Protein AF-A0A8G2EX68-F1 (afdb_monomer)

InterPro domains:
  IPR000209 Peptidase S8/S53 domain [PF00082] (4-216)
  IPR007280 Peptidase, C-terminal, archaeal/bacterial [PF04151] (433-506)
  IPR023828 Peptidase S8, subtilisin, Ser-active site [PS00138] (193-203)
  IPR036852 Peptidase S8/S53 domain superfamily [G3DSA:3.40.50.200] (2-260)
  IPR036852 Peptidase S8/S53 domain superfamily [SSF52743] (3-236)

Organism: NCBI:txid1123362

Radius of gyration: 27.46 Å; Cα contacts (8 Å, |Δi|>4): 1276; chains: 1; bounding box: 67×64×90 Å

Sequence (564 aa):
MGNWSVAIVDSGVTYETEAVYGYSIFDYDYYGGDSDTDGGRISSHGSRVAEAVEVTNGQLERLDLQISNNSGSVISSIAIRNALHDVNNLANEGWQIGSVNMSFGGYSSYWTSYFRSQISLLHDQGIYSVAASGNGGYRTYLEYPMYPARFANVLSVGSHDGHGNPSWFSQNYGGGVHILADGESFPNQGDFGTSFAAPQVAATVATMQALVQATTGNRLSFDEVVDALQQGGHGPRSAADPADHQTTYYLLDHAGSVTYTLAAHVDPNVSWLEYIASYSDLEAAFGRDIVAARDHFIHNGVWEGRIAEFDGLEYLASYADLRATMGTDRQAAASHYLDSGRSEGRNVTFDADEYLAANPDLAAVFDGDRDRATEHYITAGAAEGRPTSGQGLSHAGFAPEAEDGTELSRSTATHGHVGVGQSASASIGADGDRDWYATELTAGQTVVVQLRGASGEGGTLFDPDLFVYDADGHYMAYDFDGGAGRDAHLAFTAPVAGTYYLEVDGYLGHTGSYTLELTQATAASMDDLAAGVDLADRDPATFADVQVALLSDGPLSTDPFGLL

Solvent-accessible surface area (backbone atoms only — not comparable to full-atom values): 28950 Å² total; per-residue (Å²): 116,71,60,43,20,36,35,39,49,34,32,9,46,12,64,60,48,26,73,73,75,50,70,58,85,38,59,31,12,49,52,84,73,46,69,60,31,31,77,90,37,82,68,41,69,23,26,50,34,50,47,19,22,41,76,64,44,68,76,52,42,36,31,34,29,10,17,22,42,86,83,37,72,40,35,40,71,65,14,47,45,51,45,45,46,48,54,50,50,44,41,73,75,65,46,43,58,22,13,30,25,29,38,38,31,29,65,73,95,70,66,52,74,66,54,53,47,43,49,47,58,29,42,77,71,47,25,43,39,18,13,7,7,30,66,82,22,49,60,72,46,75,31,70,32,24,34,64,7,54,42,92,77,27,50,10,15,18,16,15,56,74,78,36,40,61,32,59,35,27,11,55,22,89,90,48,50,68,35,24,22,44,10,48,42,27,73,44,86,77,29,27,26,14,24,32,8,11,22,37,52,19,40,42,46,17,51,46,32,47,55,33,27,63,71,70,76,43,63,60,52,74,67,55,49,51,47,26,46,31,52,23,46,76,41,68,57,31,46,50,35,77,36,79,67,47,65,82,40,19,38,65,36,62,69,34,18,46,53,40,39,37,64,73,68,33,58,83,74,53,53,42,49,22,42,30,63,49,30,74,68,47,31,73,73,43,58,84,42,41,66,60,42,48,55,41,34,76,78,42,30,56,65,71,52,55,60,66,73,42,57,26,49,36,41,25,57,47,32,72,73,46,28,75,73,53,53,78,43,38,62,59,36,22,49,43,36,70,75,44,33,59,84,73,67,66,71,71,77,48,46,39,66,39,26,31,71,46,32,60,74,53,29,73,74,45,73,74,40,44,64,64,45,34,49,42,33,56,76,44,31,65,83,74,64,58,57,58,42,72,91,70,79,82,82,82,90,77,79,82,78,84,73,73,97,75,78,43,42,79,45,92,84,31,85,35,68,44,47,79,73,34,68,45,72,56,60,36,84,42,67,85,42,35,39,21,26,42,29,77,46,46,55,70,43,48,31,32,39,37,36,19,7,42,58,54,72,35,38,57,13,68,36,26,32,36,38,32,23,41,75,90,64,50,80,76,51,69,29,46,46,59,36,44,78,34,6,10,39,34,79,47,64,33,85,52,63,46,49,30,32,40,38,42,38,29,60,94,42,39,43,32,28,30,26,41,34,32,33,72,58,42,78,64,59,54,47,51,56,55,60,63,49,66,75,79,76,63,54,94,78,74,75,66,82,44,85,30,41,53,47,55,74,48,77,84,79,80,78,97,68,93,78,134

Structure (mmCIF, N/CA/C/O backbone):
data_AF-A0A8G2EX68-F1
#
_entry.id   AF-A0A8G2EX68-F1
#
loop_
_atom_site.group_PDB
_atom_site.id
_atom_site.type_symbol
_atom_site.label_atom_id
_atom_site.label_alt_id
_atom_site.label_comp_id
_atom_site.label_asym_id
_atom_site.label_entity_id
_atom_site.label_seq_id
_atom_site.pdbx_PDB_ins_code
_atom_site.Cartn_x
_atom_site.Cartn_y
_atom_site.Cartn_z
_atom_site.occupancy
_atom_site.B_iso_or_equiv
_atom_site.auth_seq_id
_atom_site.auth_comp_id
_atom_site.auth_asym_id
_atom_site.auth_atom_id
_atom_site.pdbx_PDB_model_num
ATOM 1 N N . MET A 1 1 ? 2.639 6.781 14.811 1.00 46.47 1 MET A N 1
ATOM 2 C CA . MET A 1 1 ? 2.763 5.900 13.634 1.00 46.47 1 MET A CA 1
ATOM 3 C C . MET A 1 1 ? 3.757 6.571 12.703 1.00 46.47 1 MET A C 1
ATOM 5 O O . MET A 1 1 ? 3.716 7.794 12.636 1.00 46.47 1 MET A O 1
ATOM 9 N N . GLY A 1 2 ? 4.722 5.830 12.147 1.00 55.88 2 GLY A N 1
ATOM 10 C CA . GLY A 1 2 ? 5.693 6.393 11.195 1.00 55.88 2 GLY A CA 1
ATOM 11 C C . GLY A 1 2 ? 4.997 6.874 9.922 1.00 55.88 2 GLY A C 1
ATOM 12 O O . GLY A 1 2 ? 3.829 6.572 9.727 1.00 55.88 2 GLY A O 1
ATOM 13 N N . ASN A 1 3 ? 5.680 7.631 9.072 1.00 81.25 3 ASN A N 1
ATOM 14 C CA . ASN A 1 3 ? 5.109 8.038 7.792 1.00 81.25 3 ASN A CA 1
ATOM 15 C C . ASN A 1 3 ? 5.053 6.831 6.832 1.00 81.25 3 ASN A C 1
ATOM 17 O O . ASN A 1 3 ? 5.914 5.949 6.868 1.00 81.25 3 ASN A O 1
ATOM 21 N N . TRP A 1 4 ? 4.026 6.785 5.984 1.00 93.44 4 TRP A N 1
ATOM 22 C CA . TRP A 1 4 ? 3.844 5.737 4.978 1.00 93.44 4 TRP A CA 1
ATOM 23 C C . TRP A 1 4 ? 4.887 5.827 3.872 1.00 93.44 4 TRP A C 1
ATOM 25 O O . TRP A 1 4 ? 5.268 6.923 3.469 1.00 93.44 4 TRP A O 1
ATOM 35 N N . SER A 1 5 ? 5.308 4.677 3.348 1.00 96.38 5 SER A N 1
ATOM 36 C CA . SER A 1 5 ? 6.474 4.608 2.473 1.00 96.38 5 SER A CA 1
ATOM 37 C C . SER A 1 5 ? 6.317 3.713 1.245 1.00 96.38 5 SER A C 1
ATOM 39 O O . SER A 1 5 ? 5.502 2.783 1.216 1.00 96.38 5 SER A O 1
ATOM 41 N N . VAL A 1 6 ? 7.138 3.998 0.233 1.00 98.31 6 VAL A N 1
ATOM 42 C CA . VAL A 1 6 ? 7.389 3.129 -0.924 1.00 98.31 6 VAL A CA 1
ATOM 43 C C . VAL A 1 6 ? 8.808 2.583 -0.820 1.00 98.31 6 VAL A C 1
ATOM 45 O O . VAL A 1 6 ? 9.766 3.350 -0.716 1.00 98.31 6 VAL A O 1
ATOM 48 N N . ALA A 1 7 ? 8.954 1.262 -0.893 1.00 98.38 7 ALA A N 1
ATOM 49 C CA . ALA A 1 7 ? 10.267 0.644 -1.028 1.00 98.38 7 ALA A CA 1
ATOM 50 C C . ALA A 1 7 ? 10.712 0.668 -2.493 1.00 98.38 7 ALA A C 1
ATOM 52 O O . ALA A 1 7 ? 10.024 0.135 -3.364 1.00 98.38 7 ALA A O 1
ATOM 53 N N . ILE A 1 8 ? 11.853 1.289 -2.775 1.00 97.94 8 ILE A N 1
ATOM 54 C CA . ILE A 1 8 ? 12.426 1.430 -4.112 1.00 97.94 8 ILE A CA 1
ATOM 55 C C . ILE A 1 8 ? 13.585 0.452 -4.229 1.00 97.94 8 ILE A C 1
ATOM 57 O O . ILE A 1 8 ? 14.668 0.680 -3.701 1.00 97.94 8 ILE A O 1
ATOM 61 N N . VAL A 1 9 ? 13.353 -0.646 -4.943 1.00 95.50 9 VAL A N 1
ATOM 62 C CA . VAL A 1 9 ? 14.386 -1.642 -5.220 1.00 95.50 9 VAL A CA 1
ATOM 63 C C . VAL A 1 9 ? 14.957 -1.338 -6.604 1.00 95.50 9 VAL A C 1
ATOM 65 O O . VAL A 1 9 ? 14.337 -1.655 -7.619 1.00 95.50 9 VAL A O 1
ATOM 68 N N . ASP A 1 10 ? 16.102 -0.659 -6.662 1.00 93.62 10 ASP A N 1
ATOM 69 C CA . ASP A 1 10 ? 16.663 -0.161 -7.925 1.00 93.62 10 ASP A CA 1
ATOM 70 C C . ASP A 1 10 ? 18.188 0.063 -7.831 1.00 93.62 10 ASP A C 1
ATOM 72 O O . ASP A 1 10 ? 18.907 -0.674 -7.161 1.00 93.62 10 ASP A O 1
ATOM 76 N N . SER A 1 11 ? 18.732 1.045 -8.542 1.00 90.50 11 SER A N 1
ATOM 77 C CA . SER A 1 11 ? 20.164 1.295 -8.639 1.00 90.50 11 SER A CA 1
ATOM 78 C C . SER A 1 11 ? 20.729 2.209 -7.554 1.00 90.50 11 SER A C 1
ATOM 80 O O . SER A 1 11 ? 21.824 2.739 -7.762 1.00 90.50 11 SER A O 1
ATOM 82 N N . GLY A 1 12 ? 19.979 2.440 -6.475 1.00 90.94 12 GLY A N 1
ATOM 83 C CA . GLY A 1 12 ? 20.260 3.442 -5.445 1.00 90.94 12 GLY A CA 1
ATOM 84 C C . GLY A 1 12 ? 19.801 4.846 -5.831 1.00 90.94 12 GLY A C 1
ATOM 85 O O . GLY A 1 12 ? 19.718 5.160 -7.024 1.00 90.94 12 GLY A O 1
ATOM 86 N N . VAL A 1 13 ? 19.509 5.686 -4.845 1.00 91.31 13 VAL A N 1
ATOM 87 C CA . VAL A 1 13 ? 19.119 7.094 -4.960 1.00 91.31 13 VAL A CA 1
ATOM 88 C C . VAL A 1 13 ? 20.295 7.965 -4.542 1.00 91.31 13 VAL A C 1
ATOM 90 O O . VAL A 1 13 ? 20.939 7.739 -3.528 1.00 91.31 13 VAL A O 1
ATOM 93 N N . THR A 1 14 ? 20.604 8.980 -5.345 1.00 90.81 14 THR A N 1
ATOM 94 C CA . THR A 1 14 ? 21.761 9.833 -5.062 1.00 90.81 14 THR A CA 1
ATOM 95 C C . THR A 1 14 ? 21.489 10.908 -4.020 1.00 90.81 14 THR A C 1
ATOM 97 O O . THR A 1 14 ? 20.384 11.458 -3.973 1.00 90.81 14 THR A O 1
ATOM 100 N N . TYR A 1 15 ? 22.533 11.324 -3.296 1.00 89.31 15 TYR A N 1
ATOM 101 C CA . TYR A 1 15 ? 22.472 12.445 -2.356 1.00 89.31 15 TYR A CA 1
ATOM 102 C C . TYR A 1 15 ? 21.889 13.725 -2.973 1.00 89.31 15 TYR A C 1
ATOM 104 O O . TYR A 1 15 ? 21.137 14.451 -2.329 1.00 89.31 15 TYR A O 1
ATOM 112 N N . GLU A 1 16 ? 22.191 14.032 -4.239 1.00 89.69 16 GLU A N 1
ATOM 113 C CA . GLU A 1 16 ? 21.619 15.190 -4.937 1.00 89.69 16 GLU A CA 1
ATOM 114 C C . GLU A 1 16 ? 20.101 15.094 -5.075 1.00 89.69 16 GLU A C 1
ATOM 116 O O . GLU A 1 16 ? 19.417 16.114 -5.008 1.00 89.69 16 GLU A O 1
ATOM 121 N N . THR A 1 17 ? 19.578 13.885 -5.274 1.00 91.19 17 THR A N 1
ATOM 122 C CA . THR A 1 17 ? 18.136 13.642 -5.371 1.00 91.19 17 THR A CA 1
ATOM 123 C C . THR A 1 17 ? 17.501 13.810 -3.997 1.00 91.19 17 THR A C 1
ATOM 125 O O . THR A 1 17 ? 16.511 14.527 -3.853 1.00 91.19 17 THR A O 1
ATOM 128 N N . GLU A 1 18 ? 18.123 13.247 -2.965 1.00 90.88 18 GLU A N 1
ATOM 129 C CA . GLU A 1 18 ? 17.663 13.389 -1.584 1.00 90.88 18 GLU A CA 1
ATOM 130 C C . GLU A 1 18 ? 17.718 14.837 -1.082 1.00 90.88 18 GLU A C 1
ATOM 132 O O . GLU A 1 18 ? 16.825 15.313 -0.382 1.00 90.88 18 GLU A O 1
ATOM 137 N N . ALA A 1 19 ? 18.721 15.604 -1.504 1.00 90.56 19 ALA A N 1
ATOM 138 C CA . ALA A 1 19 ? 18.823 17.021 -1.180 1.00 90.56 19 ALA A CA 1
ATOM 139 C C . ALA A 1 19 ? 17.665 17.853 -1.767 1.00 90.56 19 ALA A C 1
ATOM 141 O O . ALA A 1 19 ? 17.363 18.928 -1.242 1.00 90.56 19 ALA A O 1
ATOM 142 N N . VAL A 1 20 ? 17.032 17.382 -2.847 1.00 93.19 20 VAL A N 1
ATOM 143 C CA . VAL A 1 20 ? 15.873 18.033 -3.474 1.00 93.19 20 VAL A CA 1
ATOM 144 C C . VAL A 1 20 ? 14.560 17.541 -2.865 1.00 93.19 20 VAL A C 1
ATOM 146 O O . VAL A 1 20 ? 13.691 18.366 -2.583 1.00 93.19 20 VAL A O 1
ATOM 149 N N . TYR A 1 21 ? 14.427 16.231 -2.650 1.00 91.00 21 TYR A N 1
ATOM 150 C CA . TYR A 1 21 ? 13.156 15.577 -2.315 1.00 91.00 21 TYR A CA 1
ATOM 151 C C . TYR A 1 21 ? 13.093 14.979 -0.897 1.00 91.00 21 TYR A C 1
ATOM 153 O O . TYR A 1 21 ? 12.185 14.214 -0.588 1.00 91.00 21 TYR A O 1
ATOM 161 N N . GLY A 1 22 ? 14.050 15.298 -0.027 1.00 90.69 22 GLY A N 1
ATOM 162 C CA . GLY A 1 22 ? 14.166 14.715 1.315 1.00 90.69 22 GLY A CA 1
ATOM 163 C C . GLY A 1 22 ? 14.975 13.417 1.325 1.00 90.69 22 GLY A C 1
ATOM 164 O O . GLY A 1 22 ? 15.147 12.788 0.288 1.00 90.69 22 GLY A O 1
ATOM 165 N N . TYR A 1 23 ? 15.492 13.029 2.489 1.00 90.00 23 TYR A N 1
ATOM 166 C CA . TYR A 1 23 ? 16.263 11.791 2.644 1.00 90.00 23 TYR A CA 1
ATOM 167 C C . TYR A 1 23 ? 15.352 10.574 2.708 1.00 90.00 23 TYR A C 1
ATOM 169 O O . TYR A 1 23 ? 14.241 10.661 3.230 1.00 90.00 23 TYR A O 1
ATOM 177 N N . SER A 1 24 ? 15.847 9.443 2.216 1.00 91.56 24 SER A N 1
ATOM 178 C CA . SER A 1 24 ? 15.206 8.151 2.431 1.00 91.56 24 SER A CA 1
ATOM 179 C C . SER A 1 24 ? 15.228 7.816 3.926 1.00 91.56 24 SER A C 1
ATOM 181 O O . SER A 1 24 ? 16.197 8.099 4.631 1.00 91.56 24 SER A O 1
ATOM 183 N N . ILE A 1 25 ? 14.146 7.231 4.439 1.00 92.44 25 ILE A N 1
ATOM 184 C CA . ILE A 1 25 ? 14.061 6.835 5.857 1.00 92.44 25 ILE A CA 1
ATOM 185 C C . ILE A 1 25 ? 14.838 5.545 6.147 1.00 92.44 25 ILE A C 1
ATOM 187 O O . ILE A 1 25 ? 15.068 5.206 7.307 1.00 92.44 25 ILE A O 1
ATOM 191 N N . PHE A 1 26 ? 15.234 4.843 5.088 1.00 92.81 26 PHE A N 1
ATOM 192 C CA . PHE A 1 26 ? 16.119 3.690 5.095 1.00 92.81 26 PHE A CA 1
ATOM 193 C C . PHE A 1 26 ? 16.880 3.654 3.769 1.00 92.81 26 PHE A C 1
ATOM 195 O O . PHE A 1 26 ? 16.264 3.829 2.717 1.00 92.81 26 PHE A O 1
ATOM 202 N N . ASP A 1 27 ? 18.180 3.403 3.823 1.00 92.56 27 ASP A N 1
ATOM 203 C CA . ASP A 1 27 ? 19.088 3.329 2.685 1.00 92.56 27 ASP A CA 1
ATOM 204 C C . ASP A 1 27 ? 20.085 2.173 2.865 1.00 92.56 27 ASP A C 1
ATOM 206 O O . ASP A 1 27 ? 20.740 2.038 3.903 1.00 92.56 27 ASP A O 1
ATOM 210 N N . TYR A 1 28 ? 20.198 1.298 1.862 1.00 90.38 28 TYR A N 1
ATOM 211 C CA . TYR A 1 28 ? 21.204 0.234 1.883 1.00 90.38 28 TYR A CA 1
ATOM 212 C C . TYR A 1 28 ? 21.608 -0.247 0.484 1.00 90.38 28 TYR A C 1
ATOM 214 O O . TYR A 1 28 ? 20.761 -0.556 -0.361 1.00 90.38 28 TYR A O 1
ATOM 222 N N . ASP A 1 29 ? 22.918 -0.372 0.254 1.00 88.62 29 ASP A N 1
ATOM 223 C CA . ASP A 1 29 ? 23.502 -0.993 -0.932 1.00 88.62 29 ASP A CA 1
ATOM 224 C C . ASP A 1 29 ? 23.745 -2.486 -0.705 1.00 88.62 29 ASP A C 1
ATOM 226 O O . ASP A 1 29 ? 24.777 -2.929 -0.198 1.00 88.62 29 ASP A O 1
ATOM 230 N N . TYR A 1 30 ? 22.793 -3.298 -1.162 1.00 85.69 30 TYR A N 1
ATOM 231 C CA . TYR A 1 30 ? 22.869 -4.757 -1.120 1.00 85.69 30 TYR A CA 1
ATOM 232 C C . TYR A 1 30 ? 23.821 -5.345 -2.165 1.00 85.69 30 TYR A C 1
ATOM 234 O O . TYR A 1 30 ? 24.137 -6.538 -2.103 1.00 85.69 30 TYR A O 1
ATOM 242 N N . TYR A 1 31 ? 24.258 -4.553 -3.147 1.00 81.00 31 TYR A N 1
ATOM 243 C CA . TYR A 1 31 ? 25.262 -4.967 -4.119 1.00 81.00 31 TYR A CA 1
ATOM 244 C C . TYR A 1 31 ? 26.680 -4.774 -3.563 1.00 81.00 31 TYR A C 1
ATOM 246 O O . TYR A 1 31 ? 27.505 -5.686 -3.665 1.00 81.00 31 TYR A O 1
ATOM 254 N N . GLY A 1 32 ? 26.961 -3.599 -2.994 1.00 75.56 32 GLY A N 1
ATOM 255 C CA . GLY A 1 32 ? 28.247 -3.232 -2.389 1.00 75.56 32 GLY A CA 1
ATOM 256 C C . GLY A 1 32 ? 28.450 -3.759 -0.965 1.00 75.56 32 GLY A C 1
ATOM 257 O O . GLY A 1 32 ? 29.584 -4.061 -0.581 1.00 75.56 32 GLY A O 1
ATOM 258 N N . GLY A 1 33 ? 27.360 -3.957 -0.218 1.00 80.88 33 GLY A N 1
ATOM 259 C CA . GLY A 1 33 ? 27.362 -4.384 1.183 1.00 80.88 33 GLY A CA 1
ATOM 260 C C . GLY A 1 33 ? 27.622 -3.243 2.169 1.00 80.88 33 GLY A C 1
ATOM 261 O O . GLY A 1 33 ? 28.298 -3.456 3.179 1.00 80.88 33 GLY A O 1
ATOM 262 N N . ASP A 1 34 ? 27.134 -2.040 1.872 1.00 80.06 34 ASP A N 1
ATOM 263 C CA . ASP A 1 34 ? 27.288 -0.853 2.714 1.00 80.06 34 ASP A CA 1
ATOM 264 C C . ASP A 1 34 ? 26.019 0.021 2.709 1.00 80.06 34 ASP A C 1
ATOM 266 O O . ASP A 1 34 ? 25.007 -0.339 2.116 1.00 80.06 34 ASP A O 1
ATOM 270 N N . SER A 1 35 ? 26.033 1.118 3.467 1.00 80.38 35 SER A N 1
ATOM 271 C CA . SER A 1 35 ? 24.891 2.031 3.602 1.00 80.38 35 SER A CA 1
ATOM 272 C C . SER A 1 35 ? 24.961 3.223 2.640 1.00 80.38 35 SER A C 1
ATOM 274 O O . SER A 1 35 ? 24.316 4.227 2.898 1.00 80.38 35 SER A O 1
ATOM 276 N N . ASP A 1 36 ? 25.820 3.192 1.617 1.00 78.19 36 ASP A N 1
ATOM 277 C CA . ASP A 1 36 ? 25.949 4.272 0.636 1.00 78.19 36 ASP A CA 1
ATOM 278 C C . ASP A 1 36 ? 25.330 3.833 -0.693 1.00 78.19 36 ASP A C 1
ATOM 280 O O . ASP A 1 36 ? 25.928 3.098 -1.478 1.00 78.19 36 ASP A O 1
ATOM 284 N N . THR A 1 37 ? 24.121 4.317 -0.964 1.00 79.62 37 THR A N 1
ATOM 285 C CA . THR A 1 37 ? 23.383 4.008 -2.192 1.00 79.62 37 THR A CA 1
ATOM 286 C C . THR A 1 37 ? 23.692 4.965 -3.351 1.00 79.62 37 THR A C 1
ATOM 288 O O . THR A 1 37 ? 23.232 4.780 -4.486 1.00 79.62 37 THR A O 1
ATOM 291 N N . ASP A 1 38 ? 24.511 5.999 -3.139 1.00 76.50 38 ASP A N 1
ATOM 292 C CA . ASP A 1 38 ? 24.878 6.930 -4.202 1.00 76.50 38 ASP A CA 1
ATOM 293 C C . ASP A 1 38 ? 26.188 6.532 -4.883 1.00 76.50 38 ASP A C 1
ATOM 295 O O . ASP A 1 38 ? 26.343 6.747 -6.092 1.00 76.50 38 ASP A O 1
ATOM 299 N N . GLY A 1 39 ? 27.112 5.892 -4.161 1.00 72.50 39 GLY A N 1
ATOM 300 C CA . GLY A 1 39 ? 28.395 5.438 -4.690 1.00 72.50 39 GLY A CA 1
ATOM 301 C C . GLY A 1 39 ? 29.210 6.548 -5.377 1.00 72.50 39 GLY A C 1
ATOM 302 O O . GLY A 1 39 ? 29.937 6.275 -6.344 1.00 72.50 39 GLY A O 1
ATOM 303 N N . GLY A 1 40 ? 29.046 7.798 -4.931 1.00 76.00 40 GLY A N 1
ATOM 304 C CA . GLY A 1 40 ? 29.634 9.034 -5.450 1.00 76.00 40 GLY A CA 1
ATOM 305 C C . GLY A 1 40 ? 28.989 9.596 -6.724 1.00 76.00 40 GLY A C 1
ATOM 306 O O . GLY A 1 40 ? 29.632 10.378 -7.437 1.00 76.00 40 GLY A O 1
ATOM 307 N N . ARG A 1 41 ? 27.772 9.164 -7.077 1.00 82.06 41 ARG A N 1
ATOM 308 C CA . ARG A 1 41 ? 27.069 9.570 -8.308 1.00 82.06 41 ARG A CA 1
ATOM 309 C C . ARG A 1 41 ? 26.180 10.776 -8.065 1.00 82.06 41 ARG A C 1
ATOM 311 O O . ARG A 1 41 ? 25.531 10.864 -7.042 1.00 82.06 41 ARG A O 1
ATOM 318 N N . ILE A 1 42 ? 26.060 11.620 -9.091 1.00 81.31 42 ILE A N 1
ATOM 319 C CA . ILE A 1 42 ? 25.143 12.773 -9.075 1.00 81.31 42 ILE A CA 1
ATOM 320 C C . ILE A 1 42 ? 23.752 12.473 -9.654 1.00 81.31 42 ILE A C 1
ATOM 322 O O . ILE A 1 42 ? 22.867 13.321 -9.631 1.00 81.31 42 ILE A O 1
ATOM 326 N N . SER A 1 43 ? 23.593 11.297 -10.267 1.00 83.44 43 SER A N 1
ATOM 327 C CA . SER A 1 43 ? 22.338 10.775 -10.806 1.00 83.44 43 SER A CA 1
ATOM 328 C C . SER A 1 43 ? 22.468 9.267 -11.003 1.00 83.44 43 SER A C 1
ATOM 330 O O . SER A 1 43 ? 23.533 8.772 -11.384 1.00 83.44 43 SER A O 1
ATOM 332 N N . SER A 1 44 ? 21.364 8.556 -10.826 1.00 89.25 44 SER A N 1
ATOM 333 C CA . SER A 1 44 ? 21.209 7.133 -11.130 1.00 89.25 44 SER A CA 1
ATOM 334 C C . SER A 1 44 ? 19.827 6.888 -11.763 1.00 89.25 44 SER A C 1
ATOM 336 O O . SER A 1 44 ? 19.022 7.815 -11.874 1.00 89.25 44 SER A O 1
ATOM 338 N N . HIS A 1 45 ? 19.539 5.657 -12.188 1.00 89.94 45 HIS A N 1
ATOM 339 C CA . HIS A 1 45 ? 18.181 5.285 -12.604 1.00 89.94 45 HIS A CA 1
ATOM 340 C C . HIS A 1 45 ? 17.230 5.297 -11.395 1.00 89.94 45 HIS A C 1
ATOM 342 O O . HIS A 1 45 ? 16.159 5.893 -11.462 1.00 89.94 45 HIS A O 1
ATOM 348 N N . GLY A 1 46 ? 17.678 4.760 -10.256 1.00 92.00 46 GLY A N 1
ATOM 349 C CA . GLY A 1 46 ? 16.969 4.808 -8.977 1.00 92.00 46 GLY A CA 1
ATOM 350 C C . GLY A 1 46 ? 16.590 6.227 -8.545 1.00 92.00 46 GLY A C 1
ATOM 351 O O . GLY A 1 46 ? 15.465 6.440 -8.109 1.00 92.00 46 GLY A O 1
ATOM 352 N N . SER A 1 47 ? 17.443 7.229 -8.784 1.00 93.12 47 SER A N 1
ATOM 353 C CA . SER A 1 47 ? 17.107 8.645 -8.571 1.00 93.12 47 SER A CA 1
ATOM 354 C C . SER A 1 47 ? 15.901 9.104 -9.389 1.00 93.12 47 SER A C 1
ATOM 356 O O . SER A 1 47 ? 15.041 9.807 -8.870 1.00 93.12 47 SER A O 1
ATOM 358 N N . ARG A 1 48 ? 15.814 8.707 -10.665 1.00 93.94 48 ARG A N 1
ATOM 359 C CA . ARG A 1 48 ? 14.677 9.047 -11.537 1.00 93.94 48 ARG A CA 1
ATOM 360 C C . ARG A 1 48 ? 13.415 8.287 -11.145 1.00 93.94 48 ARG A C 1
ATOM 362 O O . ARG A 1 48 ? 12.320 8.834 -11.203 1.00 93.94 48 ARG A O 1
ATOM 369 N N . VAL A 1 49 ? 13.564 7.044 -10.699 1.00 95.94 49 VAL A N 1
ATOM 370 C CA . VAL A 1 49 ? 12.466 6.247 -10.142 1.00 95.94 49 VAL A CA 1
ATOM 371 C C . VAL A 1 49 ? 11.932 6.877 -8.850 1.00 95.94 49 VAL A C 1
ATOM 373 O O . VAL A 1 49 ? 10.719 6.995 -8.692 1.00 95.94 49 VAL A O 1
ATOM 376 N N . ALA A 1 50 ? 12.810 7.343 -7.960 1.00 96.62 50 ALA A N 1
ATOM 377 C CA . ALA A 1 50 ? 12.425 8.076 -6.757 1.00 96.62 50 ALA A CA 1
ATOM 378 C C . ALA A 1 50 ? 11.731 9.396 -7.104 1.00 96.62 50 ALA A C 1
ATOM 380 O O . ALA A 1 50 ? 10.658 9.674 -6.585 1.00 96.62 50 ALA A O 1
ATOM 381 N N . GLU A 1 51 ? 12.267 10.163 -8.052 1.00 97.06 51 GLU A N 1
ATOM 382 C CA . GLU A 1 51 ? 11.626 11.385 -8.543 1.00 97.06 51 GLU A CA 1
ATOM 383 C C . GLU A 1 51 ? 10.219 11.117 -9.113 1.00 97.06 51 GLU A C 1
ATOM 385 O O . GLU A 1 51 ? 9.297 11.895 -8.883 1.00 97.06 51 GLU A O 1
ATOM 390 N N . ALA A 1 52 ? 10.007 9.992 -9.799 1.00 97.75 52 ALA A N 1
ATOM 391 C CA . ALA A 1 52 ? 8.683 9.584 -10.266 1.00 97.75 52 ALA A CA 1
ATOM 392 C C . ALA A 1 52 ? 7.696 9.293 -9.117 1.00 97.75 52 ALA A C 1
ATOM 394 O O . ALA A 1 52 ? 6.516 9.643 -9.229 1.00 97.75 52 ALA A O 1
ATOM 395 N N . VAL A 1 53 ? 8.160 8.696 -8.011 1.00 98.06 53 VAL A N 1
ATOM 396 C CA . VAL A 1 53 ? 7.361 8.546 -6.779 1.00 98.06 53 VAL A CA 1
ATOM 397 C C . VAL A 1 53 ? 6.992 9.925 -6.225 1.00 98.06 53 VAL A C 1
ATOM 399 O O . VAL A 1 53 ? 5.815 10.180 -5.980 1.00 98.06 53 VAL A O 1
ATOM 402 N N . GLU A 1 54 ? 7.955 10.843 -6.142 1.00 96.56 54 GLU A N 1
ATOM 403 C CA . GLU A 1 54 ? 7.770 12.201 -5.607 1.00 96.56 54 GLU A CA 1
ATOM 404 C C . GLU A 1 54 ? 6.801 13.060 -6.413 1.00 96.56 54 GLU A C 1
ATOM 406 O O . GLU A 1 54 ? 5.929 13.733 -5.860 1.00 96.56 54 GLU A O 1
ATOM 411 N N . VAL A 1 55 ? 6.921 13.027 -7.741 1.00 96.38 55 VAL A N 1
ATOM 412 C CA . VAL A 1 55 ? 6.011 13.747 -8.639 1.00 96.38 55 VAL A CA 1
ATOM 413 C C . VAL A 1 55 ? 4.587 13.197 -8.527 1.00 96.38 55 VAL A C 1
ATOM 415 O O . VAL A 1 55 ? 3.628 13.949 -8.702 1.00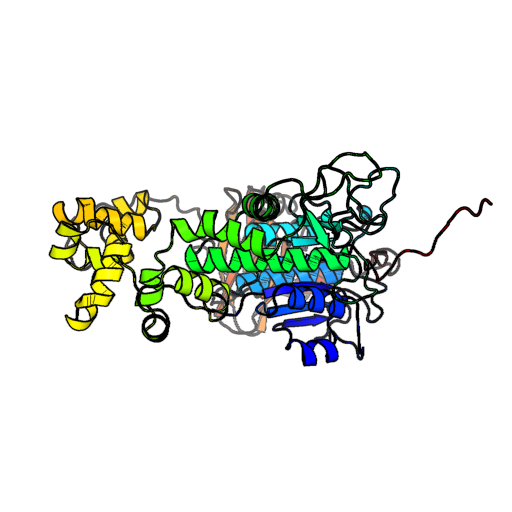 96.38 55 VAL A O 1
ATOM 418 N N . THR A 1 56 ? 4.436 11.907 -8.211 1.00 96.75 56 THR A N 1
ATOM 419 C CA . THR A 1 56 ? 3.122 11.281 -8.024 1.00 96.75 56 THR A CA 1
ATOM 420 C C . THR A 1 56 ? 2.526 11.615 -6.661 1.00 96.75 56 THR A C 1
ATOM 422 O O . THR A 1 56 ? 1.375 12.044 -6.590 1.00 96.75 56 THR A O 1
ATOM 425 N N . ASN A 1 57 ? 3.293 11.417 -5.586 1.00 95.31 57 ASN A N 1
ATOM 426 C CA . ASN A 1 57 ? 2.908 11.765 -4.225 1.00 95.31 57 ASN A CA 1
ATOM 427 C C . ASN A 1 57 ? 4.142 11.954 -3.319 1.00 95.31 57 ASN A C 1
ATOM 429 O O . ASN A 1 57 ? 4.573 11.023 -2.641 1.00 95.31 57 ASN A O 1
ATOM 433 N N . GLY A 1 58 ? 4.645 13.188 -3.238 1.00 93.94 58 GLY A N 1
ATOM 434 C CA . GLY A 1 58 ? 5.750 13.579 -2.350 1.00 93.94 58 GLY A CA 1
ATOM 435 C C . GLY A 1 58 ? 5.381 13.745 -0.868 1.00 93.94 58 GLY A C 1
ATOM 436 O O . GLY A 1 58 ? 6.006 14.531 -0.162 1.00 93.94 58 GLY A O 1
ATOM 437 N N . GLN A 1 59 ? 4.301 13.113 -0.393 1.00 92.94 59 GLN A N 1
ATOM 438 C CA . GLN A 1 59 ? 4.054 12.910 1.045 1.00 92.94 59 GLN A CA 1
ATOM 439 C C . GLN A 1 59 ? 4.519 11.529 1.525 1.00 92.94 59 GLN A C 1
ATOM 441 O O . GLN A 1 59 ? 4.558 11.287 2.730 1.00 92.94 59 GLN A O 1
ATOM 446 N N . LEU A 1 60 ? 4.831 10.620 0.596 1.00 94.56 60 LEU A N 1
ATOM 447 C CA . LEU A 1 60 ? 5.349 9.296 0.914 1.00 94.56 60 LEU A CA 1
ATOM 448 C C . LEU A 1 60 ? 6.829 9.386 1.269 1.00 94.56 60 LEU A C 1
ATOM 450 O O . LEU A 1 60 ? 7.609 10.031 0.576 1.00 94.56 60 LEU A O 1
ATOM 454 N N . GLU A 1 61 ? 7.223 8.665 2.309 1.00 94.94 61 GLU A N 1
ATOM 455 C CA . GLU A 1 61 ? 8.634 8.395 2.554 1.00 94.94 61 GLU A CA 1
ATOM 456 C C . GLU A 1 61 ? 9.151 7.324 1.591 1.00 94.94 61 GLU A C 1
ATOM 458 O O . GLU A 1 61 ? 8.394 6.583 0.950 1.00 94.94 61 GLU A O 1
ATOM 463 N N . ARG A 1 62 ? 10.473 7.194 1.517 1.00 95.19 62 ARG A N 1
ATOM 464 C CA . ARG A 1 62 ? 11.132 6.244 0.619 1.00 95.19 62 ARG A CA 1
ATOM 465 C C . ARG A 1 62 ? 12.103 5.367 1.392 1.00 95.19 62 ARG A C 1
ATOM 467 O O . ARG A 1 62 ? 12.827 5.858 2.257 1.00 95.19 62 ARG A O 1
ATOM 474 N N . LEU A 1 63 ? 12.110 4.078 1.067 1.00 96.62 63 LEU A N 1
ATOM 475 C CA . LEU A 1 63 ? 13.198 3.168 1.418 1.00 96.62 63 LEU A CA 1
ATOM 476 C C . LEU A 1 63 ? 14.001 2.965 0.136 1.00 96.62 63 LEU A C 1
ATOM 478 O O . LEU A 1 63 ? 13.424 2.582 -0.881 1.00 96.62 63 LEU A O 1
ATOM 482 N N . ASP A 1 64 ? 15.297 3.228 0.171 1.00 95.19 64 ASP A N 1
ATOM 483 C CA . ASP A 1 64 ? 16.193 3.082 -0.967 1.00 95.19 64 ASP A CA 1
ATOM 484 C C . ASP A 1 64 ? 17.022 1.803 -0.832 1.00 95.19 64 ASP A C 1
ATOM 486 O O . ASP A 1 64 ? 17.878 1.675 0.042 1.00 95.19 64 ASP A O 1
ATOM 490 N N . LEU A 1 65 ? 16.739 0.825 -1.690 1.00 94.81 65 LEU A N 1
ATOM 491 C CA . LEU A 1 65 ? 17.383 -0.481 -1.667 1.00 94.81 65 LEU A CA 1
ATOM 492 C C . LEU A 1 65 ? 18.151 -0.675 -2.973 1.00 94.81 65 LEU A C 1
ATOM 494 O O . LEU A 1 65 ? 17.597 -1.108 -3.992 1.00 94.81 65 LEU A O 1
ATOM 498 N N . GLN A 1 66 ? 19.448 -0.368 -2.950 1.00 91.81 66 GLN A N 1
ATOM 499 C CA . GLN A 1 66 ? 20.301 -0.545 -4.116 1.00 91.81 66 GLN A CA 1
ATOM 500 C C . GLN A 1 66 ? 20.629 -2.027 -4.324 1.00 91.81 66 GLN A C 1
ATOM 502 O O . GLN A 1 66 ? 21.162 -2.711 -3.454 1.00 91.81 66 GLN A O 1
ATOM 507 N N . ILE A 1 67 ? 20.338 -2.522 -5.526 1.00 89.62 67 ILE A N 1
ATOM 508 C CA . ILE A 1 67 ? 20.536 -3.925 -5.931 1.00 89.62 67 ILE A CA 1
ATOM 509 C C . ILE A 1 67 ? 21.509 -4.092 -7.101 1.00 89.62 67 ILE A C 1
ATOM 511 O O . ILE A 1 67 ? 21.781 -5.215 -7.546 1.00 89.62 67 ILE A O 1
ATOM 515 N N . SER A 1 68 ? 22.001 -2.981 -7.644 1.00 84.00 68 SER A N 1
ATOM 516 C CA . SER A 1 68 ? 22.882 -2.953 -8.805 1.00 84.00 68 SER A CA 1
ATOM 517 C C . SER A 1 68 ? 24.271 -2.447 -8.458 1.00 84.00 68 SER A C 1
ATOM 519 O O . SER A 1 68 ? 24.465 -1.748 -7.470 1.00 84.00 68 SER A O 1
ATOM 521 N N . ASN A 1 69 ? 25.226 -2.687 -9.354 1.00 79.31 69 ASN A N 1
ATOM 522 C CA . ASN A 1 69 ? 26.486 -1.954 -9.318 1.00 79.31 69 ASN A CA 1
ATOM 523 C C . ASN A 1 69 ? 26.260 -0.438 -9.501 1.00 79.31 69 ASN A C 1
ATOM 525 O O . ASN A 1 69 ? 25.223 -0.009 -10.012 1.00 79.31 69 ASN A O 1
ATOM 529 N N . ASN A 1 70 ? 27.271 0.379 -9.194 1.00 72.19 70 ASN A N 1
ATOM 530 C CA . ASN A 1 70 ? 27.154 1.843 -9.289 1.00 72.19 70 ASN A CA 1
ATOM 531 C C . ASN A 1 70 ? 26.871 2.321 -10.729 1.00 72.19 70 ASN A C 1
ATOM 533 O O . ASN A 1 70 ? 26.341 3.401 -10.948 1.00 72.19 70 ASN A O 1
ATOM 537 N N . SER A 1 71 ? 27.166 1.533 -11.764 1.00 66.06 71 SER A N 1
ATOM 538 C CA . SER A 1 71 ? 26.787 1.915 -13.135 1.00 66.06 71 SER A CA 1
ATOM 539 C C . SER A 1 71 ? 25.324 1.619 -13.491 1.00 66.06 71 SER A C 1
ATOM 541 O O . SER A 1 71 ? 24.899 1.975 -14.584 1.00 66.06 71 SER A O 1
ATOM 543 N N . GLY A 1 72 ? 24.582 0.911 -12.633 1.00 67.62 72 GLY A N 1
ATOM 544 C CA . GLY A 1 72 ? 23.244 0.396 -12.929 1.00 67.62 72 GLY A CA 1
ATOM 545 C C . GLY A 1 72 ? 23.207 -0.708 -13.997 1.00 67.62 72 GLY A C 1
ATOM 546 O O . GLY A 1 72 ? 22.153 -1.227 -14.340 1.00 67.62 72 GLY A O 1
ATOM 547 N N . SER A 1 73 ? 24.357 -1.089 -14.556 1.00 66.81 73 SER A N 1
ATOM 548 C CA . SER A 1 73 ? 24.428 -1.987 -15.715 1.00 66.81 73 SER A CA 1
ATOM 549 C C . SER A 1 73 ? 24.275 -3.466 -15.366 1.00 66.81 73 SER A C 1
ATOM 551 O O . SER A 1 73 ? 24.016 -4.276 -16.256 1.00 66.81 73 SER A O 1
ATOM 553 N N . VAL A 1 74 ? 24.464 -3.819 -14.092 1.00 71.06 74 VAL A N 1
ATOM 554 C CA . VAL A 1 74 ? 24.367 -5.192 -13.590 1.00 71.06 74 VAL A CA 1
ATOM 555 C C . VAL A 1 74 ? 23.609 -5.176 -12.279 1.00 71.06 74 VAL A C 1
ATOM 557 O O . VAL A 1 74 ? 23.980 -4.447 -11.360 1.00 71.06 74 VAL A O 1
ATOM 560 N N . ILE A 1 75 ? 22.581 -6.011 -12.204 1.0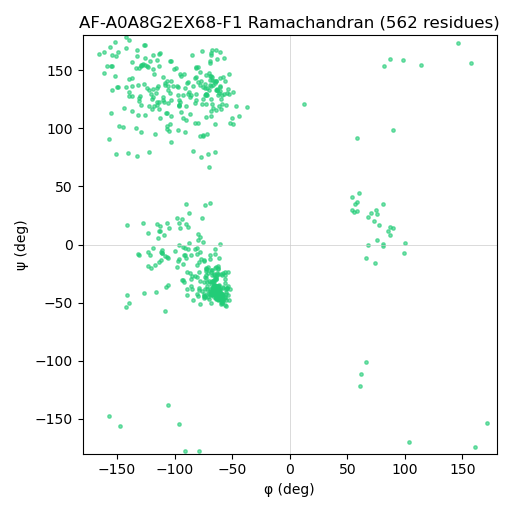0 75.81 75 ILE A N 1
ATOM 561 C CA . ILE A 1 75 ? 21.761 -6.220 -11.019 1.00 75.81 75 ILE A CA 1
ATOM 562 C C . ILE A 1 75 ? 22.079 -7.596 -10.426 1.00 75.81 75 ILE A C 1
ATOM 564 O O . ILE A 1 75 ? 22.211 -8.581 -11.155 1.00 75.81 75 ILE A O 1
ATOM 568 N N . SER A 1 76 ? 22.168 -7.672 -9.099 1.00 78.44 76 SER A N 1
ATOM 569 C CA . SER A 1 76 ? 22.423 -8.918 -8.376 1.00 78.44 76 SER A CA 1
ATOM 570 C C . SER A 1 76 ? 21.121 -9.550 -7.883 1.00 78.44 76 SER A C 1
ATOM 572 O O . SER A 1 76 ? 20.363 -8.953 -7.122 1.00 78.44 76 SER A O 1
ATOM 574 N N . SER A 1 77 ? 20.877 -10.806 -8.263 1.00 73.38 77 SER A N 1
ATOM 575 C CA . SER A 1 77 ? 19.724 -11.578 -7.774 1.00 73.38 77 SER A CA 1
ATOM 576 C C . SER A 1 77 ? 19.798 -11.877 -6.271 1.00 73.38 77 SER A C 1
ATOM 578 O O . SER A 1 77 ? 18.765 -12.063 -5.628 1.00 73.38 77 SER A O 1
ATOM 580 N N . ILE A 1 78 ? 21.005 -11.906 -5.696 1.00 73.31 78 ILE A N 1
ATOM 581 C CA . ILE A 1 78 ? 21.215 -12.022 -4.247 1.00 73.31 78 ILE A CA 1
ATOM 582 C C . ILE A 1 78 ? 20.882 -10.692 -3.570 1.00 73.31 78 ILE A C 1
ATOM 584 O O . ILE A 1 78 ? 20.182 -10.693 -2.563 1.00 73.31 78 ILE A O 1
ATOM 588 N N . ALA A 1 79 ? 21.310 -9.570 -4.153 1.00 82.06 79 ALA A N 1
ATOM 589 C CA . ALA A 1 79 ? 21.007 -8.249 -3.617 1.00 82.06 79 ALA A CA 1
ATOM 590 C C . ALA A 1 79 ? 19.495 -7.988 -3.597 1.00 82.06 79 ALA A C 1
ATOM 592 O O . ALA A 1 79 ? 18.958 -7.597 -2.570 1.00 82.06 79 ALA A O 1
ATOM 593 N N . ILE A 1 80 ? 18.792 -8.324 -4.687 1.00 81.19 80 ILE A N 1
ATOM 594 C CA . ILE A 1 80 ? 17.324 -8.250 -4.750 1.00 81.19 80 ILE A CA 1
ATOM 595 C C . ILE A 1 80 ? 16.667 -9.068 -3.636 1.00 81.19 80 ILE A C 1
ATOM 597 O O . ILE A 1 80 ? 15.734 -8.604 -2.988 1.00 81.19 80 ILE A O 1
ATOM 601 N N . ARG A 1 81 ? 17.130 -10.304 -3.426 1.00 79.44 81 ARG A N 1
ATOM 602 C CA . ARG A 1 81 ? 16.581 -11.185 -2.391 1.00 79.44 81 ARG A CA 1
ATOM 603 C C . ARG A 1 81 ? 16.713 -10.557 -1.007 1.00 79.44 81 ARG A C 1
ATOM 6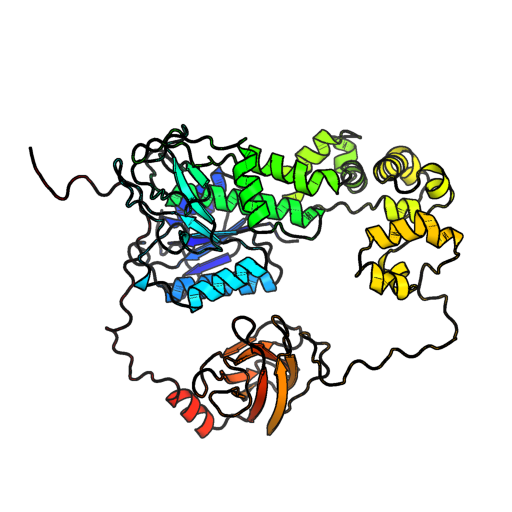05 O O . ARG A 1 81 ? 15.738 -10.550 -0.266 1.00 79.44 81 ARG A O 1
ATOM 612 N N . ASN A 1 82 ? 17.901 -10.058 -0.682 1.00 80.50 82 ASN A N 1
ATOM 613 C CA . ASN A 1 82 ? 18.187 -9.477 0.625 1.00 80.50 82 ASN A CA 1
ATOM 614 C C . ASN A 1 82 ? 17.412 -8.170 0.830 1.00 80.50 82 ASN A C 1
ATOM 616 O O . ASN A 1 82 ? 16.830 -7.983 1.889 1.00 80.50 82 ASN A O 1
ATOM 620 N N . ALA A 1 83 ? 17.304 -7.340 -0.211 1.00 88.88 83 ALA A N 1
ATOM 621 C CA . ALA A 1 83 ? 16.471 -6.145 -0.191 1.00 88.88 83 ALA A CA 1
ATOM 622 C C . ALA A 1 83 ? 15.007 -6.477 0.144 1.00 88.88 83 ALA A C 1
ATOM 624 O O . ALA A 1 83 ? 14.443 -5.918 1.076 1.00 88.88 83 ALA A O 1
ATOM 625 N N . LEU A 1 84 ? 14.388 -7.429 -0.567 1.00 87.31 84 LEU A N 1
ATOM 626 C CA . LEU A 1 84 ? 12.996 -7.813 -0.293 1.00 87.31 84 LEU A CA 1
ATOM 627 C C . LEU A 1 84 ? 12.813 -8.463 1.087 1.00 87.31 84 LEU A C 1
ATOM 629 O O . LEU A 1 84 ? 11.763 -8.295 1.704 1.00 87.31 84 LEU A O 1
ATOM 633 N N . HIS A 1 85 ? 13.818 -9.194 1.570 1.00 81.88 85 HIS A N 1
ATOM 634 C CA . HIS A 1 85 ? 13.810 -9.746 2.922 1.00 81.88 85 HIS A CA 1
ATOM 635 C C . HIS A 1 85 ? 13.805 -8.646 3.986 1.00 81.88 85 HIS A C 1
ATOM 637 O O . HIS A 1 85 ? 12.991 -8.695 4.904 1.00 81.88 85 HIS A O 1
ATOM 643 N N . ASP A 1 86 ? 14.634 -7.618 3.833 1.00 87.00 86 ASP A N 1
ATOM 644 C CA . ASP A 1 86 ? 14.667 -6.515 4.792 1.00 87.00 86 ASP A CA 1
ATOM 645 C C . ASP A 1 86 ? 13.391 -5.674 4.745 1.00 87.00 86 ASP A C 1
ATOM 647 O O . ASP A 1 86 ? 12.915 -5.249 5.792 1.00 87.00 86 ASP A O 1
ATOM 651 N N . VAL A 1 87 ? 12.750 -5.524 3.581 1.00 93.69 87 VAL A N 1
ATOM 652 C CA . VAL A 1 87 ? 11.405 -4.923 3.508 1.00 93.69 87 VAL A CA 1
ATOM 653 C C . VAL A 1 87 ? 10.399 -5.716 4.356 1.00 93.69 87 VAL A C 1
ATOM 655 O O . VAL A 1 87 ? 9.617 -5.108 5.084 1.00 93.69 87 VAL A O 1
ATOM 658 N N . ASN A 1 88 ? 10.428 -7.056 4.310 1.00 85.56 88 ASN A N 1
ATOM 659 C CA . ASN A 1 88 ? 9.587 -7.891 5.179 1.00 85.56 88 ASN A CA 1
ATOM 660 C C . ASN A 1 88 ? 9.916 -7.679 6.667 1.00 85.56 88 ASN A C 1
ATOM 662 O O . ASN A 1 88 ? 9.006 -7.567 7.484 1.00 85.56 88 ASN A O 1
ATOM 666 N N . ASN A 1 89 ? 11.198 -7.601 7.028 1.00 82.56 89 ASN A N 1
ATOM 667 C CA . ASN A 1 89 ? 11.612 -7.389 8.417 1.00 82.56 89 ASN A CA 1
ATOM 668 C C . ASN A 1 89 ? 11.155 -6.023 8.941 1.00 82.56 89 ASN A C 1
ATOM 670 O O . ASN A 1 89 ? 10.532 -5.953 9.997 1.00 82.56 89 ASN A O 1
ATOM 674 N N . LEU A 1 90 ? 11.369 -4.957 8.169 1.00 86.69 90 LEU A N 1
ATOM 675 C CA . LEU A 1 90 ? 10.916 -3.610 8.514 1.00 86.69 90 LEU A CA 1
ATOM 676 C C . LEU A 1 90 ? 9.389 -3.567 8.681 1.00 86.69 90 LEU A C 1
ATOM 678 O O . LEU A 1 90 ? 8.881 -2.987 9.640 1.00 86.69 90 LEU A O 1
ATOM 682 N N . ALA A 1 91 ? 8.636 -4.226 7.797 1.00 87.69 91 ALA A N 1
ATOM 683 C CA . ALA A 1 91 ? 7.187 -4.336 7.942 1.00 87.69 91 ALA A CA 1
ATOM 684 C C . ALA A 1 91 ? 6.777 -5.037 9.252 1.00 87.69 91 ALA A C 1
ATOM 686 O O . ALA A 1 91 ? 5.912 -4.530 9.970 1.00 87.69 91 ALA A O 1
ATOM 687 N N . ASN A 1 92 ? 7.442 -6.140 9.612 1.00 85.06 92 ASN A N 1
ATOM 688 C CA . ASN A 1 92 ? 7.218 -6.856 10.874 1.00 85.06 92 ASN A CA 1
ATOM 689 C C . ASN A 1 92 ? 7.594 -6.026 12.114 1.00 85.06 92 ASN A C 1
ATOM 691 O O . ASN A 1 92 ? 6.976 -6.169 13.167 1.00 85.06 92 ASN A O 1
ATOM 695 N N . GLU A 1 93 ? 8.558 -5.114 11.988 1.00 86.12 93 GLU A N 1
ATOM 696 C CA . GLU A 1 93 ? 8.913 -4.126 13.017 1.00 86.12 93 GLU A CA 1
ATOM 697 C C . GLU A 1 93 ? 7.899 -2.966 13.118 1.00 86.12 93 GLU A C 1
ATOM 699 O O . GLU A 1 93 ? 8.064 -2.045 13.921 1.00 86.12 93 GLU A O 1
ATOM 704 N N . GLY A 1 94 ? 6.829 -2.998 12.319 1.00 85.31 94 GLY A N 1
ATOM 705 C CA . GLY A 1 94 ? 5.749 -2.015 12.340 1.00 85.31 94 GLY A CA 1
ATOM 706 C C . GLY A 1 94 ? 5.967 -0.820 11.412 1.00 85.31 94 GLY A C 1
ATOM 707 O O . GLY A 1 94 ? 5.256 0.184 11.541 1.00 85.31 94 GLY A O 1
ATOM 708 N N . TRP A 1 95 ? 6.919 -0.894 10.476 1.00 92.19 95 TRP A N 1
ATOM 709 C CA . TRP A 1 95 ? 7.083 0.146 9.462 1.00 92.19 95 TRP A CA 1
ATOM 710 C C . TRP A 1 95 ? 5.897 0.151 8.498 1.00 92.19 95 TRP A C 1
ATOM 712 O O . TRP A 1 95 ? 5.440 -0.880 8.004 1.00 92.19 95 TRP A O 1
ATOM 722 N N . GLN A 1 96 ? 5.403 1.348 8.185 1.00 92.94 96 GLN A N 1
ATOM 723 C CA . GLN A 1 96 ? 4.266 1.527 7.288 1.00 92.94 96 GLN A CA 1
ATOM 724 C C . GLN A 1 96 ? 4.730 1.522 5.829 1.00 92.94 96 GLN A C 1
ATOM 726 O O . GLN A 1 96 ? 4.900 2.565 5.202 1.00 92.94 96 GLN A O 1
ATOM 731 N N . ILE A 1 97 ? 4.948 0.329 5.280 1.00 96.88 97 ILE A N 1
ATOM 732 C CA . ILE A 1 97 ? 5.335 0.139 3.877 1.00 96.88 97 ILE A CA 1
ATOM 733 C C . ILE A 1 97 ? 4.076 -0.153 3.066 1.00 96.88 97 ILE A C 1
ATOM 735 O O . ILE A 1 97 ? 3.341 -1.094 3.361 1.00 96.88 97 ILE A O 1
ATOM 739 N N . GLY A 1 98 ? 3.766 0.687 2.082 1.00 96.19 98 GLY A N 1
ATOM 740 C CA . GLY A 1 98 ? 2.542 0.573 1.287 1.00 96.19 98 GLY A CA 1
ATOM 741 C C . GLY A 1 98 ? 2.704 -0.265 0.019 1.00 96.19 98 GLY A C 1
ATOM 742 O O . GLY A 1 98 ? 1.767 -0.940 -0.404 1.00 96.19 98 GLY A O 1
ATOM 743 N N . SER A 1 99 ? 3.889 -0.238 -0.586 1.00 98.56 99 SER A N 1
ATOM 744 C CA . SER A 1 99 ? 4.202 -0.979 -1.808 1.00 98.56 99 SER A CA 1
ATOM 745 C C . SER A 1 99 ? 5.711 -1.127 -2.002 1.00 98.56 99 SER A C 1
ATOM 747 O O . SER A 1 99 ? 6.509 -0.424 -1.376 1.00 98.56 99 SER A O 1
ATOM 749 N N . VAL A 1 100 ? 6.093 -2.033 -2.904 1.00 98.69 100 VAL A N 1
ATOM 750 C CA . VAL A 1 100 ? 7.476 -2.184 -3.372 1.00 98.69 100 VAL A CA 1
ATOM 751 C C . VAL A 1 100 ? 7.530 -1.896 -4.865 1.00 98.69 100 VAL A C 1
ATOM 753 O O . VAL A 1 100 ? 6.900 -2.604 -5.648 1.00 98.69 100 VAL A O 1
ATOM 756 N N . ASN A 1 101 ? 8.288 -0.885 -5.275 1.00 98.69 101 ASN A N 1
ATOM 757 C CA . ASN A 1 101 ? 8.552 -0.594 -6.677 1.00 98.69 101 ASN A CA 1
ATOM 758 C C . ASN A 1 101 ? 9.772 -1.373 -7.190 1.00 98.69 101 ASN A C 1
ATOM 760 O O . ASN A 1 101 ? 10.851 -1.318 -6.600 1.00 98.69 101 ASN A O 1
ATOM 764 N N . MET A 1 102 ? 9.611 -2.022 -8.343 1.00 96.00 102 MET A N 1
ATOM 765 C CA . MET A 1 102 ? 10.670 -2.710 -9.080 1.00 96.00 102 MET A CA 1
ATOM 766 C C . MET A 1 102 ? 10.677 -2.258 -10.546 1.00 96.00 102 MET A C 1
ATOM 768 O O . MET A 1 102 ? 9.952 -2.786 -11.394 1.00 96.00 102 MET A O 1
ATOM 772 N N . SER A 1 103 ? 11.537 -1.295 -10.868 1.00 95.62 103 SER A N 1
ATOM 773 C CA . SER A 1 103 ? 11.666 -0.717 -12.215 1.00 95.62 103 SER A CA 1
ATOM 774 C C . SER A 1 103 ? 12.695 -1.451 -13.093 1.00 95.62 103 SER A C 1
ATOM 776 O O . SER A 1 103 ? 13.365 -0.865 -13.943 1.00 95.62 103 SER A O 1
ATOM 778 N N . PHE A 1 104 ? 12.798 -2.769 -12.919 1.00 89.19 104 PHE A N 1
ATOM 779 C CA . PHE A 1 104 ? 13.720 -3.653 -13.632 1.00 89.19 104 PHE A CA 1
ATOM 780 C C . PHE A 1 104 ? 13.004 -4.905 -14.150 1.00 89.19 104 PHE A C 1
ATOM 782 O O . PHE A 1 104 ? 11.927 -5.270 -13.678 1.00 89.19 104 PHE A O 1
ATOM 789 N N . GLY A 1 105 ? 13.620 -5.606 -15.106 1.00 84.38 105 GLY A N 1
ATOM 790 C CA . GLY A 1 105 ? 13.041 -6.829 -15.656 1.00 84.38 105 GLY A CA 1
ATOM 791 C C . GLY A 1 105 ? 14.047 -7.755 -16.335 1.00 84.38 105 GLY A C 1
ATOM 792 O O . GLY A 1 105 ? 15.096 -7.337 -16.824 1.00 84.38 105 GLY A O 1
ATOM 793 N N . GLY A 1 106 ? 13.732 -9.050 -16.360 1.00 76.38 106 GLY A N 1
ATOM 794 C CA . GLY A 1 106 ? 14.596 -10.096 -16.907 1.00 76.38 106 GLY A CA 1
ATOM 795 C C . GLY A 1 106 ? 13.839 -11.352 -17.349 1.00 76.38 106 GLY A C 1
ATOM 796 O O . GLY A 1 106 ? 12.649 -11.532 -17.078 1.00 76.38 106 GLY A O 1
ATOM 797 N N . TYR A 1 107 ? 14.541 -12.254 -18.037 1.00 67.12 107 TYR A N 1
ATOM 798 C CA . TYR A 1 107 ? 13.989 -13.544 -18.472 1.00 67.12 107 TYR A CA 1
ATOM 799 C C . TYR A 1 107 ? 13.735 -14.506 -17.298 1.00 67.12 107 TYR A C 1
ATOM 801 O O . TYR A 1 107 ? 14.366 -14.421 -16.249 1.00 67.12 107 TYR A O 1
ATOM 809 N N . SER A 1 108 ? 12.823 -15.466 -17.490 1.00 57.03 108 SER A N 1
ATOM 810 C CA . SER A 1 108 ? 12.340 -16.384 -16.442 1.00 57.03 108 SER A CA 1
ATOM 811 C C . SER A 1 108 ? 13.417 -17.247 -15.783 1.00 57.03 108 SER A C 1
ATOM 813 O O . SER A 1 108 ? 13.230 -17.680 -14.652 1.00 57.03 108 SER A O 1
ATOM 815 N N . SER A 1 109 ? 14.526 -17.516 -16.479 1.00 50.72 109 SER A N 1
ATOM 816 C CA . SER A 1 109 ? 15.629 -18.369 -16.011 1.00 50.72 109 SER A CA 1
ATOM 817 C C . SER A 1 109 ? 16.376 -17.817 -14.797 1.00 50.72 109 SER A C 1
ATOM 819 O O . SER A 1 109 ? 17.218 -18.514 -14.244 1.00 50.72 109 SER A O 1
ATOM 821 N N . TYR A 1 110 ? 16.085 -16.581 -14.398 1.00 54.62 110 TYR A N 1
ATOM 822 C CA . TYR A 1 110 ? 16.837 -15.858 -13.381 1.00 54.62 110 TYR A CA 1
ATOM 823 C C . TYR A 1 110 ? 16.084 -15.631 -12.067 1.00 54.62 110 TYR A C 1
ATOM 825 O O . TYR A 1 110 ? 16.673 -15.178 -11.090 1.00 54.62 110 TYR A O 1
ATOM 833 N N . TRP A 1 111 ? 14.793 -15.962 -12.030 1.00 61.75 111 TRP A N 1
ATOM 834 C CA . TRP A 1 111 ? 13.925 -15.696 -10.886 1.00 61.75 111 TRP A CA 1
ATOM 835 C C . TRP A 1 111 ? 13.662 -16.994 -10.129 1.00 61.75 111 TRP A C 1
ATOM 837 O O . TRP A 1 111 ? 12.824 -17.808 -10.530 1.00 61.75 111 TRP A O 1
ATOM 847 N N . THR A 1 112 ? 14.435 -17.196 -9.062 1.00 56.03 112 THR A N 1
ATOM 848 C CA . THR A 1 112 ? 14.416 -18.403 -8.226 1.00 56.03 112 THR A CA 1
ATOM 849 C C . THR A 1 112 ? 13.107 -18.537 -7.439 1.00 56.03 112 THR A C 1
ATOM 851 O O . THR A 1 112 ? 12.323 -17.592 -7.332 1.00 56.03 112 THR A O 1
ATOM 854 N N . SER A 1 113 ? 12.866 -19.716 -6.858 1.00 54.84 113 SER A N 1
ATOM 855 C CA . SER A 1 113 ? 11.770 -19.940 -5.902 1.00 54.84 113 SER A CA 1
ATOM 856 C C . SER A 1 113 ? 11.813 -18.958 -4.723 1.00 54.84 113 SER A C 1
ATOM 858 O O . SER A 1 113 ? 10.766 -18.461 -4.330 1.00 54.84 113 SER A O 1
ATOM 860 N N . TYR A 1 114 ? 13.007 -18.606 -4.235 1.00 56.47 114 TYR A N 1
ATOM 861 C CA . TYR A 1 114 ? 13.200 -17.681 -3.108 1.00 56.47 114 TYR A CA 1
ATOM 862 C C . TYR A 1 114 ? 12.784 -16.238 -3.406 1.00 56.47 114 TYR A C 1
ATOM 864 O O . TYR A 1 114 ? 12.243 -15.557 -2.546 1.00 56.47 114 TYR A O 1
ATOM 872 N N . PHE A 1 115 ? 12.996 -15.743 -4.628 1.00 68.12 115 PHE A N 1
ATOM 873 C CA . PHE A 1 115 ? 12.483 -14.418 -4.989 1.00 68.12 115 PHE A CA 1
ATOM 874 C C . PHE A 1 115 ? 10.946 -14.392 -4.924 1.00 68.12 115 PHE A C 1
ATOM 876 O O . PHE A 1 115 ? 10.345 -13.440 -4.435 1.00 68.12 115 PHE A O 1
ATOM 883 N N . ARG A 1 116 ? 10.302 -15.477 -5.375 1.00 67.06 116 ARG A N 1
ATOM 884 C CA . ARG A 1 116 ? 8.841 -15.606 -5.322 1.00 67.06 116 ARG A CA 1
ATOM 885 C C . ARG A 1 116 ? 8.322 -15.726 -3.891 1.00 67.06 116 ARG A C 1
ATOM 887 O O . ARG A 1 116 ? 7.235 -15.219 -3.632 1.00 67.06 116 ARG A O 1
ATOM 894 N N . SER A 1 117 ? 9.064 -16.364 -2.982 1.00 67.25 117 SER A N 1
ATOM 895 C CA . SER A 1 117 ? 8.650 -16.453 -1.578 1.00 67.25 117 SER A CA 1
ATOM 896 C C . SER A 1 117 ? 8.679 -15.090 -0.897 1.00 67.25 117 SER A C 1
ATOM 898 O O . SER A 1 117 ? 7.693 -14.737 -0.267 1.00 67.25 117 SER A O 1
ATOM 900 N N . GLN A 1 118 ? 9.713 -14.269 -1.118 1.00 78.19 118 GLN A N 1
ATOM 901 C CA . GLN A 1 118 ? 9.752 -12.913 -0.551 1.00 78.19 118 GLN A CA 1
ATOM 902 C C . GLN A 1 118 ? 8.599 -12.032 -1.053 1.00 78.19 118 GLN A C 1
ATOM 904 O O . GLN A 1 118 ? 7.974 -11.342 -0.255 1.00 78.19 118 GLN A O 1
ATOM 909 N N . ILE A 1 119 ? 8.258 -12.105 -2.347 1.00 80.94 119 ILE A N 1
ATOM 910 C CA . ILE A 1 119 ? 7.069 -11.418 -2.882 1.00 80.94 119 ILE A CA 1
ATOM 911 C C . ILE A 1 119 ? 5.777 -11.954 -2.255 1.00 80.94 119 ILE A C 1
ATOM 913 O O . ILE A 1 119 ? 4.859 -11.178 -2.009 1.00 80.94 119 ILE A O 1
ATOM 917 N N . SER A 1 120 ? 5.690 -13.261 -2.001 1.00 78.75 120 SER A N 1
ATOM 918 C CA . SER A 1 120 ? 4.499 -13.863 -1.388 1.00 78.75 120 SER A CA 1
ATOM 919 C C . SER A 1 120 ? 4.337 -13.419 0.068 1.00 78.75 120 SER A C 1
ATOM 921 O O . SER A 1 120 ? 3.258 -12.980 0.437 1.00 78.75 120 SER A O 1
ATOM 923 N N . LEU A 1 121 ? 5.424 -13.384 0.845 1.00 81.50 121 LEU A N 1
ATOM 924 C CA . LEU A 1 121 ? 5.418 -12.867 2.219 1.00 81.50 121 LEU A CA 1
ATOM 925 C C . LEU A 1 121 ? 4.986 -11.395 2.290 1.00 81.50 121 LEU A C 1
ATOM 927 O O . LEU A 1 121 ? 4.201 -11.027 3.161 1.00 81.50 121 LEU A O 1
ATOM 931 N N . LEU A 1 122 ? 5.458 -10.559 1.358 1.00 86.88 122 LEU A N 1
ATOM 932 C CA . LEU A 1 122 ? 5.020 -9.163 1.255 1.00 86.88 122 LEU A CA 1
ATOM 933 C C . LEU A 1 122 ? 3.532 -9.076 0.891 1.00 86.88 122 LEU A C 1
ATOM 935 O O . LEU A 1 122 ? 2.781 -8.306 1.488 1.00 86.88 122 LEU A O 1
ATOM 939 N N . HIS A 1 123 ? 3.094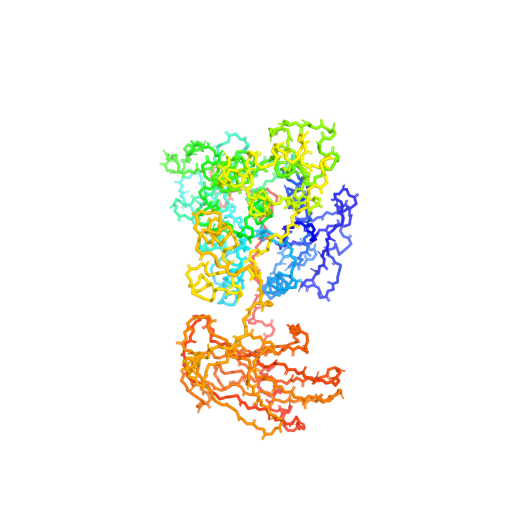 -9.896 -0.067 1.00 85.19 123 HIS A N 1
ATOM 940 C CA . HIS A 1 123 ? 1.701 -9.964 -0.492 1.00 85.19 123 HIS A CA 1
ATOM 941 C C . HIS A 1 123 ? 0.761 -10.337 0.665 1.00 85.19 123 HIS A C 1
ATOM 943 O O . HIS A 1 123 ? -0.281 -9.698 0.820 1.00 85.19 123 HIS A O 1
ATOM 949 N N . ASP A 1 124 ? 1.137 -11.308 1.499 1.00 83.56 124 ASP A N 1
ATOM 950 C CA . ASP A 1 124 ? 0.335 -11.772 2.640 1.00 83.56 124 ASP A CA 1
ATOM 951 C C . ASP A 1 124 ? 0.227 -10.716 3.753 1.00 83.56 124 ASP A C 1
ATOM 953 O O . ASP A 1 124 ? -0.741 -10.697 4.510 1.00 83.56 124 ASP A O 1
ATOM 957 N N . GLN A 1 125 ? 1.169 -9.771 3.795 1.00 85.25 125 GLN A N 1
ATOM 958 C CA . GLN A 1 125 ? 1.128 -8.587 4.659 1.00 85.25 125 GLN A CA 1
ATOM 959 C C . GLN A 1 125 ? 0.377 -7.396 4.030 1.00 85.25 125 GLN A C 1
ATOM 961 O O . GLN A 1 125 ? 0.304 -6.317 4.621 1.00 85.25 125 GLN A O 1
ATOM 966 N N . GLY A 1 126 ? -0.170 -7.542 2.817 1.00 91.38 126 GLY A N 1
ATOM 967 C CA . GLY A 1 126 ? -0.810 -6.442 2.088 1.00 91.38 126 GLY A CA 1
ATOM 968 C C . GLY A 1 126 ? 0.183 -5.386 1.582 1.00 91.38 126 GLY A C 1
ATOM 969 O O . GLY A 1 126 ? -0.172 -4.211 1.446 1.00 91.38 126 GLY A O 1
ATOM 970 N N . ILE A 1 127 ? 1.437 -5.780 1.338 1.00 96.94 127 ILE A N 1
ATOM 971 C CA . ILE A 1 127 ? 2.490 -4.950 0.742 1.00 96.94 127 ILE A CA 1
ATOM 972 C C . ILE A 1 127 ? 2.706 -5.431 -0.691 1.00 96.94 127 ILE A C 1
ATOM 974 O O . ILE A 1 127 ? 3.373 -6.432 -0.953 1.00 96.94 127 ILE A O 1
ATOM 978 N N . TYR A 1 128 ? 2.125 -4.722 -1.655 1.00 97.25 128 TYR A N 1
ATOM 979 C CA . TYR A 1 128 ? 2.124 -5.206 -3.031 1.00 97.25 128 TYR A CA 1
ATOM 980 C C . TYR A 1 128 ? 3.348 -4.761 -3.817 1.00 97.25 128 TYR A C 1
ATOM 982 O O . TYR A 1 128 ? 3.705 -3.583 -3.880 1.00 97.25 128 TYR A O 1
ATOM 990 N N . SER A 1 129 ? 3.970 -5.749 -4.452 1.00 97.50 129 SER A N 1
ATOM 991 C CA . SER A 1 129 ? 5.031 -5.559 -5.428 1.00 97.50 129 SER A CA 1
ATOM 992 C C . SER A 1 129 ? 4.461 -5.015 -6.737 1.00 97.50 129 SER A C 1
ATOM 994 O O . SER A 1 129 ? 3.536 -5.593 -7.310 1.00 97.50 129 SER A O 1
ATOM 996 N N . VAL A 1 130 ? 5.046 -3.930 -7.232 1.00 98.75 130 VAL A N 1
ATOM 997 C CA . VAL A 1 130 ? 4.691 -3.240 -8.474 1.00 98.75 130 VAL A CA 1
ATOM 998 C C . VAL A 1 130 ? 5.901 -3.258 -9.390 1.00 98.75 130 VAL A C 1
ATOM 1000 O O . VAL A 1 130 ? 6.983 -2.833 -8.989 1.00 98.75 130 VAL A O 1
ATOM 1003 N N . ALA A 1 131 ? 5.744 -3.766 -10.611 1.00 96.88 131 ALA A N 1
ATOM 1004 C CA . ALA A 1 131 ? 6.878 -3.960 -11.504 1.00 96.88 131 ALA A CA 1
ATOM 1005 C C . ALA A 1 131 ? 6.604 -3.532 -12.943 1.00 96.88 131 ALA A C 1
ATOM 1007 O O . ALA A 1 131 ? 5.528 -3.767 -13.501 1.00 96.88 131 ALA A O 1
ATOM 1008 N N . ALA A 1 132 ? 7.636 -2.964 -13.559 1.00 97.00 132 ALA A N 1
ATOM 1009 C CA . ALA A 1 132 ? 7.643 -2.569 -14.958 1.00 97.00 132 ALA A CA 1
ATOM 1010 C C . ALA A 1 132 ? 7.489 -3.784 -15.892 1.00 97.00 132 ALA A C 1
ATOM 1012 O O . ALA A 1 132 ? 8.169 -4.801 -15.737 1.00 97.00 132 ALA A O 1
ATOM 1013 N N . SER A 1 133 ? 6.605 -3.690 -16.888 1.00 93.50 133 SER A N 1
ATOM 1014 C CA . SER A 1 133 ? 6.302 -4.810 -17.785 1.00 93.50 133 SER A CA 1
ATOM 1015 C C . SER A 1 133 ? 7.433 -5.128 -18.769 1.00 93.50 133 SER A C 1
ATOM 1017 O O . SER A 1 133 ? 7.519 -6.262 -19.246 1.00 93.50 133 SER A O 1
ATOM 1019 N N . GLY A 1 134 ? 8.330 -4.178 -19.038 1.00 90.31 134 GLY A N 1
ATOM 1020 C CA . GLY A 1 134 ? 9.464 -4.341 -19.944 1.00 90.31 134 GLY A CA 1
ATOM 1021 C C . GLY A 1 134 ? 9.367 -3.469 -21.195 1.00 90.31 134 GLY A C 1
ATOM 1022 O O . GLY A 1 134 ? 8.283 -3.090 -21.638 1.00 90.31 134 GLY A O 1
ATOM 1023 N N . ASN A 1 135 ? 10.537 -3.168 -21.769 1.00 89.38 135 ASN A N 1
ATOM 1024 C CA . ASN A 1 135 ? 10.703 -2.236 -22.893 1.00 89.38 135 ASN A CA 1
ATOM 1025 C C . ASN A 1 135 ? 10.972 -2.943 -24.245 1.00 89.38 135 ASN A C 1
ATOM 1027 O O . ASN A 1 135 ? 11.443 -2.322 -25.198 1.00 89.38 135 ASN A O 1
ATOM 1031 N N . GLY A 1 136 ? 10.734 -4.256 -24.326 1.00 84.56 136 GLY A N 1
ATOM 1032 C CA . GLY A 1 136 ? 10.936 -5.075 -25.527 1.00 84.56 136 GLY A CA 1
ATOM 1033 C C . GLY A 1 136 ? 9.721 -5.180 -26.453 1.00 84.56 136 GLY A C 1
ATOM 1034 O O . GLY A 1 136 ? 9.660 -6.134 -27.228 1.00 84.56 136 GLY A O 1
ATOM 1035 N N . GLY A 1 137 ? 8.744 -4.280 -26.326 1.00 83.94 137 GLY A N 1
ATOM 1036 C CA . GLY A 1 137 ? 7.489 -4.302 -27.074 1.00 83.94 137 GLY A CA 1
ATOM 1037 C C . GLY A 1 137 ? 7.639 -3.997 -28.567 1.00 83.94 137 GLY A C 1
ATOM 1038 O O . GLY A 1 137 ? 8.613 -3.368 -28.997 1.00 83.94 137 GLY A O 1
ATOM 1039 N N . TYR A 1 138 ? 6.665 -4.442 -29.367 1.00 80.25 138 TYR A N 1
ATOM 1040 C CA . TYR A 1 138 ? 6.619 -4.185 -30.807 1.00 80.25 138 TYR A CA 1
ATOM 1041 C C . TYR A 1 138 ? 5.254 -3.658 -31.257 1.00 80.25 138 TYR A C 1
ATOM 1043 O O . TYR A 1 138 ? 4.200 -3.996 -30.741 1.00 80.25 138 TYR A O 1
ATOM 1051 N N . ARG A 1 139 ? 5.253 -2.865 -32.335 1.00 80.81 139 ARG A N 1
ATOM 1052 C CA . ARG A 1 139 ? 4.019 -2.290 -32.902 1.00 80.81 139 ARG A CA 1
ATOM 1053 C C . ARG A 1 139 ? 3.079 -3.303 -33.568 1.00 80.81 139 ARG A C 1
ATOM 1055 O O . ARG A 1 139 ? 1.994 -2.905 -33.972 1.00 80.81 139 ARG A O 1
ATOM 1062 N N . THR A 1 140 ? 3.514 -4.538 -33.817 1.00 81.38 140 THR A N 1
ATOM 1063 C CA . THR A 1 140 ? 2.813 -5.483 -34.712 1.00 81.38 140 THR A CA 1
ATOM 1064 C C . THR A 1 140 ? 2.426 -6.811 -34.064 1.00 81.38 140 THR A C 1
ATOM 1066 O O . THR A 1 140 ? 1.759 -7.614 -34.715 1.00 81.38 140 THR A O 1
ATOM 1069 N N . TYR A 1 141 ? 2.838 -7.074 -32.827 1.00 81.12 141 TYR A N 1
ATOM 1070 C CA . TYR A 1 141 ? 2.420 -8.232 -32.035 1.00 81.12 141 TYR A CA 1
ATOM 1071 C C . TYR A 1 141 ? 2.554 -7.900 -30.544 1.00 81.12 141 TYR A C 1
ATOM 1073 O O . TYR A 1 141 ? 3.176 -6.907 -30.201 1.00 81.12 141 TYR A O 1
ATOM 1081 N N . LEU A 1 142 ? 1.908 -8.690 -29.682 1.00 81.19 142 LEU A N 1
ATOM 1082 C CA . LEU A 1 142 ? 1.920 -8.477 -28.235 1.00 81.19 142 LEU A CA 1
ATOM 1083 C C . LEU A 1 142 ? 2.978 -9.348 -27.550 1.00 81.19 142 LEU A C 1
ATOM 1085 O O . LEU A 1 142 ? 3.047 -10.559 -27.786 1.00 81.19 142 LEU A O 1
ATOM 1089 N N . GLU A 1 143 ? 3.733 -8.756 -26.630 1.00 84.50 143 GLU A N 1
ATOM 1090 C CA . GLU A 1 143 ? 4.766 -9.420 -25.838 1.00 84.50 143 GLU A CA 1
ATOM 1091 C C . GLU A 1 143 ? 4.340 -9.587 -24.386 1.00 84.50 143 GLU A C 1
ATOM 1093 O O . GLU A 1 143 ? 3.810 -8.672 -23.756 1.00 84.50 143 GLU A O 1
ATOM 1098 N N . TYR A 1 144 ? 4.619 -10.763 -23.826 1.00 83.69 144 TYR A N 1
ATOM 1099 C CA . TYR A 1 144 ? 4.415 -10.998 -22.401 1.00 83.69 144 TYR A CA 1
ATOM 1100 C C . TYR A 1 144 ? 5.272 -10.050 -21.565 1.00 83.69 144 TYR A C 1
ATOM 1102 O O . TYR A 1 144 ? 6.431 -9.847 -21.932 1.00 83.69 144 TYR A O 1
ATOM 1110 N N . PRO A 1 145 ? 4.771 -9.567 -20.415 1.00 86.19 145 PRO A N 1
ATOM 1111 C CA . PRO A 1 145 ? 5.602 -8.874 -19.447 1.00 86.19 145 PRO A CA 1
ATOM 1112 C C . PRO A 1 145 ? 6.834 -9.696 -19.064 1.00 86.19 145 PRO A C 1
ATOM 1114 O O . PRO A 1 145 ? 6.796 -10.935 -19.009 1.00 86.19 145 PRO A O 1
ATOM 1117 N N . MET A 1 146 ? 7.930 -9.000 -18.788 1.00 83.44 146 MET A N 1
ATOM 1118 C CA . MET A 1 146 ? 9.117 -9.592 -18.189 1.00 83.44 146 MET A CA 1
ATOM 1119 C C . MET A 1 146 ? 8.832 -10.004 -16.743 1.00 83.44 146 MET A C 1
ATOM 1121 O O . MET A 1 146 ? 7.865 -9.574 -16.116 1.00 83.44 146 MET A O 1
ATOM 1125 N N . TYR A 1 147 ? 9.681 -10.861 -16.193 1.00 81.19 147 TYR A N 1
ATOM 1126 C CA . TYR A 1 147 ? 9.694 -11.069 -14.750 1.00 81.19 147 TYR A CA 1
ATOM 1127 C C . TYR A 1 147 ? 10.504 -9.936 -14.094 1.00 81.19 147 TYR A C 1
ATOM 1129 O O . TYR A 1 147 ? 11.483 -9.502 -14.703 1.00 81.19 147 TYR A O 1
ATOM 1137 N N . PRO A 1 148 ? 10.115 -9.453 -12.900 1.00 86.94 148 PRO A N 1
ATOM 1138 C CA . PRO A 1 148 ? 9.120 -10.047 -12.006 1.00 86.94 148 PRO A CA 1
ATOM 1139 C C . PRO A 1 148 ? 7.662 -9.661 -12.297 1.00 86.94 148 PRO A C 1
ATOM 1141 O O . PRO A 1 148 ? 6.767 -10.299 -11.754 1.00 86.94 148 PRO A O 1
ATOM 1144 N N . ALA A 1 149 ? 7.401 -8.706 -13.193 1.00 87.69 149 ALA A N 1
ATOM 1145 C CA . ALA A 1 149 ? 6.049 -8.226 -13.503 1.00 87.69 149 ALA A CA 1
ATOM 1146 C C . ALA A 1 149 ? 5.066 -9.319 -13.953 1.00 87.69 149 ALA A C 1
ATOM 1148 O O . ALA A 1 149 ? 3.865 -9.174 -13.793 1.00 87.69 149 ALA A O 1
ATOM 1149 N N . ARG A 1 150 ? 5.559 -10.437 -14.489 1.00 82.56 150 ARG A N 1
ATOM 1150 C CA . ARG A 1 150 ? 4.733 -11.585 -14.885 1.00 82.56 150 ARG A CA 1
ATOM 1151 C C . ARG A 1 150 ? 4.277 -12.487 -13.724 1.00 82.56 150 ARG A C 1
ATOM 1153 O O . ARG A 1 150 ? 3.540 -13.446 -13.963 1.00 82.56 150 ARG A O 1
ATOM 1160 N N . PHE A 1 151 ? 4.737 -12.273 -12.493 1.00 81.88 151 PHE A N 1
ATOM 1161 C CA . PHE A 1 151 ? 4.232 -13.041 -11.351 1.00 81.88 151 PHE A CA 1
ATOM 1162 C C . PHE A 1 151 ? 2.775 -12.693 -11.043 1.00 81.88 151 PHE A C 1
ATOM 1164 O O . PHE A 1 151 ? 2.354 -11.557 -11.209 1.00 81.88 151 PHE A O 1
ATOM 1171 N N . ALA A 1 152 ? 2.003 -13.695 -10.611 1.00 78.75 152 ALA A N 1
ATOM 1172 C CA . ALA A 1 152 ? 0.564 -13.546 -10.391 1.00 78.75 152 ALA A CA 1
ATOM 1173 C C . ALA A 1 152 ? 0.234 -12.571 -9.248 1.00 78.75 152 ALA A C 1
ATOM 1175 O O . ALA A 1 152 ? -0.785 -11.901 -9.301 1.00 78.75 152 ALA A O 1
ATOM 1176 N N . ASN A 1 153 ? 1.114 -12.476 -8.251 1.00 81.31 153 ASN A N 1
ATOM 1177 C CA . ASN A 1 153 ? 1.017 -11.577 -7.102 1.00 81.31 153 ASN A CA 1
ATOM 1178 C C . ASN A 1 153 ? 1.846 -10.289 -7.275 1.00 81.31 153 ASN A C 1
ATOM 1180 O O . ASN A 1 153 ? 2.230 -9.657 -6.292 1.00 81.31 153 ASN A O 1
ATOM 1184 N N . VAL A 1 154 ? 2.154 -9.907 -8.519 1.00 91.75 154 VAL A N 1
ATOM 1185 C CA . VAL A 1 154 ? 2.855 -8.658 -8.843 1.00 91.75 154 VAL A CA 1
ATOM 1186 C C . VAL A 1 154 ? 1.982 -7.806 -9.750 1.00 91.75 154 VAL A C 1
ATOM 1188 O O . VAL A 1 154 ? 1.509 -8.252 -10.796 1.00 91.75 154 VAL A O 1
ATOM 1191 N N . LEU A 1 155 ? 1.814 -6.538 -9.383 1.00 96.31 155 LEU A N 1
ATOM 1192 C CA . LEU A 1 155 ? 1.145 -5.548 -10.215 1.00 96.31 155 LEU A CA 1
ATOM 1193 C C . LEU A 1 155 ? 2.048 -5.186 -11.400 1.00 96.31 155 LEU A C 1
ATOM 1195 O O . LEU A 1 155 ? 2.944 -4.352 -11.296 1.00 96.31 155 LEU A O 1
ATOM 1199 N N . SER A 1 156 ? 1.824 -5.850 -12.533 1.00 96.06 156 SER A N 1
ATOM 1200 C CA . SER A 1 156 ? 2.456 -5.514 -13.814 1.00 96.06 156 SER A CA 1
ATOM 1201 C C . SER A 1 156 ? 1.979 -4.174 -14.380 1.00 96.06 156 SER A C 1
ATOM 1203 O O . SER A 1 156 ? 0.776 -3.992 -14.608 1.00 96.06 156 SER A O 1
ATOM 1205 N N . VAL A 1 157 ? 2.933 -3.286 -14.671 1.00 97.75 157 VAL A N 1
ATOM 1206 C CA . VAL A 1 157 ? 2.693 -1.928 -15.171 1.00 97.75 157 VAL A CA 1
ATOM 1207 C C . VAL A 1 157 ? 3.337 -1.726 -16.538 1.00 97.75 157 VAL A C 1
ATOM 1209 O O . VAL A 1 157 ? 4.560 -1.777 -16.673 1.00 97.75 157 VAL A O 1
ATOM 1212 N N . GLY A 1 158 ? 2.512 -1.475 -17.552 1.00 95.75 158 GLY A N 1
ATOM 1213 C CA . GLY A 1 158 ? 2.974 -1.027 -18.865 1.00 95.75 158 GLY A CA 1
ATOM 1214 C C . GLY A 1 158 ? 3.033 0.499 -18.969 1.00 95.75 158 GLY A C 1
ATOM 1215 O O . GLY A 1 158 ? 2.743 1.221 -18.017 1.00 95.75 158 GLY A O 1
ATOM 1216 N N . SER A 1 159 ? 3.401 1.001 -20.145 1.00 95.69 159 SER A N 1
ATOM 1217 C CA . SER A 1 159 ? 3.587 2.431 -20.400 1.00 95.69 159 SER A CA 1
ATOM 1218 C C . SER A 1 159 ? 2.622 2.970 -21.459 1.00 95.69 159 SER A C 1
ATOM 1220 O O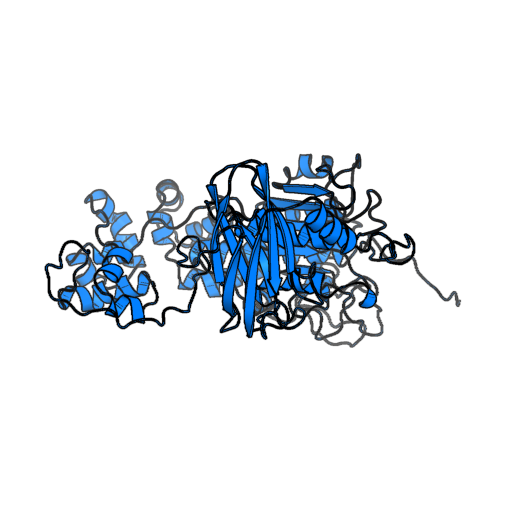 . SER A 1 159 ? 2.280 2.275 -22.422 1.00 95.69 159 SER A O 1
ATOM 1222 N N . HIS A 1 160 ? 2.214 4.228 -21.285 1.00 94.56 160 HIS A N 1
ATOM 1223 C CA . HIS A 1 160 ? 1.596 5.068 -22.308 1.00 94.56 160 HIS A CA 1
ATOM 1224 C C . HIS A 1 160 ? 2.334 6.412 -22.463 1.00 94.56 160 HIS A C 1
ATOM 1226 O O . HIS A 1 160 ? 3.187 6.758 -21.649 1.00 94.56 160 HIS A O 1
ATOM 1232 N N . ASP A 1 161 ? 1.957 7.184 -23.484 1.00 92.56 161 ASP A N 1
ATOM 1233 C CA . ASP A 1 161 ? 2.599 8.437 -23.925 1.00 92.56 161 ASP A CA 1
ATOM 1234 C C . ASP A 1 161 ? 2.099 9.728 -23.233 1.00 92.56 161 ASP A C 1
ATOM 1236 O O . ASP A 1 161 ? 2.026 10.787 -23.859 1.00 92.56 161 ASP A O 1
ATOM 1240 N N . GLY A 1 162 ? 1.604 9.643 -21.996 1.00 89.38 162 GLY A N 1
ATOM 1241 C CA . GLY A 1 162 ? 0.864 10.741 -21.345 1.00 89.38 162 GLY A CA 1
ATOM 1242 C C . GLY A 1 162 ? -0.504 11.109 -21.961 1.00 89.38 162 GLY A C 1
ATOM 1243 O O . GLY A 1 162 ? -1.298 11.823 -21.345 1.00 89.38 162 GLY A O 1
ATOM 1244 N N . HIS A 1 163 ? -0.844 10.602 -23.151 1.00 90.06 163 HIS A N 1
ATOM 1245 C CA . HIS A 1 163 ? -2.111 10.862 -23.849 1.00 90.06 163 HIS A CA 1
ATOM 1246 C C . HIS A 1 163 ? -2.997 9.619 -23.987 1.00 90.06 163 HIS A C 1
ATOM 1248 O O . HIS A 1 163 ? -4.061 9.674 -24.611 1.00 90.06 163 HIS A O 1
ATOM 1254 N N . GLY A 1 164 ? -2.582 8.515 -23.367 1.00 89.88 164 GLY A N 1
ATOM 1255 C CA . GLY A 1 164 ? -3.323 7.264 -23.331 1.00 89.88 164 GLY A CA 1
ATOM 1256 C C . GLY A 1 164 ? -3.100 6.360 -24.535 1.00 89.88 164 GLY A C 1
ATOM 1257 O O . GLY A 1 164 ? -3.826 5.376 -24.682 1.00 89.88 164 GLY A O 1
ATOM 1258 N N . ASN A 1 165 ? -2.112 6.648 -25.385 1.00 92.19 165 ASN A N 1
ATOM 1259 C CA . ASN A 1 165 ? -1.679 5.694 -26.398 1.00 92.19 165 ASN A CA 1
ATOM 1260 C C . ASN A 1 165 ? -0.628 4.767 -25.781 1.00 92.19 165 ASN A C 1
ATOM 1262 O O . ASN A 1 165 ? 0.352 5.275 -25.234 1.00 92.19 165 ASN A O 1
ATOM 1266 N N . PRO A 1 166 ? -0.796 3.433 -25.861 1.00 93.38 166 PRO A N 1
ATOM 1267 C CA . PRO A 1 166 ? 0.228 2.512 -25.389 1.00 93.38 166 PRO A CA 1
ATOM 1268 C C . PRO A 1 166 ? 1.583 2.800 -26.048 1.00 93.38 166 PRO A C 1
ATOM 1270 O O . PRO A 1 166 ? 1.673 2.938 -27.274 1.00 93.38 166 PRO A O 1
ATOM 1273 N N . SER A 1 167 ? 2.630 2.896 -25.231 1.00 92.69 167 SER A N 1
ATOM 1274 C CA . SER A 1 167 ? 3.982 3.195 -25.696 1.00 92.69 167 SER A CA 1
ATOM 1275 C C . SER A 1 167 ? 4.494 2.040 -26.542 1.00 92.69 167 SER A C 1
ATOM 1277 O O . SER A 1 167 ? 4.342 0.871 -26.192 1.00 92.69 167 SER A O 1
ATOM 1279 N N . TRP A 1 168 ? 5.142 2.352 -27.661 1.00 88.25 168 TRP A N 1
ATOM 1280 C CA . TRP A 1 168 ? 5.529 1.345 -28.656 1.00 88.25 168 TRP A CA 1
ATOM 1281 C C . TRP A 1 168 ? 6.556 0.320 -28.150 1.00 88.25 168 TRP A C 1
ATOM 1283 O O . TRP A 1 168 ? 6.698 -0.735 -28.762 1.00 88.25 168 TRP A O 1
ATOM 1293 N N . PHE A 1 169 ? 7.287 0.652 -27.083 1.00 88.25 169 PHE A N 1
ATOM 1294 C CA . PHE A 1 169 ? 8.251 -0.225 -26.419 1.00 88.25 169 PHE A CA 1
ATOM 1295 C C . PHE A 1 169 ? 7.619 -1.052 -25.290 1.00 88.25 169 PHE A C 1
ATOM 1297 O O . PHE A 1 169 ? 8.264 -1.962 -24.781 1.00 88.25 169 PHE A O 1
ATOM 1304 N N . SER A 1 170 ? 6.392 -0.748 -24.863 1.00 92.19 170 SER A N 1
ATOM 1305 C CA . SER A 1 170 ? 5.767 -1.400 -23.711 1.00 92.19 170 SER A CA 1
ATOM 1306 C C . SER A 1 170 ? 5.357 -2.834 -24.042 1.00 92.19 170 SER A C 1
ATOM 1308 O O . SER A 1 170 ? 4.670 -3.081 -25.031 1.00 92.19 170 SER A O 1
ATOM 1310 N N . GLN A 1 171 ? 5.750 -3.791 -23.202 1.00 88.50 171 GLN A N 1
ATOM 1311 C CA . GLN A 1 171 ? 5.322 -5.185 -23.336 1.00 88.50 171 GLN A CA 1
ATOM 1312 C C . GLN A 1 171 ? 3.915 -5.351 -22.756 1.00 88.50 171 GLN A C 1
ATOM 1314 O O . GLN A 1 171 ? 3.738 -5.357 -21.537 1.00 88.50 171 GLN A O 1
ATOM 1319 N N . ASN A 1 172 ? 2.919 -5.461 -23.638 1.00 85.81 172 ASN A N 1
ATOM 1320 C CA . ASN A 1 172 ? 1.511 -5.260 -23.289 1.00 85.81 172 ASN A CA 1
ATOM 1321 C C . ASN A 1 172 ? 0.623 -6.509 -23.366 1.00 85.81 172 ASN A C 1
ATOM 1323 O O . ASN A 1 172 ? -0.584 -6.362 -23.382 1.00 85.81 172 ASN A O 1
ATOM 1327 N N . TYR A 1 173 ? 1.126 -7.746 -23.416 1.00 81.00 173 TYR A N 1
ATOM 1328 C CA . TYR A 1 173 ? 0.246 -8.914 -23.613 1.00 81.00 173 TYR A CA 1
ATOM 1329 C C . TYR A 1 173 ? -1.009 -8.928 -22.715 1.00 81.00 173 TYR A C 1
ATOM 1331 O O . TYR A 1 173 ? -0.923 -8.986 -21.482 1.00 81.00 173 TYR A O 1
ATOM 1339 N N . GLY A 1 174 ? -2.180 -8.911 -23.365 1.00 66.94 174 GLY A N 1
ATOM 1340 C CA . GLY A 1 174 ? -3.487 -8.903 -22.717 1.00 66.94 174 GLY A CA 1
ATOM 1341 C C . GLY A 1 174 ? -3.672 -10.121 -21.811 1.00 66.94 174 GLY A C 1
ATOM 1342 O O . GLY A 1 174 ? -3.583 -11.263 -22.260 1.00 66.94 174 GLY A O 1
ATOM 1343 N N . GLY A 1 175 ? -3.906 -9.872 -20.521 1.00 68.50 175 GLY A N 1
ATOM 1344 C CA . GLY A 1 175 ? -3.974 -10.897 -19.472 1.00 68.50 175 GLY A CA 1
ATOM 1345 C C . GLY A 1 175 ? -2.706 -11.035 -18.621 1.00 68.50 175 GLY A C 1
ATOM 1346 O O . GLY A 1 175 ? -2.676 -11.893 -17.745 1.00 68.50 175 GLY A O 1
ATOM 1347 N N . GLY A 1 176 ? -1.670 -10.223 -18.871 1.00 76.94 176 GLY A N 1
ATOM 1348 C CA . GLY A 1 176 ? -0.483 -10.119 -18.011 1.00 76.94 176 GLY A CA 1
ATOM 1349 C C . GLY A 1 176 ? -0.182 -8.710 -17.484 1.00 76.94 176 GLY A C 1
ATOM 1350 O O . GLY A 1 176 ? 0.551 -8.602 -16.511 1.00 76.94 176 GLY A O 1
ATOM 1351 N N . VAL A 1 177 ? -0.727 -7.655 -18.104 1.00 90.19 177 VAL A N 1
ATOM 1352 C CA . VAL A 1 177 ? -0.585 -6.253 -17.664 1.00 90.19 177 VAL A CA 1
ATOM 1353 C C . VAL A 1 177 ? -1.870 -5.785 -16.992 1.00 90.19 177 VAL A C 1
ATOM 1355 O O . VAL A 1 177 ? -2.948 -5.946 -17.565 1.00 90.19 177 VAL A O 1
ATOM 1358 N N . HIS A 1 178 ? -1.757 -5.188 -15.803 1.00 92.06 178 HIS A N 1
ATOM 1359 C CA . HIS A 1 178 ? -2.916 -4.721 -15.035 1.00 92.06 178 HIS A CA 1
ATOM 1360 C C . HIS A 1 178 ? -3.307 -3.285 -15.390 1.00 92.06 178 HIS A C 1
ATOM 1362 O O . HIS A 1 178 ? -4.496 -2.966 -15.443 1.00 92.06 178 HIS A O 1
ATOM 1368 N N . ILE A 1 179 ? -2.311 -2.425 -15.628 1.00 94.75 179 ILE A N 1
ATOM 1369 C CA . ILE A 1 179 ? -2.498 -0.990 -15.854 1.00 94.75 179 ILE A CA 1
ATOM 1370 C C . ILE A 1 179 ? -1.339 -0.400 -16.667 1.00 94.75 179 ILE A C 1
ATOM 1372 O O . ILE A 1 179 ? -0.222 -0.919 -16.633 1.00 94.75 179 ILE A O 1
ATOM 1376 N N . LEU A 1 180 ? -1.600 0.688 -17.392 1.00 95.50 180 LEU A N 1
ATOM 1377 C CA . LEU A 1 180 ? -0.574 1.533 -17.999 1.00 95.50 180 LEU A CA 1
ATOM 1378 C C . LEU A 1 180 ? -0.457 2.843 -17.221 1.00 95.50 180 LEU A C 1
ATOM 1380 O O . LEU A 1 180 ? -1.475 3.433 -16.868 1.00 95.50 180 LEU A O 1
ATOM 1384 N N . ALA A 1 181 ? 0.761 3.333 -17.030 1.00 96.44 181 ALA A N 1
ATOM 1385 C CA . ALA A 1 181 ? 1.023 4.686 -16.537 1.00 96.44 181 ALA A CA 1
ATOM 1386 C C . ALA A 1 181 ? 1.952 5.441 -17.500 1.00 96.44 181 ALA A C 1
ATOM 1388 O O . ALA A 1 181 ? 2.450 4.859 -18.471 1.00 96.44 181 ALA A O 1
ATOM 1389 N N . ASP A 1 182 ? 2.150 6.739 -17.276 1.00 96.00 182 ASP A N 1
ATOM 1390 C CA . ASP A 1 182 ? 2.937 7.558 -18.193 1.00 96.00 182 ASP A CA 1
ATOM 1391 C C . ASP A 1 182 ? 4.403 7.121 -18.155 1.00 96.00 182 ASP A C 1
ATOM 1393 O O . ASP A 1 182 ? 5.026 7.114 -17.104 1.00 96.00 182 ASP A O 1
ATOM 1397 N N . GLY A 1 183 ? 4.968 6.705 -19.279 1.00 95.88 183 GLY A N 1
ATOM 1398 C CA . GLY A 1 183 ? 6.388 6.350 -19.329 1.00 95.88 183 GLY A CA 1
ATOM 1399 C C . GLY A 1 183 ? 7.123 7.064 -20.442 1.00 95.88 183 GLY A C 1
ATOM 1400 O O . GLY A 1 183 ? 8.182 6.587 -20.841 1.00 95.88 183 GLY A O 1
ATOM 1401 N N . GLU A 1 184 ? 6.568 8.155 -20.978 1.00 94.62 184 GLU A N 1
ATOM 1402 C CA . GLU A 1 184 ? 7.231 8.978 -21.983 1.00 94.62 184 GLU A CA 1
ATOM 1403 C C . GLU A 1 184 ? 7.363 10.425 -21.501 1.00 94.62 184 GLU A C 1
ATOM 1405 O O . GLU A 1 184 ? 6.383 11.131 -21.308 1.00 94.62 184 GLU A O 1
ATOM 1410 N N . SER A 1 185 ? 8.600 10.907 -21.383 1.00 94.38 185 SER A N 1
ATOM 1411 C CA . SER A 1 185 ? 8.920 12.213 -20.794 1.00 94.38 185 SER A CA 1
ATOM 1412 C C . SER A 1 185 ? 8.440 12.382 -19.345 1.00 94.38 185 SER A C 1
ATOM 1414 O O . SER A 1 185 ? 8.057 13.485 -18.947 1.00 94.38 185 SER A O 1
ATOM 1416 N N . PHE A 1 186 ? 8.508 11.299 -18.567 1.00 94.25 186 PHE A N 1
ATOM 1417 C CA . PHE A 1 186 ? 8.203 11.265 -17.140 1.00 94.25 186 PHE A CA 1
ATOM 1418 C C . PHE A 1 186 ? 9.329 10.538 -16.376 1.00 94.25 186 PHE A C 1
ATOM 1420 O O . PHE A 1 186 ? 9.765 9.492 -16.854 1.00 94.25 186 PHE A O 1
ATOM 1427 N N . PRO A 1 187 ? 9.784 11.036 -15.207 1.00 93.94 187 PRO A N 1
ATOM 1428 C CA . PRO A 1 187 ? 9.346 12.274 -14.552 1.00 93.94 187 PRO A CA 1
ATOM 1429 C C . PRO A 1 187 ? 9.851 13.545 -15.250 1.00 93.94 187 PRO A C 1
ATOM 1431 O O . PRO A 1 187 ? 9.240 14.602 -15.092 1.00 93.94 187 PRO A O 1
ATOM 1434 N N . ASN A 1 188 ? 10.908 13.454 -16.067 1.00 92.31 188 ASN A N 1
ATOM 1435 C CA . ASN A 1 188 ? 11.422 14.586 -16.833 1.00 92.31 188 ASN A CA 1
ATOM 1436 C C . ASN A 1 188 ? 11.284 14.403 -18.337 1.00 92.31 188 ASN A C 1
ATOM 1438 O O . ASN A 1 188 ? 11.243 13.302 -18.884 1.00 92.31 188 ASN A O 1
ATOM 1442 N N . GLN A 1 189 ? 11.323 15.535 -19.040 1.00 91.81 189 GLN A N 1
ATOM 1443 C CA . GLN A 1 189 ? 11.425 15.544 -20.489 1.00 91.81 189 GLN A CA 1
ATOM 1444 C C . GLN A 1 189 ? 12.642 14.737 -20.958 1.00 91.81 189 GLN A C 1
ATOM 1446 O O . GLN A 1 189 ? 13.781 15.108 -20.680 1.00 91.81 189 GLN A O 1
ATOM 1451 N N . GLY A 1 190 ? 12.391 13.703 -21.761 1.00 87.12 190 GLY A N 1
ATOM 1452 C CA . GLY A 1 190 ? 13.439 12.837 -22.299 1.00 87.12 190 GLY A CA 1
ATOM 1453 C C . GLY A 1 190 ? 13.635 11.515 -21.554 1.00 87.12 190 GLY A C 1
ATOM 1454 O O . GLY A 1 190 ? 14.361 10.672 -22.077 1.00 87.12 190 GLY A O 1
ATOM 1455 N N . ASP A 1 191 ? 12.972 11.312 -20.416 1.00 89.81 191 ASP A N 1
ATOM 1456 C CA . ASP A 1 191 ? 12.953 10.032 -19.705 1.00 89.81 191 ASP A CA 1
ATOM 1457 C C . ASP A 1 191 ? 11.919 9.105 -20.365 1.00 89.81 191 ASP A C 1
ATOM 1459 O O . ASP A 1 191 ? 10.788 9.514 -20.623 1.00 89.81 191 ASP A O 1
ATOM 1463 N N . PHE A 1 192 ? 12.294 7.867 -20.702 1.00 91.06 192 PHE A N 1
ATOM 1464 C CA . PHE A 1 192 ? 11.390 6.915 -21.358 1.00 91.06 192 PHE A CA 1
ATOM 1465 C C . PHE A 1 192 ? 11.562 5.507 -20.803 1.00 91.06 192 PHE A C 1
ATOM 1467 O O . PHE A 1 192 ? 12.679 4.990 -20.789 1.00 91.06 192 PHE A O 1
ATOM 1474 N N . GLY A 1 193 ? 10.454 4.856 -20.455 1.00 93.50 193 GLY A N 1
ATOM 1475 C CA . GLY A 1 193 ? 10.451 3.456 -20.051 1.00 93.50 193 GLY A CA 1
ATOM 1476 C C . GLY A 1 193 ? 9.251 3.062 -19.198 1.00 93.50 193 GLY A C 1
ATOM 1477 O O . GLY A 1 193 ? 8.653 3.871 -18.492 1.00 93.50 193 GLY A O 1
ATOM 1478 N N . THR A 1 194 ? 8.930 1.766 -19.205 1.00 96.38 194 THR A N 1
ATOM 1479 C CA . THR A 1 194 ? 8.002 1.177 -18.219 1.00 96.38 194 THR A CA 1
ATOM 1480 C C . THR A 1 194 ? 8.541 1.287 -16.785 1.00 96.38 194 THR A C 1
ATOM 1482 O O . THR A 1 194 ? 7.760 1.293 -15.836 1.00 96.38 194 THR A O 1
ATOM 1485 N N . SER A 1 195 ? 9.856 1.471 -16.630 1.00 95.25 195 SER A N 1
ATOM 1486 C CA . SER A 1 195 ? 10.555 1.839 -15.392 1.00 95.25 195 SER A CA 1
ATOM 1487 C C . SER A 1 195 ? 10.093 3.154 -14.767 1.00 95.25 195 SER A C 1
ATOM 1489 O O . SER A 1 195 ? 10.223 3.303 -13.555 1.00 95.25 195 SER A O 1
ATOM 1491 N N . PHE A 1 196 ? 9.528 4.074 -15.554 1.00 96.50 196 PHE A N 1
ATOM 1492 C CA . PHE A 1 196 ? 8.963 5.336 -15.062 1.00 96.50 196 PHE A CA 1
ATOM 1493 C C . PHE A 1 196 ? 7.449 5.294 -14.881 1.00 96.50 196 PHE A C 1
ATOM 1495 O O . PHE A 1 196 ? 6.900 6.064 -14.095 1.00 96.50 196 PHE A O 1
ATOM 1502 N N . ALA A 1 197 ? 6.785 4.339 -15.531 1.00 98.00 197 ALA A N 1
ATOM 1503 C CA . ALA A 1 197 ? 5.372 4.055 -15.326 1.00 98.00 197 ALA A CA 1
ATOM 1504 C C . ALA A 1 197 ? 5.125 3.324 -13.986 1.00 98.00 197 ALA A C 1
ATOM 1506 O O . ALA A 1 197 ? 4.248 3.711 -13.213 1.00 98.00 197 ALA A O 1
ATOM 1507 N N . ALA A 1 198 ? 5.921 2.292 -13.679 1.00 98.69 198 ALA A N 1
ATOM 1508 C CA . ALA A 1 198 ? 5.811 1.500 -12.447 1.00 98.69 198 ALA A CA 1
ATOM 1509 C C . ALA A 1 198 ? 5.806 2.320 -11.132 1.00 98.69 198 ALA A C 1
ATOM 1511 O O . ALA A 1 198 ? 4.890 2.111 -10.329 1.00 98.69 198 ALA A O 1
ATOM 1512 N N . PRO A 1 199 ? 6.721 3.288 -10.904 1.00 98.75 199 PRO A N 1
ATOM 1513 C CA . PRO A 1 199 ? 6.775 4.037 -9.645 1.00 98.75 199 PRO A CA 1
ATOM 1514 C C . PRO A 1 199 ? 5.536 4.896 -9.379 1.00 98.75 199 PRO A C 1
ATOM 1516 O O . PRO A 1 199 ? 5.150 5.056 -8.222 1.00 98.75 199 PRO A O 1
ATOM 1519 N N . GLN A 1 200 ? 4.850 5.382 -10.418 1.00 98.38 200 GLN A N 1
ATOM 1520 C CA . GLN A 1 200 ? 3.590 6.116 -10.241 1.00 98.38 200 GLN A CA 1
ATOM 1521 C C . GLN A 1 200 ? 2.487 5.209 -9.685 1.00 98.38 200 GLN A C 1
ATOM 1523 O O . GLN A 1 200 ? 1.708 5.592 -8.806 1.00 98.38 200 GLN A O 1
ATOM 1528 N N . VAL A 1 201 ? 2.424 3.970 -10.178 1.00 98.69 201 VAL A N 1
ATOM 1529 C CA . VAL A 1 201 ? 1.478 2.974 -9.670 1.00 98.69 201 VAL A CA 1
ATOM 1530 C C . VAL A 1 201 ? 1.860 2.581 -8.245 1.00 98.69 201 VAL A C 1
ATOM 1532 O O . VAL A 1 201 ? 0.986 2.555 -7.386 1.00 98.69 201 VAL A O 1
ATOM 1535 N N . ALA A 1 202 ? 3.147 2.362 -7.956 1.00 98.81 202 ALA A N 1
ATOM 1536 C CA . ALA A 1 202 ? 3.621 2.042 -6.608 1.00 98.81 202 ALA A CA 1
ATOM 1537 C C . ALA A 1 202 ? 3.250 3.125 -5.583 1.00 98.81 202 ALA A C 1
ATOM 1539 O O . ALA A 1 202 ? 2.689 2.803 -4.531 1.00 98.81 202 ALA A O 1
ATOM 1540 N N . ALA A 1 203 ? 3.468 4.400 -5.915 1.00 98.62 203 ALA A N 1
ATOM 1541 C CA . ALA A 1 203 ? 3.072 5.531 -5.077 1.00 98.62 203 ALA A CA 1
ATOM 1542 C C . ALA A 1 203 ? 1.550 5.588 -4.861 1.00 98.62 203 ALA A C 1
ATOM 1544 O O . ALA A 1 203 ? 1.065 5.808 -3.748 1.00 98.62 203 ALA A O 1
ATOM 1545 N N . THR A 1 204 ? 0.771 5.323 -5.912 1.00 98.44 204 THR A N 1
ATOM 1546 C CA . THR A 1 204 ? -0.696 5.273 -5.821 1.00 98.44 204 THR A CA 1
ATOM 1547 C C . THR A 1 204 ? -1.165 4.132 -4.916 1.00 98.44 204 THR A C 1
ATOM 1549 O O . THR A 1 204 ? -2.003 4.357 -4.048 1.00 98.44 204 THR A O 1
ATOM 1552 N N . VAL A 1 205 ? -0.587 2.933 -5.045 1.00 98.62 205 VAL A N 1
ATOM 1553 C CA . VAL A 1 205 ? -0.888 1.777 -4.180 1.00 98.62 205 VAL A CA 1
ATOM 1554 C C . VAL A 1 205 ? -0.575 2.081 -2.721 1.00 98.62 205 VAL A C 1
ATOM 1556 O O . VAL A 1 205 ? -1.430 1.859 -1.865 1.00 98.62 205 VAL A O 1
ATOM 1559 N N . ALA A 1 206 ? 0.597 2.651 -2.437 1.00 98.25 206 ALA A N 1
ATOM 1560 C CA . ALA A 1 206 ? 0.964 3.014 -1.073 1.00 98.25 206 ALA A CA 1
ATOM 1561 C C . ALA A 1 206 ? 0.000 4.049 -0.475 1.00 98.25 206 ALA A C 1
ATOM 1563 O O . ALA A 1 206 ? -0.398 3.925 0.679 1.00 98.25 206 ALA A O 1
ATOM 1564 N N . THR A 1 207 ? -0.452 5.012 -1.282 1.00 97.31 207 THR A N 1
ATOM 1565 C CA . THR A 1 207 ? -1.451 6.010 -0.873 1.00 97.31 207 THR A CA 1
ATOM 1566 C C . THR A 1 207 ? -2.802 5.375 -0.538 1.00 97.31 207 THR A C 1
ATOM 1568 O O . THR A 1 207 ? -3.406 5.704 0.480 1.00 97.31 207 THR A O 1
ATOM 1571 N N . MET A 1 208 ? -3.280 4.446 -1.369 1.00 97.25 208 MET A N 1
ATOM 1572 C CA . MET A 1 208 ? -4.542 3.740 -1.127 1.00 97.25 208 MET A CA 1
ATOM 1573 C C . MET A 1 208 ? -4.471 2.889 0.147 1.00 97.25 208 MET A C 1
ATOM 1575 O O . MET A 1 208 ? -5.373 2.976 0.979 1.00 97.25 208 MET A O 1
ATOM 1579 N N . GLN A 1 209 ? -3.382 2.133 0.336 1.00 97.00 209 GLN A N 1
ATOM 1580 C CA . GLN A 1 209 ? -3.173 1.348 1.556 1.00 97.00 209 GLN A CA 1
ATOM 1581 C C . GLN A 1 209 ? -3.110 2.238 2.800 1.00 97.00 209 GLN A C 1
ATOM 1583 O O . GLN A 1 209 ? -3.719 1.900 3.814 1.00 97.00 209 GLN A O 1
ATOM 1588 N N . ALA A 1 210 ? -2.458 3.402 2.702 1.00 94.94 210 ALA A N 1
ATOM 1589 C CA . ALA A 1 210 ? -2.372 4.358 3.797 1.00 94.94 210 ALA A CA 1
ATOM 1590 C C . ALA A 1 210 ? -3.741 4.826 4.281 1.00 94.94 210 ALA A C 1
ATOM 1592 O O . ALA A 1 210 ? -4.052 4.758 5.471 1.00 94.94 210 ALA A O 1
ATOM 1593 N N . LEU A 1 211 ? -4.581 5.260 3.343 1.00 92.69 211 LEU A N 1
ATOM 1594 C CA . LEU A 1 211 ? -5.906 5.792 3.644 1.00 92.69 211 LEU A CA 1
ATOM 1595 C C . LEU A 1 211 ? -6.834 4.726 4.232 1.00 92.69 211 LEU A C 1
ATOM 1597 O O . LEU A 1 211 ? -7.571 5.009 5.177 1.00 92.69 211 LEU A O 1
ATOM 1601 N N . VAL A 1 212 ? -6.795 3.505 3.695 1.00 93.94 212 VAL A N 1
ATOM 1602 C CA . VAL A 1 212 ? -7.671 2.415 4.145 1.00 93.94 212 VAL A CA 1
ATOM 1603 C C . VAL A 1 212 ? -7.215 1.861 5.492 1.00 93.94 212 VAL A C 1
ATOM 1605 O O . VAL A 1 212 ? -8.043 1.718 6.392 1.00 93.94 212 VAL A O 1
ATOM 1608 N N . GLN A 1 213 ? -5.915 1.637 5.695 1.00 91.31 213 GLN A N 1
ATOM 1609 C CA . GLN A 1 213 ? -5.422 1.111 6.969 1.00 91.31 213 GLN A CA 1
ATOM 1610 C C . GLN A 1 213 ? -5.549 2.129 8.103 1.00 91.31 213 GLN A C 1
ATOM 1612 O O . GLN A 1 213 ? -5.938 1.750 9.205 1.00 91.31 213 GLN A O 1
ATOM 1617 N N . ALA A 1 214 ? -5.303 3.418 7.850 1.00 86.88 214 ALA A N 1
ATOM 1618 C CA . ALA A 1 214 ? -5.460 4.451 8.875 1.00 86.88 214 ALA A CA 1
ATOM 1619 C C . ALA A 1 214 ? -6.913 4.623 9.358 1.00 86.88 214 ALA A C 1
ATOM 1621 O O . ALA A 1 214 ? -7.134 5.183 10.429 1.00 86.88 214 ALA A O 1
ATOM 1622 N N . THR A 1 215 ? -7.897 4.167 8.578 1.00 83.44 215 THR A N 1
ATOM 1623 C CA . THR A 1 215 ? -9.324 4.350 8.882 1.00 83.44 215 THR A CA 1
ATOM 1624 C C . THR A 1 215 ? -10.021 3.072 9.321 1.00 83.44 215 THR A C 1
ATOM 1626 O O . THR A 1 215 ? -10.874 3.122 10.198 1.00 83.44 215 THR A O 1
ATOM 1629 N N . THR A 1 216 ? -9.654 1.930 8.743 1.00 83.31 216 THR A N 1
ATOM 1630 C CA . THR A 1 216 ? -10.317 0.642 8.998 1.00 83.31 216 THR A CA 1
ATOM 1631 C C . THR A 1 216 ? -9.467 -0.326 9.817 1.00 83.31 216 THR A C 1
ATOM 1633 O O . THR A 1 216 ? -9.944 -1.393 10.189 1.00 83.31 216 THR A O 1
ATOM 1636 N N . GLY A 1 217 ? -8.186 -0.012 10.038 1.00 85.75 217 GLY A N 1
ATOM 1637 C CA . GLY A 1 217 ? -7.196 -0.939 10.594 1.00 85.75 217 GLY A CA 1
ATOM 1638 C C . GLY A 1 217 ? -6.731 -2.025 9.613 1.00 85.75 217 GLY A C 1
ATOM 1639 O O . GLY A 1 217 ? -5.675 -2.620 9.824 1.00 85.75 217 GLY A O 1
ATOM 1640 N N . ASN A 1 218 ? -7.459 -2.239 8.514 1.00 86.88 218 ASN A N 1
ATOM 1641 C CA . ASN A 1 218 ? -7.195 -3.273 7.519 1.00 86.88 218 ASN A CA 1
ATOM 1642 C C . ASN A 1 218 ? -6.554 -2.700 6.253 1.00 86.88 218 ASN A C 1
ATOM 1644 O O . ASN A 1 218 ? -6.687 -1.520 5.937 1.00 86.88 218 ASN A O 1
ATOM 1648 N N . ARG A 1 219 ? -5.877 -3.560 5.496 1.00 93.31 219 ARG A N 1
ATOM 1649 C CA . ARG A 1 219 ? -5.340 -3.242 4.169 1.00 93.31 219 ARG A CA 1
ATOM 1650 C C . ARG A 1 219 ? -6.268 -3.759 3.079 1.00 93.31 219 ARG A C 1
ATOM 1652 O O . ARG A 1 219 ? -6.958 -4.755 3.280 1.00 93.31 219 ARG A O 1
ATOM 1659 N N . LEU A 1 220 ? -6.256 -3.094 1.926 1.00 95.19 220 LEU A N 1
ATOM 1660 C CA . LEU A 1 220 ? -6.924 -3.599 0.727 1.00 95.19 220 LEU A CA 1
ATOM 1661 C C . LEU A 1 220 ? -6.265 -4.902 0.287 1.00 95.19 220 LEU A C 1
ATOM 1663 O O . LEU A 1 220 ? -5.035 -4.996 0.307 1.00 95.19 220 LEU A O 1
ATOM 1667 N N . SER A 1 221 ? -7.075 -5.857 -0.165 1.00 95.62 221 SER A N 1
ATOM 1668 C CA . SER A 1 221 ? -6.603 -7.046 -0.871 1.00 95.62 221 SER A CA 1
ATOM 1669 C C . SER A 1 221 ? -6.032 -6.695 -2.252 1.00 95.62 221 SER A C 1
ATOM 1671 O O . SER A 1 221 ? -6.268 -5.612 -2.794 1.00 95.62 221 SER A O 1
ATOM 1673 N N . PHE A 1 222 ? -5.296 -7.629 -2.862 1.00 92.38 222 PHE A N 1
ATOM 1674 C CA . PHE A 1 222 ? -4.676 -7.419 -4.172 1.00 92.38 222 PHE A CA 1
ATOM 1675 C C . PHE A 1 222 ? -5.723 -7.110 -5.247 1.00 92.38 222 PHE A C 1
ATOM 1677 O O . PHE A 1 222 ? -5.557 -6.172 -6.024 1.00 92.38 222 PHE A O 1
ATOM 1684 N N . ASP A 1 223 ? -6.833 -7.850 -5.245 1.00 92.38 223 ASP A N 1
ATOM 1685 C CA . ASP A 1 223 ? -7.926 -7.659 -6.199 1.00 92.38 223 ASP A CA 1
ATOM 1686 C C . ASP A 1 223 ? -8.639 -6.316 -5.996 1.00 92.38 223 ASP A C 1
ATOM 1688 O O . ASP A 1 223 ? -8.993 -5.664 -6.976 1.00 92.38 223 ASP A O 1
ATOM 1692 N N . GLU A 1 224 ? -8.808 -5.859 -4.751 1.00 96.06 224 GLU A N 1
ATOM 1693 C CA . GLU A 1 224 ? -9.370 -4.530 -4.466 1.00 96.06 224 GLU A CA 1
ATOM 1694 C C . GLU A 1 224 ? -8.431 -3.409 -4.917 1.00 96.06 224 GLU A C 1
ATOM 1696 O O . GLU A 1 224 ? -8.889 -2.407 -5.462 1.00 96.06 224 GLU A O 1
ATOM 1701 N N . VAL A 1 225 ? -7.114 -3.583 -4.761 1.00 97.44 225 VAL A N 1
ATOM 1702 C CA . VAL A 1 225 ? -6.125 -2.643 -5.305 1.00 97.44 225 VAL A CA 1
ATOM 1703 C C . VAL A 1 225 ? -6.197 -2.601 -6.831 1.00 97.44 225 VAL A C 1
ATOM 1705 O O . VAL A 1 225 ? -6.213 -1.513 -7.409 1.00 97.44 225 VAL A O 1
ATOM 1708 N N . VAL A 1 226 ? -6.270 -3.757 -7.496 1.00 94.31 226 VAL A N 1
ATOM 1709 C CA . VAL A 1 226 ? -6.434 -3.822 -8.956 1.00 94.31 226 VAL A CA 1
ATOM 1710 C C . VAL A 1 226 ? -7.737 -3.145 -9.383 1.00 94.31 226 VAL A C 1
ATOM 1712 O O . VAL A 1 226 ? -7.710 -2.322 -10.298 1.00 94.31 226 VAL A O 1
ATOM 1715 N N . ASP A 1 227 ? -8.858 -3.433 -8.718 1.00 94.12 227 ASP A N 1
ATOM 1716 C CA . ASP A 1 227 ? -10.146 -2.804 -9.020 1.00 94.12 227 ASP A CA 1
ATOM 1717 C C . ASP A 1 227 ? -10.073 -1.286 -8.838 1.00 94.12 227 ASP A C 1
ATOM 1719 O O . ASP A 1 227 ? -10.440 -0.548 -9.748 1.00 94.12 227 ASP A O 1
ATOM 1723 N N . ALA A 1 228 ? -9.504 -0.793 -7.737 1.00 95.50 228 ALA A N 1
ATOM 1724 C CA . ALA A 1 228 ? -9.379 0.639 -7.492 1.00 95.50 228 ALA A CA 1
ATOM 1725 C C . ALA A 1 228 ? -8.540 1.359 -8.558 1.00 95.50 228 ALA A C 1
ATOM 1727 O O . ALA A 1 228 ? -8.939 2.422 -9.045 1.00 95.50 228 ALA A O 1
ATOM 1728 N N . LEU A 1 229 ? -7.420 0.761 -8.975 1.00 95.50 229 LEU A N 1
ATOM 1729 C CA . LEU A 1 229 ? -6.576 1.284 -10.053 1.00 95.50 229 LEU A CA 1
ATOM 1730 C C . LEU A 1 229 ? -7.317 1.321 -11.400 1.00 95.50 229 LEU A C 1
ATOM 1732 O O . LEU A 1 229 ? -7.168 2.263 -12.179 1.00 95.50 229 LEU A O 1
ATOM 1736 N N . GLN A 1 230 ? -8.126 0.301 -11.692 1.00 92.31 230 GLN A N 1
ATOM 1737 C CA . GLN A 1 230 ? -8.835 0.170 -12.965 1.00 92.31 230 GLN A CA 1
ATOM 1738 C C . GLN A 1 230 ? -10.114 1.023 -13.026 1.00 92.31 230 GLN A C 1
ATOM 1740 O O . GLN A 1 230 ? -10.396 1.678 -14.036 1.00 92.31 230 GLN A O 1
ATOM 1745 N N . GLN A 1 231 ? -10.892 1.050 -11.946 1.00 89.44 231 GLN A N 1
ATOM 1746 C CA . GLN A 1 231 ? -12.159 1.776 -11.851 1.00 89.44 231 GLN A CA 1
ATOM 1747 C C . GLN A 1 231 ? -11.972 3.254 -11.538 1.00 89.44 231 GLN A C 1
ATOM 1749 O O . GLN A 1 231 ? -12.793 4.062 -11.979 1.00 89.44 231 GLN A O 1
ATOM 1754 N N . GLY A 1 232 ? -10.874 3.630 -10.872 1.00 84.56 232 GLY A N 1
ATOM 1755 C CA . GLY A 1 232 ? -10.487 5.027 -10.673 1.00 84.56 232 GLY A CA 1
ATOM 1756 C C . GLY A 1 232 ? -10.419 5.824 -11.980 1.00 84.56 232 GLY A C 1
ATOM 1757 O O . GLY A 1 232 ? -10.604 7.038 -11.979 1.00 84.56 232 GLY A O 1
ATOM 1758 N N . GLY A 1 233 ? -10.232 5.133 -13.113 1.00 66.00 233 GLY A N 1
ATOM 1759 C CA . GLY A 1 233 ? -10.281 5.694 -14.461 1.00 66.00 233 GLY A CA 1
ATOM 1760 C C . GLY A 1 233 ? -11.615 5.564 -15.224 1.00 66.00 233 GLY A C 1
ATOM 1761 O O . GLY A 1 233 ? -11.701 6.027 -16.358 1.00 66.00 233 GLY A O 1
ATOM 1762 N N . HIS A 1 234 ? -12.664 4.963 -14.660 1.00 69.06 234 HIS A N 1
ATOM 1763 C CA . HIS A 1 234 ? -13.935 4.678 -15.350 1.00 69.06 234 HIS A CA 1
ATOM 1764 C C . HIS A 1 234 ? -13.819 3.749 -16.585 1.00 69.06 234 HIS A C 1
ATOM 1766 O O . HIS A 1 234 ? -14.465 3.983 -17.611 1.00 69.06 234 HIS A O 1
ATOM 1772 N N . GLY A 1 235 ? -13.048 2.659 -16.479 1.00 68.06 235 GLY A N 1
ATOM 1773 C CA . GLY A 1 235 ? -12.962 1.597 -17.494 1.00 68.06 235 GLY A CA 1
ATOM 1774 C C . GLY A 1 235 ? -11.689 1.640 -18.353 1.00 68.06 235 GLY A C 1
ATOM 1775 O O . GLY A 1 235 ? -10.762 2.388 -18.043 1.00 68.06 235 GLY A O 1
ATOM 1776 N N . PRO A 1 236 ? -11.614 0.840 -19.438 1.00 76.25 236 PRO A N 1
ATOM 1777 C CA . PRO A 1 236 ? -10.489 0.895 -20.364 1.00 76.25 236 PRO A CA 1
ATOM 1778 C C . PRO A 1 236 ? -10.377 2.291 -20.984 1.00 76.25 236 PRO A C 1
ATOM 1780 O O . PRO A 1 236 ? -11.279 2.746 -21.691 1.00 76.25 236 PRO A O 1
ATOM 1783 N N . ARG A 1 237 ? -9.270 2.980 -20.702 1.00 80.31 237 ARG A N 1
ATOM 1784 C CA . ARG A 1 237 ? -9.005 4.351 -21.169 1.00 80.31 237 ARG A CA 1
ATOM 1785 C C . ARG A 1 237 ? -7.952 4.403 -22.269 1.00 80.31 237 ARG A C 1
ATOM 1787 O O . ARG A 1 237 ? -7.763 5.465 -22.860 1.00 80.31 237 ARG A O 1
ATOM 1794 N N . SER A 1 238 ? -7.248 3.301 -22.527 1.00 84.25 238 SER A N 1
ATOM 1795 C CA . SER A 1 238 ? -6.201 3.301 -23.539 1.00 84.25 238 SER A CA 1
ATOM 1796 C C . SER A 1 238 ? -6.793 3.414 -24.945 1.00 84.25 238 SER A C 1
ATOM 1798 O O . SER A 1 238 ? -7.861 2.871 -25.256 1.00 84.25 238 SER A O 1
ATOM 1800 N N . ALA A 1 239 ? -6.057 4.058 -25.846 1.00 88.81 239 ALA A N 1
ATOM 1801 C CA . ALA A 1 239 ? -6.248 3.819 -27.266 1.00 88.81 239 ALA A CA 1
ATOM 1802 C C . ALA A 1 239 ? -6.046 2.324 -27.573 1.00 88.81 239 ALA A C 1
ATOM 1804 O O . ALA A 1 239 ? -5.454 1.577 -26.784 1.00 88.81 239 ALA A O 1
ATOM 1805 N N . ALA A 1 240 ? -6.564 1.886 -28.719 1.00 88.19 240 ALA A N 1
ATOM 1806 C CA . ALA A 1 240 ? -6.345 0.526 -29.181 1.00 88.19 240 ALA A CA 1
ATOM 1807 C C . ALA A 1 240 ? -4.845 0.269 -29.378 1.00 88.19 240 ALA A C 1
ATOM 1809 O O . ALA A 1 240 ? -4.159 1.107 -29.974 1.00 88.19 240 ALA A O 1
ATOM 1810 N N . ASP A 1 241 ? -4.350 -0.878 -28.912 1.00 86.75 241 ASP A N 1
ATOM 1811 C CA . ASP A 1 241 ? -2.946 -1.224 -29.115 1.00 86.75 241 ASP A CA 1
ATOM 1812 C C . ASP A 1 241 ? -2.666 -1.366 -30.625 1.00 86.75 241 ASP A C 1
ATOM 1814 O O . ASP A 1 241 ? -3.448 -1.999 -31.347 1.00 86.75 241 ASP A O 1
ATOM 1818 N N . PRO A 1 242 ? -1.587 -0.766 -31.161 1.00 84.06 242 PRO A N 1
ATOM 1819 C CA . PRO A 1 242 ? -1.234 -0.920 -32.568 1.00 84.06 242 PRO A CA 1
ATOM 1820 C C . PRO A 1 242 ? -1.060 -2.379 -33.018 1.00 84.06 242 PRO A C 1
ATOM 1822 O O . PRO A 1 242 ? -1.256 -2.651 -34.204 1.00 84.06 242 PRO A O 1
ATOM 1825 N N . ALA A 1 243 ? -0.713 -3.290 -32.104 1.00 83.94 243 ALA A N 1
ATOM 1826 C CA . ALA A 1 243 ? -0.442 -4.689 -32.403 1.00 83.94 243 ALA A CA 1
ATOM 1827 C C . ALA A 1 243 ? -1.704 -5.531 -32.645 1.00 83.94 243 ALA A C 1
ATOM 1829 O O . ALA A 1 243 ? -1.708 -6.385 -33.534 1.00 83.94 243 ALA A O 1
ATOM 1830 N N . ASP A 1 244 ? -2.766 -5.318 -31.864 1.00 86.25 244 ASP A N 1
ATOM 1831 C CA . ASP A 1 244 ? -3.982 -6.146 -31.902 1.00 86.25 244 ASP A CA 1
ATOM 1832 C C . ASP A 1 244 ? -5.266 -5.364 -32.232 1.00 86.25 244 ASP A C 1
ATOM 1834 O O . ASP A 1 244 ? -6.311 -5.963 -32.512 1.00 86.25 244 ASP A O 1
ATOM 1838 N N . HIS A 1 245 ? -5.176 -4.033 -32.258 1.00 86.12 245 HIS A N 1
ATOM 1839 C CA . HIS A 1 245 ? -6.273 -3.100 -32.481 1.00 86.12 245 HIS A CA 1
ATOM 1840 C C . HIS A 1 245 ? -7.425 -3.227 -31.473 1.00 86.12 245 HIS A C 1
ATOM 1842 O O . HIS A 1 245 ? -8.570 -2.906 -31.808 1.00 86.12 245 HIS A O 1
ATOM 1848 N N . GLN A 1 246 ? -7.142 -3.662 -30.244 1.00 85.75 246 GLN A N 1
ATOM 1849 C CA . GLN A 1 246 ? -8.113 -3.742 -29.157 1.00 85.75 246 GLN A CA 1
ATOM 1850 C C . GLN A 1 246 ? -7.821 -2.708 -28.068 1.00 85.75 246 GLN A C 1
ATOM 1852 O O . GLN A 1 246 ? -6.673 -2.413 -27.745 1.00 85.75 246 GLN A O 1
ATOM 1857 N N . THR A 1 247 ? -8.886 -2.167 -27.477 1.00 82.50 247 THR A N 1
ATOM 1858 C CA . THR A 1 247 ? -8.802 -1.388 -26.238 1.00 82.50 247 THR A CA 1
ATOM 1859 C C . THR A 1 247 ? -8.967 -2.346 -25.066 1.00 82.50 247 THR A C 1
ATOM 1861 O O . THR A 1 247 ? -10.066 -2.846 -24.824 1.00 82.50 247 THR A O 1
ATOM 1864 N N . THR A 1 248 ? -7.874 -2.622 -24.364 1.00 84.19 248 THR A N 1
ATOM 1865 C CA . THR A 1 248 ? -7.822 -3.655 -23.316 1.00 84.19 248 THR A CA 1
ATOM 1866 C C . THR A 1 248 ? -7.175 -3.184 -22.020 1.00 84.19 248 THR A C 1
ATOM 1868 O O . THR A 1 248 ? -7.265 -3.909 -21.032 1.00 84.19 248 THR A O 1
ATOM 1871 N N . TYR A 1 249 ? -6.579 -1.985 -21.985 1.00 87.50 249 TYR A N 1
ATOM 1872 C CA . TYR A 1 249 ? -5.850 -1.503 -20.812 1.00 87.50 249 TYR A CA 1
ATOM 1873 C C . TYR A 1 249 ? -6.509 -0.308 -20.131 1.00 87.50 249 TYR A C 1
ATOM 1875 O O . TYR A 1 249 ? -7.197 0.527 -20.732 1.00 87.50 249 TYR A O 1
ATOM 1883 N N . TYR A 1 250 ? -6.222 -0.220 -18.841 1.00 91.44 250 TYR A N 1
ATOM 1884 C CA . TYR A 1 250 ? -6.582 0.880 -17.966 1.00 91.44 250 TYR A CA 1
ATOM 1885 C C . TYR A 1 250 ? -5.410 1.855 -17.896 1.00 91.44 250 TYR A C 1
ATOM 1887 O O . TYR A 1 250 ? -4.256 1.439 -17.993 1.00 91.44 250 TYR A O 1
ATOM 1895 N N . LEU A 1 251 ? -5.705 3.146 -17.768 1.00 93.25 251 LEU A N 1
ATOM 1896 C CA . LEU A 1 251 ? -4.683 4.175 -17.588 1.00 93.25 251 LEU A CA 1
ATOM 1897 C C . LEU A 1 251 ? -4.703 4.637 -16.137 1.00 93.25 251 LEU A C 1
ATOM 1899 O O . LEU A 1 251 ? -5.789 4.874 -15.599 1.00 93.25 251 LEU A O 1
ATOM 1903 N N . LEU A 1 252 ? -3.523 4.798 -15.548 1.00 94.69 252 LEU A N 1
ATOM 1904 C CA . LEU A 1 252 ? -3.368 5.328 -14.206 1.00 94.69 252 LEU A CA 1
ATOM 1905 C C . LEU A 1 252 ? -3.924 6.749 -14.124 1.00 94.69 252 LEU A C 1
ATOM 1907 O O . LEU A 1 252 ? -3.593 7.633 -14.911 1.00 94.69 252 LEU A O 1
ATOM 1911 N N . ASP A 1 253 ? -4.746 6.953 -13.105 1.00 94.12 253 ASP A N 1
ATOM 1912 C CA . ASP A 1 253 ? -5.187 8.253 -12.633 1.00 94.12 253 ASP A CA 1
ATOM 1913 C C . ASP A 1 253 ? -5.042 8.238 -11.118 1.00 94.12 253 ASP A C 1
ATOM 1915 O O . ASP A 1 253 ? -5.850 7.613 -10.427 1.00 94.12 253 ASP A O 1
ATOM 1919 N N . HIS A 1 254 ? -3.969 8.845 -10.608 1.00 94.50 254 HIS A N 1
ATOM 1920 C CA . HIS A 1 254 ? -3.659 8.816 -9.180 1.00 94.50 254 HIS A CA 1
ATOM 1921 C C . HIS A 1 254 ? -4.840 9.343 -8.351 1.00 94.50 254 HIS A C 1
ATOM 1923 O O . HIS A 1 254 ? -5.364 8.644 -7.483 1.00 94.50 254 HIS A O 1
ATOM 1929 N N . ALA A 1 255 ? -5.330 10.542 -8.683 1.00 93.25 255 ALA A N 1
ATOM 1930 C CA . ALA A 1 255 ? -6.441 11.171 -7.977 1.00 93.25 255 ALA A CA 1
ATOM 1931 C C . ALA A 1 255 ? -7.753 10.389 -8.150 1.00 93.25 255 ALA A C 1
ATOM 1933 O O . ALA A 1 255 ? -8.518 10.253 -7.191 1.00 93.25 255 ALA A O 1
ATOM 1934 N N . GLY A 1 256 ? -8.009 9.851 -9.346 1.00 93.69 256 GLY A N 1
ATOM 1935 C CA . GLY A 1 256 ? -9.170 9.002 -9.615 1.00 93.69 256 GLY A CA 1
ATOM 1936 C C . GLY A 1 256 ? -9.169 7.715 -8.785 1.00 93.69 256 GLY A C 1
ATOM 1937 O O . GLY A 1 256 ? -10.173 7.394 -8.149 1.00 93.69 256 GLY A O 1
ATOM 1938 N N . SER A 1 257 ? -8.029 7.023 -8.718 1.00 95.75 257 SER A N 1
ATOM 1939 C CA . SER A 1 257 ? -7.857 5.774 -7.955 1.00 95.75 257 SER A CA 1
ATOM 1940 C C . SER A 1 257 ? -8.001 6.010 -6.451 1.00 95.75 257 SER A C 1
ATOM 1942 O O . SER A 1 257 ? -8.714 5.274 -5.768 1.00 95.75 257 SER A O 1
ATOM 1944 N N . VAL A 1 258 ? -7.409 7.094 -5.937 1.00 94.56 258 VAL A N 1
ATOM 1945 C CA . VAL A 1 258 ? -7.569 7.516 -4.536 1.00 94.56 258 VAL A CA 1
ATOM 1946 C C . VAL A 1 258 ? -9.028 7.870 -4.234 1.00 94.56 258 VAL A C 1
ATOM 1948 O O . VAL A 1 258 ? -9.587 7.402 -3.244 1.00 94.56 258 VAL A O 1
ATOM 1951 N N . THR A 1 259 ? -9.687 8.638 -5.106 1.00 92.44 259 THR A N 1
ATOM 1952 C CA . THR A 1 259 ? -11.097 9.026 -4.923 1.00 92.44 259 THR A CA 1
ATOM 1953 C C . THR A 1 259 ? -12.024 7.814 -4.910 1.00 92.44 259 THR A C 1
ATOM 1955 O O . THR A 1 259 ? -12.909 7.739 -4.056 1.00 92.44 259 THR A O 1
ATOM 1958 N N . TYR A 1 260 ? -11.816 6.868 -5.830 1.00 94.06 260 TYR A N 1
ATOM 1959 C CA . TYR A 1 260 ? -12.577 5.623 -5.882 1.00 94.06 260 TYR A CA 1
ATOM 1960 C C . TYR A 1 260 ? -12.369 4.792 -4.614 1.00 94.06 260 TYR A C 1
ATOM 1962 O O . TYR A 1 260 ? -13.345 4.382 -3.989 1.00 94.06 260 TYR A O 1
ATOM 1970 N N . THR A 1 261 ? -11.112 4.629 -4.187 1.00 95.00 261 THR A N 1
ATOM 1971 C CA . THR A 1 261 ? -10.756 3.898 -2.963 1.00 95.00 261 THR A CA 1
ATOM 1972 C C . THR A 1 261 ? -11.482 4.451 -1.747 1.00 95.00 261 THR A C 1
ATOM 1974 O O . THR A 1 261 ? -12.086 3.703 -0.983 1.00 95.00 261 THR A O 1
ATOM 1977 N N . LEU A 1 262 ? -11.471 5.774 -1.584 1.00 91.56 262 LEU A N 1
ATOM 1978 C CA . LEU A 1 262 ? -12.143 6.423 -0.467 1.00 91.56 262 LEU A CA 1
ATOM 1979 C C . LEU A 1 262 ? -13.649 6.169 -0.495 1.00 91.56 262 LEU A C 1
ATOM 1981 O O . LEU A 1 262 ? -14.213 5.771 0.517 1.00 91.56 262 LEU A O 1
ATOM 1985 N N . ALA A 1 263 ? -14.287 6.346 -1.653 1.00 91.62 263 ALA A N 1
ATOM 1986 C CA . ALA A 1 263 ? -15.726 6.150 -1.790 1.00 91.62 263 ALA A CA 1
ATOM 1987 C C . ALA A 1 263 ? -16.156 4.698 -1.517 1.00 91.62 263 ALA A C 1
ATOM 1989 O O . ALA A 1 263 ? -17.236 4.474 -0.970 1.00 91.62 263 ALA A O 1
ATOM 1990 N N . ALA A 1 264 ? -15.329 3.725 -1.905 1.00 92.31 264 ALA A N 1
ATOM 1991 C CA . ALA A 1 264 ? -15.635 2.305 -1.775 1.00 92.31 264 ALA A CA 1
ATOM 1992 C C . ALA A 1 264 ? -15.290 1.730 -0.391 1.00 92.31 264 ALA A C 1
ATOM 1994 O O . ALA A 1 264 ? -16.054 0.916 0.126 1.00 92.31 264 ALA A O 1
ATOM 1995 N N . HIS A 1 265 ? -14.178 2.158 0.217 1.00 91.38 265 HIS A N 1
ATOM 1996 C CA . HIS A 1 265 ? -13.600 1.479 1.385 1.00 91.38 265 HIS A CA 1
ATOM 1997 C C . HIS A 1 265 ? -13.482 2.353 2.641 1.00 91.38 265 HIS A C 1
ATOM 1999 O O . HIS A 1 265 ? -13.414 1.812 3.743 1.00 91.38 265 HIS A O 1
ATOM 2005 N N . VAL A 1 266 ? -13.496 3.686 2.512 1.00 89.31 266 VAL A N 1
ATOM 2006 C CA . VAL A 1 266 ? -13.295 4.607 3.648 1.00 89.31 266 VAL A CA 1
ATOM 2007 C C . VAL A 1 266 ? -14.583 5.326 4.039 1.00 89.31 266 VAL A C 1
ATOM 2009 O O . VAL A 1 266 ? -15.042 5.201 5.169 1.00 89.31 266 VAL A O 1
ATOM 2012 N N . ASP A 1 267 ? -15.204 6.043 3.102 1.00 88.00 267 ASP A N 1
ATOM 2013 C CA . ASP A 1 267 ? -16.407 6.854 3.327 1.00 88.00 267 ASP A CA 1
ATOM 2014 C C . ASP A 1 267 ? -17.577 6.076 3.971 1.00 88.00 267 ASP A C 1
ATOM 2016 O O . ASP A 1 267 ? -18.274 6.660 4.802 1.00 88.00 267 ASP A O 1
ATOM 2020 N N . PRO A 1 268 ? -17.816 4.781 3.665 1.00 86.25 268 PRO A N 1
ATOM 2021 C CA . PRO A 1 268 ? -18.864 4.007 4.336 1.00 86.25 268 PRO A CA 1
ATOM 2022 C C . PRO A 1 268 ? -18.596 3.721 5.821 1.00 86.25 268 PRO A C 1
ATOM 2024 O O . PRO A 1 268 ? -19.540 3.444 6.558 1.00 86.25 268 PRO A O 1
ATOM 2027 N N . ASN A 1 269 ? -17.332 3.773 6.247 1.00 77.56 269 ASN A N 1
ATOM 2028 C CA . ASN A 1 269 ? -16.874 3.321 7.563 1.00 77.56 269 ASN A CA 1
ATOM 2029 C C . ASN A 1 269 ? -16.418 4.474 8.472 1.00 77.56 269 ASN A C 1
ATOM 2031 O O . ASN A 1 269 ? -16.100 4.246 9.633 1.00 77.56 269 ASN A O 1
ATOM 2035 N N . VAL A 1 270 ? -16.385 5.712 7.967 1.00 81.31 270 VAL A N 1
ATOM 2036 C CA . VAL A 1 270 ? -15.839 6.870 8.686 1.00 81.31 270 VAL A CA 1
ATOM 2037 C C . VAL A 1 270 ? -16.877 7.974 8.828 1.00 81.31 270 VAL A C 1
ATOM 2039 O O . VAL A 1 270 ? -17.502 8.410 7.862 1.00 81.31 270 VAL A O 1
ATOM 2042 N N . SER A 1 271 ? -16.996 8.518 10.038 1.00 88.31 271 SER A N 1
ATOM 2043 C CA . SER A 1 271 ? -17.652 9.804 10.253 1.00 88.31 271 SER A CA 1
ATOM 2044 C C . SER A 1 271 ? -16.620 10.928 10.211 1.00 88.31 271 SER A C 1
ATOM 2046 O O . SER A 1 271 ? -15.852 11.149 11.146 1.00 88.31 271 SER A O 1
ATOM 2048 N N . TRP A 1 272 ? -16.647 11.736 9.155 1.00 91.19 272 TRP A N 1
ATOM 2049 C CA . TRP A 1 272 ? -15.785 12.922 9.063 1.00 91.19 272 TRP A CA 1
ATOM 2050 C C . TRP A 1 272 ? -16.068 13.963 10.163 1.00 91.19 272 TRP A C 1
ATOM 2052 O O . TRP A 1 272 ? -15.213 14.795 10.466 1.00 91.19 272 TRP A O 1
ATOM 2062 N N . LEU A 1 273 ? -17.241 13.905 10.810 1.00 93.69 273 LEU A N 1
ATOM 2063 C CA . LEU A 1 273 ? -17.513 14.694 12.013 1.00 93.69 273 LEU A CA 1
ATOM 2064 C C . LEU A 1 273 ? -16.806 14.146 13.254 1.00 93.69 273 LEU A C 1
ATOM 2066 O O . LEU A 1 273 ? -16.438 14.945 14.107 1.00 93.69 273 LEU A O 1
ATOM 2070 N N . GLU A 1 274 ? -16.602 12.833 13.373 1.00 92.81 274 GLU A N 1
ATOM 2071 C CA . GLU A 1 274 ? -15.786 12.249 14.450 1.00 92.81 274 GLU A CA 1
ATOM 2072 C C . GLU A 1 274 ? -14.321 12.662 14.290 1.00 92.81 274 GLU A C 1
ATOM 2074 O O . GLU A 1 274 ? -13.673 13.072 15.255 1.00 92.81 274 GLU A O 1
ATOM 2079 N N . TYR A 1 275 ? -13.832 12.695 13.047 1.00 93.31 275 TYR A N 1
ATOM 2080 C CA . TYR A 1 275 ? -12.512 13.237 12.740 1.00 93.31 275 TYR A CA 1
ATOM 2081 C C . TYR A 1 275 ? -12.381 14.713 13.161 1.00 93.31 275 TYR A C 1
ATOM 2083 O O . TYR A 1 275 ? -11.442 15.072 13.867 1.00 93.31 275 TYR A O 1
ATOM 2091 N N . ILE A 1 276 ? -13.363 15.565 12.843 1.00 95.31 276 ILE A N 1
ATOM 2092 C CA . ILE A 1 276 ? -13.402 16.949 13.353 1.00 95.31 276 ILE A CA 1
ATOM 2093 C C . ILE A 1 276 ? -13.477 16.981 14.890 1.00 95.31 276 ILE A C 1
ATOM 2095 O O . ILE A 1 276 ? -12.776 17.759 15.535 1.00 95.31 276 ILE A O 1
ATOM 2099 N N . ALA A 1 277 ? -14.326 16.150 15.496 1.00 93.69 277 ALA A N 1
ATOM 2100 C CA . ALA A 1 277 ? -14.531 16.093 16.943 1.00 93.69 277 ALA A CA 1
ATOM 2101 C C . ALA A 1 277 ? -13.274 15.692 17.723 1.00 93.69 277 ALA A C 1
ATOM 2103 O O . ALA A 1 277 ? -13.140 16.080 18.889 1.00 93.69 277 ALA A O 1
ATOM 2104 N N . SER A 1 278 ? -12.363 14.975 17.071 1.00 92.44 278 SER A N 1
ATOM 2105 C CA . SER A 1 278 ? -11.077 14.547 17.621 1.00 92.44 278 SER A CA 1
ATOM 2106 C C . SER A 1 278 ? -10.074 15.702 17.728 1.00 92.44 278 SER A C 1
ATOM 2108 O O . SER A 1 278 ? -9.230 15.711 18.618 1.00 92.44 278 SER A O 1
ATOM 2110 N N . TYR A 1 279 ? -10.189 16.724 16.873 1.00 93.06 279 TYR A N 1
ATOM 2111 C CA . TYR A 1 279 ? -9.131 17.713 16.674 1.00 93.06 279 TYR A CA 1
ATOM 2112 C C . TYR A 1 279 ? -9.650 19.157 16.717 1.00 93.06 279 TYR A C 1
ATOM 2114 O O . TYR A 1 279 ? -10.351 19.635 15.825 1.00 93.06 279 TYR A O 1
ATOM 2122 N N . SER A 1 280 ? -9.271 19.896 17.766 1.00 92.25 280 SER A N 1
ATOM 2123 C CA . SER A 1 280 ? -9.750 21.274 17.981 1.00 92.25 280 SER A CA 1
ATOM 2124 C C . SER A 1 280 ? -9.317 22.275 16.899 1.00 92.25 280 SER A C 1
ATOM 2126 O O . SER A 1 280 ? -10.021 23.252 16.649 1.00 92.25 280 SER A O 1
ATOM 2128 N N . ASP A 1 281 ? -8.178 22.038 16.246 1.00 96.19 281 ASP A N 1
ATOM 2129 C CA . ASP A 1 281 ? -7.705 22.821 15.103 1.00 96.19 281 ASP A CA 1
ATOM 2130 C C . ASP A 1 281 ? -8.576 22.585 13.863 1.00 96.19 281 ASP A C 1
ATOM 2132 O O . ASP A 1 281 ? -8.926 23.550 13.183 1.00 96.19 281 ASP A O 1
ATOM 2136 N N . LEU A 1 282 ? -9.004 21.342 13.616 1.00 96.19 282 LEU A N 1
ATOM 2137 C CA . LEU A 1 282 ? -9.914 21.020 12.513 1.00 96.19 282 LEU A CA 1
ATOM 2138 C C . LEU A 1 282 ? -11.306 21.604 12.751 1.00 96.19 282 LEU A C 1
ATOM 2140 O O . LEU A 1 282 ? -11.896 22.172 11.834 1.00 96.19 282 LEU A O 1
ATOM 2144 N N . GLU A 1 283 ? -11.815 21.550 13.984 1.00 94.94 283 GLU A N 1
ATOM 2145 C CA . GLU A 1 283 ? -13.067 22.228 14.335 1.00 94.94 283 GLU A CA 1
ATOM 2146 C C . GLU A 1 283 ? -12.974 23.741 14.092 1.00 94.94 283 GLU A C 1
ATOM 2148 O O . GLU A 1 283 ? -13.889 24.337 13.519 1.00 94.94 283 GLU A O 1
ATOM 2153 N N . ALA A 1 284 ? -11.866 24.372 14.490 1.00 96.25 284 ALA A N 1
ATOM 2154 C CA . ALA A 1 284 ? -11.661 25.800 14.277 1.00 96.25 284 ALA A CA 1
ATOM 2155 C C . ALA A 1 284 ? -11.537 26.166 12.786 1.00 96.25 284 ALA A C 1
ATOM 2157 O O . ALA A 1 284 ? -11.999 27.236 12.384 1.00 96.25 284 ALA A O 1
ATOM 2158 N N . ALA A 1 285 ? -10.920 25.300 11.979 1.00 97.50 285 ALA A N 1
ATOM 2159 C CA . ALA A 1 285 ? -10.695 25.530 10.555 1.00 97.50 285 ALA A CA 1
ATOM 2160 C C . ALA A 1 285 ? -11.937 25.249 9.696 1.00 97.50 285 ALA A C 1
ATOM 2162 O O . ALA A 1 285 ? -12.257 26.033 8.802 1.00 97.50 285 ALA A O 1
ATOM 2163 N N . PHE A 1 286 ? -12.636 24.144 9.962 1.00 97.12 286 PHE A N 1
ATOM 2164 C CA . PHE A 1 286 ? -13.675 23.600 9.079 1.00 97.12 286 PHE A CA 1
ATOM 2165 C C . PHE A 1 286 ? -15.081 23.665 9.678 1.00 97.12 286 PHE A C 1
ATOM 2167 O O . PHE A 1 286 ? -16.075 23.517 8.966 1.00 97.12 286 PHE A O 1
ATOM 2174 N N . GLY A 1 287 ? -15.217 23.902 10.983 1.00 95.00 287 GLY A N 1
ATOM 2175 C CA . GLY A 1 287 ? -16.514 23.867 11.646 1.00 95.00 287 GLY A CA 1
ATOM 2176 C C . GLY A 1 287 ? -17.136 22.477 11.547 1.00 95.00 287 GLY A C 1
ATOM 2177 O O . GLY A 1 287 ? -16.669 21.556 12.197 1.00 95.00 287 GLY A O 1
ATOM 2178 N N . ARG A 1 288 ? -18.230 22.335 10.789 1.00 93.56 288 ARG A N 1
ATOM 2179 C CA . ARG A 1 288 ? -18.923 21.051 10.530 1.00 93.56 288 ARG A CA 1
ATOM 2180 C C . ARG A 1 288 ? -18.841 20.659 9.043 1.00 93.56 288 ARG A C 1
ATOM 2182 O O . ARG A 1 288 ? -19.649 19.867 8.562 1.00 93.56 288 ARG A O 1
ATOM 2189 N N . ASP A 1 289 ? -17.912 21.255 8.295 1.00 95.88 289 ASP A N 1
ATOM 2190 C CA . ASP A 1 289 ? -17.699 20.944 6.884 1.00 95.88 289 ASP A CA 1
ATOM 2191 C C . ASP A 1 289 ? -16.977 19.597 6.735 1.00 95.88 289 ASP A C 1
ATOM 2193 O O . ASP A 1 289 ? -15.750 19.501 6.783 1.00 95.88 289 ASP A O 1
ATOM 2197 N N . ILE A 1 290 ? -17.772 18.539 6.571 1.00 92.44 290 ILE A N 1
ATOM 2198 C CA . ILE A 1 290 ? -17.270 17.173 6.402 1.00 92.44 290 ILE A CA 1
ATOM 2199 C C . ILE A 1 290 ? -16.485 16.976 5.105 1.00 92.44 290 ILE A C 1
ATOM 2201 O O . ILE A 1 290 ? -15.631 16.097 5.052 1.00 92.44 290 ILE A O 1
ATOM 2205 N N . VAL A 1 291 ? -16.751 17.780 4.069 1.00 93.38 291 VAL A N 1
ATOM 2206 C CA . VAL A 1 291 ? -16.029 17.679 2.796 1.00 93.38 291 VAL A CA 1
ATOM 2207 C C . VAL A 1 291 ? -14.624 18.236 2.984 1.00 93.38 291 VAL A C 1
ATOM 2209 O O . VAL A 1 291 ? -13.659 17.568 2.633 1.00 93.38 291 VAL A O 1
ATOM 2212 N N . ALA A 1 292 ? -14.498 19.392 3.643 1.00 95.50 292 ALA A N 1
ATOM 2213 C CA . ALA A 1 292 ? -13.196 19.957 3.987 1.00 95.50 292 ALA A CA 1
ATOM 2214 C C . ALA A 1 292 ? -12.386 19.040 4.922 1.00 95.50 292 ALA A C 1
ATOM 2216 O O . ALA A 1 292 ? -11.177 18.900 4.750 1.00 95.50 292 ALA A O 1
ATOM 2217 N N . ALA A 1 293 ? -13.041 18.380 5.882 1.00 93.94 293 ALA A N 1
ATOM 2218 C CA . ALA A 1 293 ? -12.384 17.421 6.769 1.00 93.94 293 ALA A CA 1
ATOM 2219 C C . ALA A 1 293 ? -11.886 16.171 6.028 1.00 93.94 293 ALA A C 1
ATOM 2221 O O . ALA A 1 293 ? -10.753 15.742 6.247 1.00 93.94 293 ALA A O 1
ATOM 2222 N N . ARG A 1 294 ? -12.699 15.626 5.116 1.00 91.81 294 ARG A N 1
ATOM 2223 C CA . ARG A 1 294 ? -12.302 14.530 4.225 1.00 91.81 294 ARG A CA 1
ATOM 2224 C C . ARG A 1 294 ? -11.112 14.929 3.354 1.00 91.81 294 ARG A C 1
ATOM 2226 O O . ARG A 1 294 ? -10.113 14.218 3.325 1.00 91.81 294 ARG A O 1
ATOM 2233 N N . ASP A 1 295 ? -11.184 16.085 2.698 1.00 92.19 295 ASP A N 1
ATOM 2234 C CA . ASP A 1 295 ? -10.098 16.599 1.858 1.00 92.19 295 ASP A CA 1
ATOM 2235 C C . ASP A 1 295 ? -8.815 16.815 2.670 1.00 92.19 295 ASP A C 1
ATOM 2237 O O . ASP A 1 295 ? -7.725 16.469 2.215 1.00 92.19 295 ASP A O 1
ATOM 2241 N N . HIS A 1 296 ? -8.929 17.327 3.897 1.00 93.00 296 HIS A N 1
ATOM 2242 C CA . HIS A 1 296 ? -7.793 17.461 4.800 1.00 93.00 296 HIS A CA 1
ATOM 2243 C C . HIS A 1 296 ? -7.159 16.110 5.132 1.00 93.00 296 HIS A C 1
ATOM 2245 O O . HIS A 1 296 ? -5.935 15.995 5.081 1.00 93.00 296 HIS A O 1
ATOM 2251 N N . PHE A 1 297 ? -7.966 15.097 5.463 1.00 90.31 297 PHE A N 1
ATOM 2252 C CA . PHE A 1 297 ? -7.460 13.773 5.821 1.00 90.31 297 PHE A CA 1
ATOM 2253 C C . PHE A 1 297 ? -6.604 13.168 4.702 1.00 90.31 297 PHE A C 1
ATOM 2255 O O . PHE A 1 297 ? -5.506 12.687 4.966 1.00 90.31 297 PHE A O 1
ATOM 2262 N N . ILE A 1 298 ? -7.065 13.286 3.455 1.00 87.69 298 ILE A N 1
ATOM 2263 C CA . ILE A 1 298 ? -6.390 12.744 2.266 1.00 87.69 298 ILE A CA 1
ATOM 2264 C C . ILE A 1 298 ? -5.031 13.404 2.030 1.00 87.69 298 ILE A C 1
ATOM 2266 O O . ILE A 1 298 ? -4.042 12.732 1.746 1.00 87.69 298 ILE A O 1
ATOM 2270 N N . HIS A 1 299 ? -4.990 14.732 2.119 1.00 88.12 299 HIS A N 1
ATOM 2271 C CA . HIS A 1 299 ? -3.810 15.497 1.721 1.00 88.12 299 HIS A CA 1
ATOM 2272 C C . HIS A 1 299 ? -2.839 15.763 2.874 1.00 88.12 299 HIS A C 1
ATOM 2274 O O . HIS A 1 299 ? -1.705 16.139 2.613 1.00 88.12 299 HIS A O 1
ATOM 2280 N N . ASN A 1 300 ? -3.272 15.604 4.129 1.00 90.06 300 ASN A N 1
ATOM 2281 C CA . ASN A 1 300 ? -2.474 15.954 5.310 1.00 90.06 300 ASN A CA 1
ATOM 2282 C C . ASN A 1 300 ? -2.680 14.941 6.439 1.00 90.06 300 ASN A C 1
ATOM 2284 O O . ASN A 1 300 ? -1.720 14.370 6.934 1.00 90.06 300 ASN A O 1
ATOM 2288 N N . GLY A 1 301 ? -3.931 14.687 6.834 1.00 90.25 301 GLY A N 1
ATOM 2289 C CA . GLY A 1 301 ? -4.238 13.949 8.063 1.00 90.25 301 GLY A CA 1
ATOM 2290 C C . GLY A 1 301 ? -3.609 12.558 8.149 1.00 90.25 301 GLY A C 1
ATOM 2291 O O . GLY A 1 301 ? -3.028 12.235 9.181 1.00 90.25 301 GLY A O 1
ATOM 2292 N N . VAL A 1 302 ? -3.680 11.767 7.074 1.00 89.19 302 VAL A N 1
ATOM 2293 C CA . VAL A 1 302 ? -3.074 10.426 7.036 1.00 89.19 302 VAL A CA 1
ATOM 2294 C C . VAL A 1 302 ? -1.544 10.480 7.150 1.00 89.19 302 VAL A C 1
ATOM 2296 O O . VAL A 1 302 ? -0.949 9.651 7.833 1.00 89.19 302 VAL A O 1
ATOM 2299 N N . TRP A 1 303 ? -0.914 11.498 6.558 1.00 88.62 303 TRP A N 1
ATOM 2300 C CA . TRP A 1 303 ? 0.541 11.709 6.564 1.00 88.62 303 TRP A CA 1
ATOM 2301 C C . TRP A 1 303 ? 1.040 12.322 7.876 1.00 88.62 303 TRP A C 1
ATOM 2303 O O . TRP A 1 303 ? 2.183 12.134 8.263 1.00 88.62 303 TRP A O 1
ATOM 2313 N N . GLU A 1 304 ? 0.166 13.015 8.602 1.00 86.31 304 GLU A N 1
ATOM 2314 C CA . GLU A 1 304 ? 0.405 13.481 9.969 1.00 86.31 304 GLU A CA 1
ATOM 2315 C C . GLU A 1 304 ? 0.186 12.368 11.015 1.00 86.31 304 GLU A C 1
ATOM 2317 O O . GLU A 1 304 ? 0.371 12.597 12.212 1.00 86.31 304 GLU A O 1
ATOM 2322 N N . GLY A 1 305 ? -0.243 11.174 10.585 1.00 85.25 305 GLY A N 1
ATOM 2323 C CA . GLY A 1 305 ? -0.584 10.061 11.468 1.00 85.25 305 GLY A CA 1
ATOM 2324 C C . GLY A 1 305 ? -1.837 10.313 12.312 1.00 85.25 305 GLY A C 1
ATOM 2325 O O . GLY A 1 305 ? -1.973 9.725 13.387 1.00 85.25 305 GLY A O 1
ATOM 2326 N N . ARG A 1 306 ? -2.737 11.201 11.867 1.00 86.81 306 ARG A N 1
ATOM 2327 C CA . ARG A 1 306 ? -4.000 11.470 12.564 1.00 86.81 306 ARG A CA 1
ATOM 2328 C C . ARG A 1 306 ? -4.975 10.316 12.370 1.00 86.81 306 ARG A C 1
ATOM 2330 O O . ARG A 1 306 ? -5.165 9.836 11.257 1.00 86.81 306 ARG A O 1
ATOM 2337 N N . ILE A 1 307 ? -5.665 9.961 13.444 1.00 83.31 307 ILE A N 1
ATOM 2338 C CA . ILE A 1 307 ? -6.755 8.981 13.477 1.00 83.31 307 ILE A CA 1
ATOM 2339 C C . ILE A 1 307 ? -7.955 9.614 14.186 1.00 83.31 307 ILE A C 1
ATOM 2341 O O . ILE A 1 307 ? -7.789 10.537 14.978 1.00 83.31 307 ILE A O 1
ATOM 2345 N N . ALA A 1 308 ? -9.181 9.177 13.901 1.00 84.62 308 ALA A N 1
ATOM 2346 C CA . ALA A 1 308 ? -10.324 9.655 14.678 1.00 84.62 308 ALA A CA 1
ATOM 2347 C C . ALA A 1 308 ? -10.228 9.090 16.109 1.00 84.62 308 ALA A C 1
ATOM 2349 O O . ALA A 1 308 ? -10.354 7.890 16.316 1.00 84.62 308 ALA A O 1
ATOM 2350 N N . GLU A 1 309 ? -9.961 9.956 17.086 1.00 84.06 309 GLU A N 1
ATOM 2351 C CA . GLU A 1 309 ? -9.858 9.603 18.509 1.00 84.06 309 GLU A CA 1
ATOM 2352 C C . GLU A 1 309 ? -11.221 9.637 19.214 1.00 84.06 309 GLU A C 1
ATOM 2354 O O . GLU A 1 309 ? -11.415 9.010 20.252 1.00 84.06 309 GLU A O 1
ATOM 2359 N N . PHE A 1 310 ? -12.168 10.411 18.681 1.00 89.06 310 PHE A N 1
ATOM 2360 C CA . PHE A 1 310 ? -13.527 10.475 19.198 1.00 89.06 310 PHE A CA 1
ATOM 2361 C C . PHE A 1 310 ? -14.385 9.368 18.577 1.00 89.06 310 PHE A C 1
ATOM 2363 O O . PHE A 1 310 ? -14.719 9.443 17.398 1.00 89.06 310 PHE A O 1
ATOM 2370 N N . ASP A 1 311 ? -14.800 8.401 19.394 1.00 90.44 311 ASP A N 1
ATOM 2371 C CA . ASP A 1 311 ? -15.743 7.350 19.006 1.00 90.44 311 ASP A CA 1
ATOM 2372 C C . ASP A 1 311 ? -17.183 7.740 19.384 1.00 90.44 311 ASP A C 1
ATOM 2374 O O . ASP A 1 311 ? -17.550 7.863 20.563 1.00 90.44 311 ASP A O 1
ATOM 2378 N N . GLY A 1 312 ? -18.027 7.951 18.374 1.00 92.06 312 GLY A N 1
ATOM 2379 C CA . GLY A 1 312 ? -19.425 8.305 18.562 1.00 92.06 312 GLY A CA 1
ATOM 2380 C C . GLY A 1 312 ? -20.278 7.165 19.112 1.00 92.06 312 GLY A C 1
ATOM 2381 O O . GLY A 1 312 ? -21.216 7.443 19.861 1.00 92.06 312 GLY A O 1
ATOM 2382 N N . LEU A 1 313 ? -19.978 5.898 18.809 1.00 94.00 313 LEU A N 1
ATOM 2383 C CA . LEU A 1 313 ? -20.713 4.768 19.379 1.00 94.00 313 LEU A CA 1
ATOM 2384 C C . LEU A 1 313 ? -20.410 4.605 20.864 1.00 94.00 313 LEU A C 1
ATOM 2386 O O . LEU A 1 313 ? -21.349 4.488 21.650 1.00 94.00 313 LEU A O 1
ATOM 2390 N N . GLU A 1 314 ? -19.146 4.637 21.281 1.00 94.44 314 GLU A N 1
ATOM 2391 C CA . GLU A 1 314 ? -18.791 4.534 22.701 1.00 94.44 314 GLU A CA 1
ATOM 2392 C C . GLU A 1 314 ? -19.325 5.748 23.484 1.00 94.44 314 GLU A C 1
ATOM 2394 O O . GLU A 1 314 ? -19.828 5.622 24.613 1.00 94.44 314 GLU A O 1
ATOM 2399 N N . TYR A 1 315 ? -19.331 6.931 22.858 1.00 95.38 315 TYR A N 1
ATOM 2400 C CA . TYR A 1 315 ? -20.006 8.109 23.392 1.00 95.38 315 TYR A CA 1
ATOM 2401 C C . TYR A 1 315 ? -21.504 7.866 23.598 1.00 95.38 315 TYR A C 1
ATOM 2403 O O . TYR A 1 315 ? -22.012 8.078 24.701 1.00 95.38 315 TYR A O 1
ATOM 2411 N N . LEU A 1 316 ? -22.224 7.359 22.595 1.00 96.62 316 LEU A N 1
ATOM 2412 C CA . LEU A 1 316 ? -23.636 6.997 22.739 1.00 96.62 316 LEU A CA 1
ATOM 2413 C C . LEU A 1 316 ? -23.822 5.942 23.835 1.00 96.62 316 LEU A C 1
ATOM 2415 O O . LEU A 1 316 ? -24.642 6.125 24.737 1.00 96.62 316 LEU A O 1
ATOM 2419 N N . ALA A 1 317 ? -23.018 4.880 23.831 1.00 96.25 317 ALA A N 1
ATOM 2420 C CA . ALA A 1 317 ? -23.044 3.804 24.815 1.00 96.25 317 ALA A CA 1
ATOM 2421 C C . ALA A 1 317 ? -22.860 4.305 26.256 1.00 96.25 317 ALA A C 1
ATOM 2423 O O . ALA A 1 317 ? -23.468 3.767 27.182 1.00 96.25 317 ALA A O 1
ATOM 2424 N N . SER A 1 318 ? -22.136 5.403 26.455 1.00 94.88 318 SER A N 1
ATOM 2425 C CA . SER A 1 318 ? -21.918 6.013 27.769 1.00 94.88 318 SER A CA 1
ATOM 2426 C C . SER A 1 318 ? -23.157 6.736 28.333 1.00 94.88 318 SER A C 1
ATOM 2428 O O . SER A 1 318 ? -23.301 6.858 29.550 1.00 94.88 318 SER A O 1
ATOM 2430 N N . TYR A 1 319 ? -24.110 7.160 27.490 1.00 94.19 319 TYR A N 1
ATOM 2431 C CA . TYR A 1 319 ? -25.207 8.058 27.886 1.00 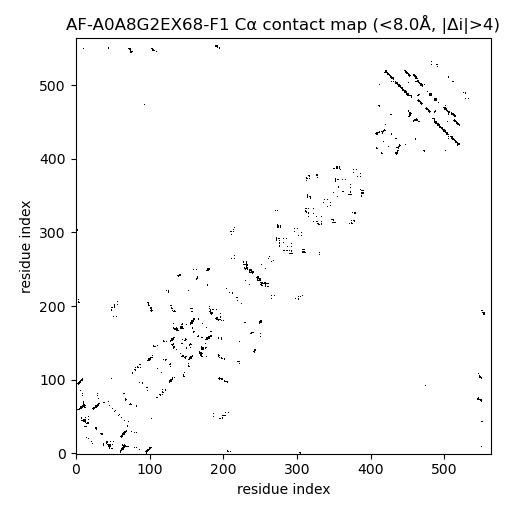94.19 319 TYR A CA 1
ATOM 2432 C C . TYR A 1 319 ? -26.604 7.523 27.552 1.00 94.19 319 TYR A C 1
ATOM 2434 O O . TYR A 1 319 ? -27.015 7.460 26.397 1.00 94.19 319 TYR A O 1
ATOM 2442 N N . ALA A 1 320 ? -27.386 7.183 28.583 1.00 95.12 320 ALA A N 1
ATOM 2443 C CA . ALA A 1 320 ? -28.711 6.573 28.413 1.00 95.12 320 ALA A CA 1
ATOM 2444 C C . ALA A 1 320 ? -29.713 7.454 27.651 1.00 95.12 320 ALA A C 1
ATOM 2446 O O . ALA A 1 320 ? -30.531 6.938 26.891 1.00 95.12 320 ALA A O 1
ATOM 2447 N N . ASP A 1 321 ? -29.647 8.769 27.846 1.00 95.75 321 ASP A N 1
ATOM 2448 C CA . ASP A 1 321 ? -30.461 9.748 27.129 1.00 95.75 321 ASP A CA 1
ATOM 2449 C C . ASP A 1 321 ? -30.109 9.810 25.636 1.00 95.75 321 ASP A C 1
ATOM 2451 O O . ASP A 1 321 ? -31.010 9.894 24.797 1.00 95.75 321 ASP A O 1
ATOM 2455 N N . LEU A 1 322 ? -28.821 9.700 25.298 1.00 96.31 322 LEU A N 1
ATOM 2456 C CA . LEU A 1 322 ? -28.367 9.710 23.909 1.00 96.31 322 LEU A CA 1
ATOM 2457 C C . LEU A 1 322 ? -28.684 8.388 23.205 1.00 96.31 322 LEU A C 1
ATOM 2459 O O . LEU A 1 322 ? -29.271 8.422 22.128 1.00 96.31 322 LEU A O 1
ATOM 2463 N N . ARG A 1 323 ? -28.448 7.226 23.839 1.00 95.88 323 ARG A N 1
ATOM 2464 C CA . ARG A 1 323 ? -28.869 5.921 23.277 1.00 95.88 323 ARG A CA 1
ATOM 2465 C C . ARG A 1 323 ? -30.354 5.896 22.933 1.00 95.88 323 ARG A C 1
ATOM 2467 O O . ARG A 1 323 ? -30.743 5.411 21.877 1.00 95.88 323 ARG A O 1
ATOM 2474 N N . ALA A 1 324 ? -31.189 6.433 23.823 1.00 93.12 324 ALA A N 1
ATOM 2475 C CA . ALA A 1 324 ? -32.637 6.437 23.643 1.00 93.12 324 ALA A CA 1
ATOM 2476 C C . ALA A 1 324 ? -33.112 7.346 22.497 1.00 93.12 324 ALA A C 1
ATOM 2478 O O . ALA A 1 324 ? -34.210 7.142 21.981 1.00 93.12 324 ALA A O 1
ATOM 2479 N N . THR A 1 325 ? -32.327 8.361 22.125 1.00 95.44 325 THR A N 1
ATOM 2480 C CA . THR A 1 325 ? -32.720 9.369 21.127 1.00 95.44 325 THR A CA 1
ATOM 2481 C C . THR A 1 325 ? -32.025 9.195 19.781 1.00 95.44 325 THR A C 1
ATOM 2483 O O . THR A 1 325 ? -32.657 9.435 18.756 1.00 95.44 325 THR A O 1
ATOM 2486 N N . MET A 1 326 ? -30.765 8.761 19.776 1.00 95.38 326 MET A N 1
ATOM 2487 C CA . MET A 1 326 ? -29.904 8.678 18.590 1.00 95.38 326 MET A CA 1
ATOM 2488 C C . MET A 1 326 ? -29.588 7.234 18.176 1.00 95.38 326 MET A C 1
ATOM 2490 O O . MET A 1 326 ? -29.128 7.010 17.061 1.00 95.38 326 MET A O 1
ATOM 2494 N N . GLY A 1 327 ? -29.856 6.239 19.030 1.00 95.00 327 GLY A N 1
ATOM 2495 C CA . GLY A 1 327 ? -29.538 4.844 18.724 1.00 95.00 327 GLY A CA 1
ATOM 2496 C C . GLY A 1 327 ? -28.037 4.658 18.511 1.00 95.00 327 GLY A C 1
ATOM 2497 O O . GLY A 1 327 ? -27.271 4.958 19.420 1.00 95.00 327 GLY A O 1
ATOM 2498 N N . THR A 1 328 ? -27.648 4.171 17.329 1.00 94.31 328 THR A N 1
ATOM 2499 C CA . THR A 1 328 ? -26.260 3.921 16.890 1.00 94.31 328 THR A CA 1
ATOM 2500 C C . THR A 1 328 ? -25.763 4.943 15.852 1.00 94.31 328 THR A C 1
ATOM 2502 O O . THR A 1 328 ? -24.801 4.693 15.132 1.00 94.31 328 THR A O 1
ATOM 2505 N N . ASP A 1 329 ? -26.418 6.102 15.730 1.00 92.44 329 ASP A N 1
ATOM 2506 C CA . ASP A 1 329 ? -26.038 7.136 14.758 1.00 92.44 329 ASP A CA 1
ATOM 2507 C C . ASP A 1 329 ? -24.779 7.910 15.205 1.00 92.44 329 ASP A C 1
ATOM 2509 O O . ASP A 1 329 ? -24.851 8.899 15.943 1.00 92.44 329 ASP A O 1
ATOM 2513 N N . ARG A 1 330 ? -23.611 7.463 14.723 1.00 91.06 330 ARG A N 1
ATOM 2514 C CA . ARG A 1 330 ? -22.295 8.093 14.943 1.00 91.06 330 ARG A CA 1
ATOM 2515 C C . ARG A 1 330 ? -22.240 9.561 14.526 1.00 91.06 330 ARG A C 1
ATOM 2517 O O . ARG A 1 330 ? -21.625 10.392 15.196 1.00 91.06 330 ARG A O 1
ATOM 2524 N N . GLN A 1 331 ? -22.898 9.919 13.426 1.00 89.75 331 GLN A N 1
ATOM 2525 C CA . GLN A 1 331 ? -22.858 11.287 12.923 1.00 89.75 331 GLN A CA 1
ATOM 2526 C C . GLN A 1 331 ? -23.664 12.226 13.830 1.00 89.75 331 GLN A C 1
ATOM 2528 O O . GLN A 1 331 ? -23.228 13.350 14.115 1.00 89.75 331 GLN A O 1
ATOM 2533 N N . ALA A 1 332 ? -24.806 11.761 14.341 1.00 92.12 332 ALA A N 1
ATOM 2534 C CA . ALA A 1 332 ? -25.573 12.476 15.355 1.00 92.12 332 ALA A CA 1
ATOM 2535 C C . ALA A 1 332 ? -24.798 12.592 16.678 1.00 92.12 332 ALA A C 1
ATOM 2537 O O . ALA A 1 332 ? -24.807 13.660 17.295 1.00 92.12 332 ALA A O 1
ATOM 2538 N N . ALA A 1 333 ? -24.078 11.538 17.075 1.00 94.62 333 ALA A N 1
ATOM 2539 C CA . ALA A 1 333 ? -23.222 11.529 18.260 1.00 94.62 333 ALA A CA 1
ATOM 2540 C C . ALA A 1 333 ? -22.118 12.594 18.192 1.00 94.62 333 ALA A C 1
ATOM 2542 O O . ALA A 1 333 ? -21.997 13.422 19.099 1.00 94.62 333 ALA A O 1
ATOM 2543 N N . ALA A 1 334 ? -21.363 12.623 17.089 1.00 94.00 334 ALA A N 1
ATOM 2544 C CA . ALA A 1 334 ? -20.316 13.611 16.853 1.00 94.00 334 ALA A CA 1
ATOM 2545 C C . ALA A 1 334 ? -20.876 15.038 16.790 1.00 94.00 334 ALA A C 1
ATOM 2547 O O . ALA A 1 334 ? -20.328 15.945 17.420 1.00 94.00 334 ALA A O 1
ATOM 2548 N N . SER A 1 335 ? -22.011 15.234 16.108 1.00 94.12 335 SER A N 1
ATOM 2549 C CA . SER A 1 335 ? -22.706 16.529 16.073 1.00 94.12 335 SER A CA 1
ATOM 2550 C C . SER A 1 335 ? -23.075 17.006 17.479 1.00 94.12 335 SER A C 1
ATOM 2552 O O . SER A 1 335 ? -22.768 18.136 17.855 1.00 94.12 335 SER A O 1
ATOM 2554 N N . HIS A 1 336 ? -23.677 16.132 18.291 1.00 95.44 336 HIS A N 1
ATOM 2555 C CA . HIS A 1 336 ? -24.039 16.456 19.668 1.00 95.44 336 HIS A CA 1
ATOM 2556 C C . HIS A 1 336 ? -22.812 16.796 20.514 1.00 95.44 336 HIS A C 1
ATOM 2558 O O . HIS A 1 336 ? -22.822 17.779 21.255 1.00 95.44 336 HIS A O 1
ATOM 2564 N N . TYR A 1 337 ? -21.744 16.003 20.415 1.00 95.19 337 TYR A N 1
ATOM 2565 C CA . TYR A 1 337 ? -20.523 16.255 21.171 1.00 95.19 337 TYR A CA 1
ATOM 2566 C C . TYR A 1 337 ? -19.914 17.626 20.844 1.00 95.19 337 TYR A C 1
ATOM 2568 O O . TYR A 1 337 ? -19.576 18.377 21.764 1.00 95.19 337 TYR A O 1
ATOM 2576 N N . LEU A 1 338 ? -19.853 17.968 19.554 1.00 92.94 338 LEU A N 1
ATOM 2577 C CA . LEU A 1 338 ? -19.363 19.250 19.049 1.00 92.94 338 LEU A CA 1
ATOM 2578 C C . LEU A 1 338 ? -20.252 20.440 19.453 1.00 92.94 338 LEU A C 1
ATOM 2580 O O . LEU A 1 338 ? -19.733 21.518 19.744 1.00 92.94 338 LEU A O 1
ATOM 2584 N N . ASP A 1 339 ? -21.577 20.281 19.458 1.00 93.88 339 ASP A N 1
ATOM 2585 C CA . ASP A 1 339 ? -22.520 21.384 19.698 1.00 93.88 339 ASP A CA 1
ATOM 2586 C C . ASP A 1 339 ? -22.804 21.638 21.186 1.00 93.88 339 ASP A C 1
ATOM 2588 O O . ASP A 1 339 ? -22.989 22.788 21.595 1.00 93.88 339 ASP A O 1
ATOM 2592 N N . SER A 1 340 ? -22.848 20.587 22.009 1.00 92.19 340 SER A N 1
ATOM 2593 C CA . SER A 1 340 ? -23.217 20.691 23.426 1.00 92.19 340 SER A CA 1
ATOM 2594 C C . SER A 1 340 ? -22.399 19.782 24.335 1.00 92.19 340 SER A C 1
ATOM 2596 O O . SER A 1 340 ? -21.934 20.246 25.378 1.00 92.19 340 SER A O 1
ATOM 2598 N N . GLY A 1 341 ? -22.159 18.526 23.950 1.00 92.44 341 GLY A N 1
ATOM 2599 C CA . GLY A 1 341 ? -21.581 17.497 24.818 1.00 92.44 341 GLY A CA 1
ATOM 2600 C C . GLY A 1 341 ? -20.243 17.877 25.458 1.00 92.44 341 GLY A C 1
ATOM 2601 O O . GLY A 1 341 ? -20.060 17.661 26.659 1.00 92.44 341 GLY A O 1
ATOM 2602 N N . ARG A 1 342 ? -19.341 18.519 24.704 1.00 86.62 342 ARG A N 1
ATOM 2603 C CA . ARG A 1 342 ? -18.055 19.000 25.234 1.00 86.62 342 ARG A CA 1
ATOM 2604 C C . ARG A 1 342 ? -18.239 20.119 26.266 1.00 86.62 342 ARG A C 1
ATOM 2606 O O . ARG A 1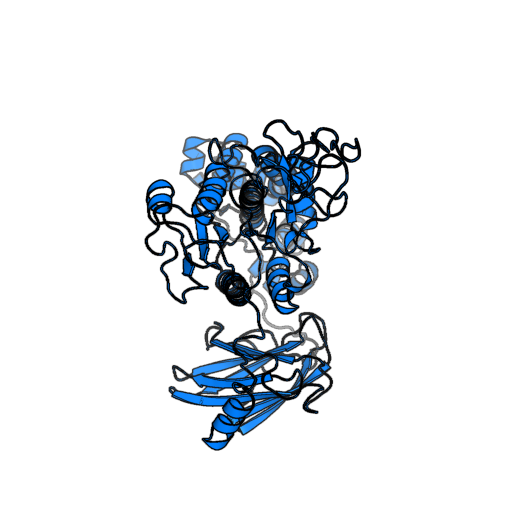 342 ? -17.579 20.124 27.301 1.00 86.62 342 ARG A O 1
ATOM 2613 N N . SER A 1 343 ? -19.172 21.042 26.021 1.00 89.69 343 SER A N 1
ATOM 2614 C CA . SER A 1 343 ? -19.494 22.136 26.954 1.00 89.69 343 SER A CA 1
ATOM 2615 C C . SER A 1 343 ? -20.261 21.667 28.198 1.00 89.69 343 SER A C 1
ATOM 2617 O O . SER A 1 343 ? -20.146 22.271 29.263 1.00 89.69 343 SER A O 1
ATOM 2619 N N . GLU A 1 344 ? -21.002 20.564 28.076 1.00 91.81 344 GLU A N 1
ATOM 2620 C CA . GLU A 1 344 ? -21.678 19.877 29.179 1.00 91.81 344 GLU A CA 1
ATOM 2621 C C . GLU A 1 344 ? -20.703 19.083 30.066 1.00 91.81 344 GLU A C 1
ATOM 2623 O O . GLU A 1 344 ? -21.068 18.691 31.174 1.00 91.81 344 GLU A O 1
ATOM 2628 N N . GLY A 1 345 ? -19.466 18.855 29.606 1.00 89.38 345 GLY A N 1
ATOM 2629 C CA . GLY A 1 345 ? -18.462 18.062 30.316 1.00 89.38 345 GLY A CA 1
ATOM 2630 C C . GLY A 1 345 ? -18.699 16.551 30.235 1.00 89.38 345 GLY A C 1
ATOM 2631 O O . GLY A 1 345 ? -18.292 15.822 31.142 1.00 89.38 345 GLY A O 1
ATOM 2632 N N . ARG A 1 346 ? -19.377 16.075 29.183 1.00 90.69 346 ARG A N 1
ATOM 2633 C CA . ARG A 1 346 ? -19.589 14.643 28.939 1.00 90.69 346 ARG A CA 1
ATOM 2634 C C . ARG A 1 346 ? -18.290 13.976 28.474 1.00 90.69 346 ARG A C 1
ATOM 2636 O O . ARG A 1 346 ? -17.680 14.436 27.517 1.00 90.69 346 ARG A O 1
ATOM 2643 N N . ASN A 1 347 ? -17.923 12.867 29.115 1.00 84.81 347 ASN A N 1
ATOM 2644 C CA . ASN A 1 347 ? -16.780 12.010 28.775 1.00 84.81 347 ASN A CA 1
ATOM 2645 C C . ASN A 1 347 ? -17.240 10.590 28.407 1.00 84.81 347 ASN A C 1
ATOM 2647 O O . ASN A 1 347 ? -18.263 10.132 28.918 1.00 84.81 347 ASN A O 1
ATOM 2651 N N . VAL A 1 348 ? -16.495 9.895 27.549 1.00 87.25 348 VAL A N 1
ATOM 2652 C CA . VAL A 1 348 ? -16.735 8.475 27.243 1.00 87.25 348 VAL A CA 1
ATOM 2653 C C . VAL A 1 348 ? -16.359 7.629 28.467 1.00 87.25 348 VAL A C 1
ATOM 2655 O O . VAL A 1 348 ? -15.328 7.863 29.094 1.00 87.25 348 VAL A O 1
ATOM 2658 N N . THR A 1 349 ? -17.233 6.701 28.857 1.00 88.38 349 THR A N 1
ATOM 2659 C CA . THR A 1 349 ? -17.042 5.783 29.998 1.00 88.38 349 THR A CA 1
ATOM 2660 C C . THR A 1 349 ? -17.331 4.325 29.654 1.00 88.38 349 THR A C 1
ATOM 2662 O O . THR A 1 349 ? -17.151 3.458 30.503 1.00 88.38 349 THR A O 1
ATOM 2665 N N . PHE A 1 350 ? -17.887 4.068 28.474 1.00 92.56 350 PHE A N 1
ATOM 2666 C CA . PHE A 1 350 ? -18.057 2.729 27.936 1.00 92.56 350 PHE A CA 1
ATOM 2667 C C . PHE A 1 350 ? -16.795 2.355 27.162 1.00 92.56 350 PHE A C 1
ATOM 2669 O O . PHE A 1 350 ? -16.262 3.206 26.462 1.00 92.56 350 PHE A O 1
ATOM 2676 N N . ASP A 1 351 ? -16.359 1.109 27.294 1.00 89.75 351 ASP A N 1
ATOM 2677 C CA . ASP A 1 351 ? -15.209 0.554 26.590 1.00 89.75 351 ASP A CA 1
ATOM 2678 C C . ASP A 1 351 ? -15.644 -0.782 25.977 1.00 89.75 351 ASP A C 1
ATOM 2680 O O . ASP A 1 351 ? -16.179 -1.659 26.671 1.00 89.75 351 ASP A O 1
ATOM 2684 N N . ALA A 1 352 ? -15.495 -0.905 24.658 1.00 89.31 352 ALA A N 1
ATOM 2685 C CA . ALA A 1 352 ? -15.938 -2.085 23.927 1.00 89.31 352 ALA A CA 1
ATOM 2686 C C . ALA A 1 352 ? -15.145 -3.348 24.303 1.00 89.31 352 ALA A C 1
ATOM 2688 O O . ALA A 1 352 ? -15.729 -4.432 24.390 1.00 89.31 352 ALA A O 1
ATOM 2689 N N . ASP A 1 353 ? -13.850 -3.213 24.588 1.00 87.94 353 ASP A N 1
ATOM 2690 C CA . ASP A 1 353 ? -12.978 -4.328 24.954 1.00 87.94 353 ASP A CA 1
ATOM 2691 C C . ASP A 1 353 ? -13.330 -4.834 26.361 1.00 87.94 353 ASP A C 1
ATOM 2693 O O . ASP A 1 353 ? -13.450 -6.043 26.582 1.00 87.94 353 ASP A O 1
ATOM 2697 N N . GLU A 1 354 ? -13.600 -3.928 27.311 1.00 91.25 354 GLU A N 1
ATOM 2698 C CA . GLU A 1 354 ? -14.105 -4.299 28.641 1.00 91.25 354 GLU A CA 1
ATOM 2699 C C . GLU A 1 354 ? -15.476 -4.982 28.564 1.00 91.25 354 GLU A C 1
ATOM 2701 O O . GLU A 1 354 ? -15.747 -5.936 29.307 1.00 91.25 354 GLU A O 1
ATOM 2706 N N . TYR A 1 355 ? -16.339 -4.519 27.658 1.00 92.94 355 TYR A N 1
ATOM 2707 C CA . TYR A 1 355 ? -17.639 -5.129 27.424 1.00 92.94 355 TYR A CA 1
ATOM 2708 C C . TYR A 1 355 ? -17.506 -6.546 26.854 1.00 92.94 355 TYR A C 1
ATOM 2710 O O . TYR A 1 355 ? -18.157 -7.463 27.360 1.00 92.94 355 TYR A O 1
ATOM 2718 N N . LEU A 1 356 ? -16.641 -6.760 25.862 1.00 89.31 356 LEU A N 1
ATOM 2719 C CA . LEU A 1 356 ? -16.364 -8.089 25.311 1.00 89.31 356 LEU A CA 1
ATOM 2720 C C . LEU A 1 356 ? -15.735 -9.018 26.356 1.00 89.31 356 LEU A C 1
ATOM 2722 O O . LEU A 1 356 ? -16.189 -10.150 26.522 1.00 89.31 356 LEU A O 1
ATOM 2726 N N . ALA A 1 357 ? -14.769 -8.528 27.136 1.00 88.12 357 ALA A N 1
ATOM 2727 C CA . ALA A 1 357 ? -14.142 -9.294 28.212 1.00 88.12 357 ALA A CA 1
ATOM 2728 C C . ALA A 1 357 ? -15.149 -9.722 29.295 1.00 88.12 357 ALA A C 1
ATOM 2730 O O . ALA A 1 357 ? -15.043 -10.811 29.865 1.00 88.12 357 ALA A O 1
ATOM 2731 N N . ALA A 1 358 ? -16.150 -8.885 29.578 1.00 87.81 358 ALA A N 1
ATOM 2732 C CA . ALA A 1 358 ? -17.217 -9.198 30.524 1.00 87.81 358 ALA A CA 1
ATOM 2733 C C . ALA A 1 358 ? -18.307 -10.122 29.943 1.00 87.81 358 ALA A C 1
ATOM 2735 O O . ALA A 1 358 ? -19.095 -10.680 30.714 1.00 87.81 358 ALA A O 1
ATOM 2736 N N . ASN A 1 359 ? -18.359 -10.301 28.617 1.00 90.25 359 ASN A N 1
ATOM 2737 C CA . ASN A 1 359 ? -19.376 -11.085 27.908 1.00 90.25 359 ASN A CA 1
ATOM 2738 C C . ASN A 1 359 ? -18.727 -12.036 26.877 1.00 90.25 359 ASN A C 1
ATOM 2740 O O . ASN A 1 359 ? -18.800 -11.784 25.670 1.00 90.25 359 ASN A O 1
ATOM 2744 N N . PRO A 1 360 ? -18.121 -13.156 27.327 1.00 89.12 360 PRO A N 1
ATOM 2745 C CA . PRO A 1 360 ? -17.395 -14.080 26.450 1.00 89.12 360 PRO A CA 1
ATOM 2746 C C . PRO A 1 360 ? -18.240 -14.690 25.322 1.00 89.12 360 PRO A C 1
ATOM 2748 O O . PRO A 1 360 ? -17.707 -15.052 24.277 1.00 89.12 360 PRO A O 1
ATOM 2751 N N . ASP A 1 361 ? -19.560 -14.788 25.512 1.00 90.56 361 ASP A N 1
ATOM 2752 C CA . ASP A 1 361 ? -20.491 -15.231 24.472 1.00 90.56 361 ASP A CA 1
ATOM 2753 C C . ASP A 1 361 ? -20.523 -14.272 23.277 1.00 90.56 361 ASP A C 1
ATOM 2755 O O . ASP A 1 361 ? -20.630 -14.716 22.137 1.00 90.56 361 ASP A O 1
ATOM 2759 N N . LEU A 1 362 ? -20.399 -12.968 23.528 1.00 89.88 362 LEU A N 1
ATOM 2760 C CA . LEU A 1 362 ? -20.313 -11.958 22.479 1.00 89.88 362 LEU A CA 1
ATOM 2761 C C . LEU A 1 362 ? -18.914 -11.908 21.872 1.00 89.88 362 LEU A C 1
ATOM 2763 O O . LEU A 1 362 ? -18.806 -11.809 20.655 1.00 89.88 362 LEU A O 1
ATOM 2767 N N . ALA A 1 363 ? -17.860 -12.050 22.682 1.00 85.31 363 ALA A N 1
ATOM 2768 C CA . ALA A 1 363 ? -16.482 -12.103 22.188 1.00 85.31 363 ALA A CA 1
ATOM 2769 C C . ALA A 1 363 ? -16.292 -13.204 21.133 1.00 85.31 363 ALA A C 1
ATOM 2771 O O . ALA A 1 363 ? -15.729 -12.941 20.076 1.00 85.31 363 ALA A O 1
ATOM 2772 N N . ALA A 1 364 ? -16.862 -14.392 21.358 1.00 82.44 364 ALA A N 1
ATOM 2773 C CA . ALA A 1 364 ? -16.811 -15.495 20.396 1.00 82.44 364 ALA A CA 1
ATOM 2774 C C . ALA A 1 364 ? -17.597 -15.236 19.092 1.00 82.44 364 ALA A C 1
ATOM 2776 O O . ALA A 1 364 ? -17.295 -15.829 18.062 1.00 82.44 364 ALA A O 1
ATOM 2777 N N . VAL A 1 365 ? -18.633 -14.389 19.121 1.00 89.88 365 VAL A N 1
ATOM 2778 C CA . VAL A 1 365 ? -19.488 -14.090 17.950 1.00 89.88 365 VAL A CA 1
ATOM 2779 C C . VAL A 1 365 ? -18.997 -12.866 17.174 1.00 89.88 365 VAL A C 1
ATOM 2781 O O . VAL A 1 365 ? -19.235 -12.744 15.966 1.00 89.88 365 VAL A O 1
ATOM 2784 N N . PHE A 1 366 ? -18.380 -11.921 17.877 1.00 84.38 366 PHE A N 1
ATOM 2785 C CA . PHE A 1 366 ? -17.912 -10.657 17.324 1.00 84.38 366 PHE A CA 1
ATOM 2786 C C . PHE A 1 366 ? -16.434 -10.687 16.957 1.00 84.38 366 PHE A C 1
ATOM 2788 O O . PHE A 1 366 ? -16.024 -9.820 16.203 1.00 84.38 366 PHE A O 1
ATOM 2795 N N . ASP A 1 367 ? -15.677 -11.688 17.412 1.00 81.44 367 ASP A N 1
ATOM 2796 C CA . ASP A 1 367 ? -14.261 -11.866 17.069 1.00 81.44 367 ASP A CA 1
ATOM 2797 C C . ASP A 1 367 ? -13.423 -10.610 17.371 1.00 81.44 367 ASP A C 1
ATOM 2799 O O . ASP A 1 367 ? -12.601 -10.159 16.583 1.00 81.44 367 ASP A O 1
ATOM 2803 N N . GLY A 1 368 ? -13.710 -9.971 18.511 1.00 77.62 368 GLY A N 1
ATOM 2804 C CA . GLY A 1 368 ? -13.051 -8.725 18.915 1.00 77.62 368 GLY A CA 1
ATOM 2805 C C . GLY A 1 368 ? -13.591 -7.445 18.263 1.00 77.62 368 GLY A C 1
ATOM 2806 O O . GLY A 1 368 ? -13.096 -6.368 18.578 1.00 77.62 368 GLY A O 1
ATOM 2807 N N . ASP A 1 369 ? -14.608 -7.516 17.397 1.00 82.88 369 ASP A N 1
ATOM 2808 C CA . ASP A 1 369 ? -15.188 -6.339 16.739 1.00 82.88 369 ASP A CA 1
ATOM 2809 C C . ASP A 1 369 ? -15.859 -5.389 17.754 1.00 82.88 369 ASP A C 1
ATOM 2811 O O . ASP A 1 369 ? -16.963 -5.634 18.263 1.00 82.88 369 ASP A O 1
ATOM 2815 N N . ARG A 1 370 ? -15.156 -4.286 18.040 1.00 87.69 370 ARG A N 1
ATOM 2816 C CA . ARG A 1 370 ? -15.545 -3.238 18.993 1.00 87.69 370 ARG A CA 1
ATOM 2817 C C . ARG A 1 370 ? -16.833 -2.528 18.599 1.00 87.69 370 ARG A C 1
ATOM 2819 O O . ARG A 1 370 ? -17.654 -2.207 19.464 1.00 87.69 370 ARG A O 1
ATOM 2826 N N . ASP A 1 371 ? -17.035 -2.315 17.306 1.00 88.44 371 ASP A N 1
ATOM 2827 C CA . ASP A 1 371 ? -18.210 -1.631 16.787 1.00 88.44 371 ASP A CA 1
ATOM 2828 C C . ASP A 1 371 ? -19.447 -2.493 16.998 1.00 88.44 371 ASP A C 1
ATOM 2830 O O . ASP A 1 371 ? -20.415 -2.055 17.624 1.00 88.44 371 ASP A O 1
ATOM 2834 N N . ARG A 1 372 ? -19.387 -3.765 16.591 1.00 92.50 372 ARG A N 1
ATOM 2835 C CA . ARG A 1 372 ? -20.479 -4.726 16.811 1.00 92.50 372 ARG A CA 1
ATOM 2836 C C . ARG A 1 372 ? -20.774 -4.917 18.294 1.00 92.50 372 ARG A C 1
ATOM 2838 O O . ARG A 1 372 ? -21.942 -5.024 18.680 1.00 92.50 372 ARG A O 1
ATOM 2845 N N . ALA A 1 373 ? -19.742 -4.929 19.136 1.00 93.88 373 ALA A N 1
ATOM 2846 C CA . ALA A 1 373 ? -19.892 -5.001 20.584 1.00 93.88 373 ALA A CA 1
ATOM 2847 C C . ALA A 1 373 ? -20.646 -3.782 21.143 1.00 93.88 373 ALA A C 1
ATOM 2849 O O . ALA A 1 373 ? -21.600 -3.929 21.917 1.00 93.88 373 ALA A O 1
ATOM 2850 N N . THR A 1 374 ? -20.270 -2.581 20.708 1.00 95.25 374 THR A N 1
ATOM 2851 C CA . THR A 1 374 ? -20.878 -1.326 21.160 1.00 95.25 374 THR A CA 1
ATOM 2852 C C . THR A 1 374 ? -22.305 -1.166 20.634 1.00 95.25 374 THR A C 1
ATOM 2854 O O . THR A 1 374 ? -23.218 -0.840 21.400 1.00 95.25 374 THR A O 1
ATOM 2857 N N . GLU A 1 375 ? -22.549 -1.489 19.362 1.00 96.06 375 GLU A N 1
ATOM 2858 C CA . GLU A 1 375 ? -23.888 -1.536 18.766 1.00 96.06 375 GLU A CA 1
ATOM 2859 C C . GLU A 1 375 ? -24.796 -2.526 19.500 1.00 96.06 375 GLU A C 1
ATOM 2861 O O . GLU A 1 375 ? -25.948 -2.201 19.811 1.00 96.06 375 GLU A O 1
ATOM 2866 N N . HIS A 1 376 ? -24.287 -3.714 19.839 1.00 96.88 376 HIS A N 1
ATOM 2867 C CA . HIS A 1 376 ? -25.029 -4.686 20.634 1.00 96.88 376 HIS A CA 1
ATOM 2868 C C . HIS A 1 376 ? -25.406 -4.110 21.999 1.00 96.88 376 HIS A C 1
ATOM 2870 O O . HIS A 1 376 ? -26.563 -4.215 22.415 1.00 96.88 376 HIS A O 1
ATOM 2876 N N . TYR A 1 377 ? -24.470 -3.469 22.703 1.00 97.19 377 TYR A N 1
ATOM 2877 C CA . TYR A 1 377 ? -24.779 -2.863 23.994 1.00 97.19 377 TYR A CA 1
ATOM 2878 C C . TYR A 1 377 ? -25.861 -1.781 23.880 1.00 97.19 377 TYR A C 1
ATOM 2880 O O . TYR A 1 377 ? -26.803 -1.764 24.680 1.00 97.19 377 TYR A O 1
ATOM 2888 N N . ILE A 1 378 ? -25.764 -0.914 22.870 1.00 97.06 378 ILE A N 1
ATOM 2889 C CA . ILE A 1 378 ? -26.736 0.156 22.625 1.00 97.06 378 ILE A CA 1
ATOM 2890 C C . ILE A 1 378 ? -28.128 -0.410 22.325 1.00 97.06 378 ILE A C 1
ATOM 2892 O O . ILE A 1 378 ? -29.122 0.088 22.861 1.00 97.06 378 ILE A O 1
ATOM 2896 N N . THR A 1 379 ? -28.207 -1.434 21.475 1.00 97.19 379 THR A N 1
ATOM 2897 C CA . THR A 1 379 ? -29.476 -1.954 20.944 1.00 97.19 379 THR A CA 1
ATOM 2898 C C . THR A 1 379 ? -30.144 -2.992 21.846 1.00 97.19 379 THR A C 1
ATOM 2900 O O . THR A 1 379 ? -31.374 -3.067 21.871 1.00 97.19 379 THR A O 1
ATOM 2903 N N . ALA A 1 380 ? -29.365 -3.762 22.610 1.00 95.44 380 ALA A N 1
ATOM 2904 C CA . ALA A 1 380 ? -29.859 -4.864 23.434 1.00 95.44 380 ALA A CA 1
ATOM 2905 C C . ALA A 1 380 ? -29.184 -4.936 24.811 1.00 95.44 380 ALA A C 1
ATOM 2907 O O . ALA A 1 380 ? -29.875 -4.964 25.833 1.00 95.44 380 ALA A O 1
ATOM 2908 N N . GLY A 1 381 ? -27.849 -4.913 24.867 1.00 95.69 381 GLY A N 1
ATOM 2909 C CA . GLY A 1 381 ? -27.087 -5.237 26.077 1.00 95.69 381 GLY A CA 1
ATOM 2910 C C . GLY A 1 381 ? -27.422 -4.370 27.295 1.00 95.69 381 GLY A C 1
ATOM 2911 O O . GLY A 1 381 ? -27.519 -4.888 28.410 1.00 95.69 381 GLY A O 1
ATOM 2912 N N . ALA A 1 382 ? -27.697 -3.078 27.098 1.00 94.56 382 ALA A N 1
ATOM 2913 C CA . ALA A 1 382 ? -28.125 -2.184 28.172 1.00 94.56 382 ALA A CA 1
ATOM 2914 C C . ALA A 1 382 ? -29.504 -2.560 28.753 1.00 94.56 382 ALA A C 1
ATOM 2916 O O . ALA A 1 382 ? -29.723 -2.429 29.958 1.00 94.56 382 ALA A O 1
ATOM 2917 N N . ALA A 1 383 ? -30.435 -3.032 27.919 1.00 94.31 383 ALA A N 1
ATOM 2918 C CA . ALA A 1 383 ? -31.763 -3.476 28.349 1.00 94.31 383 ALA A CA 1
ATOM 2919 C C . ALA A 1 383 ? -31.729 -4.876 28.983 1.00 94.31 383 ALA A C 1
ATOM 2921 O O . ALA A 1 383 ? -32.504 -5.163 29.896 1.00 94.31 383 ALA A O 1
ATOM 2922 N N . GLU A 1 384 ? -30.810 -5.726 28.524 1.00 94.81 384 GLU A N 1
ATOM 2923 C CA . GLU A 1 384 ? -30.523 -7.041 29.105 1.00 94.81 384 GLU A CA 1
ATOM 2924 C C . GLU A 1 384 ? -29.820 -6.951 30.469 1.00 94.81 384 GLU A C 1
ATOM 2926 O O . GLU A 1 384 ? -29.852 -7.908 31.242 1.00 94.81 384 GLU A O 1
ATOM 2931 N N . GLY A 1 385 ? -29.200 -5.808 30.781 1.00 93.88 385 GLY A N 1
ATOM 2932 C CA . GLY A 1 385 ? -28.399 -5.628 31.992 1.00 93.88 385 GLY A CA 1
ATOM 2933 C C . GLY A 1 385 ? -27.037 -6.321 31.918 1.00 93.88 385 GLY A C 1
ATOM 2934 O O . GLY A 1 385 ? -26.516 -6.746 32.950 1.00 93.88 385 GLY A O 1
ATOM 2935 N N . ARG A 1 386 ? -26.474 -6.458 30.709 1.00 93.31 386 ARG A N 1
ATOM 2936 C CA . ARG A 1 386 ? -25.146 -7.044 30.482 1.00 93.31 386 ARG A CA 1
ATOM 2937 C C . ARG A 1 386 ? -24.069 -6.216 31.209 1.00 93.31 386 ARG A C 1
ATOM 2939 O O . ARG A 1 386 ? -24.126 -4.985 31.146 1.00 93.31 386 ARG A O 1
ATOM 2946 N N . PRO A 1 387 ? -23.100 -6.846 31.899 1.00 90.75 387 PRO A N 1
ATOM 2947 C CA . PRO A 1 387 ? -22.013 -6.125 32.557 1.00 90.75 387 PRO A CA 1
ATOM 2948 C C . PRO A 1 387 ? -21.137 -5.412 31.521 1.00 90.75 387 PRO A C 1
ATOM 2950 O O . PRO A 1 387 ? -20.842 -5.981 30.475 1.00 90.75 387 PRO A O 1
ATOM 2953 N N . THR A 1 388 ? -20.717 -4.183 31.823 1.00 87.75 388 THR A N 1
ATOM 2954 C CA . THR A 1 388 ? -19.846 -3.368 30.954 1.00 87.75 388 THR A CA 1
ATOM 2955 C C . THR A 1 388 ? -18.382 -3.378 31.369 1.00 87.75 388 THR A C 1
ATOM 2957 O O . THR A 1 388 ? -17.567 -2.811 30.664 1.00 87.75 388 THR A O 1
ATOM 2960 N N . SER A 1 389 ? -18.049 -3.994 32.507 1.00 80.06 389 SER A N 1
ATOM 2961 C CA . SER A 1 389 ? -16.667 -4.178 32.948 1.00 80.06 389 SER A CA 1
ATOM 2962 C C . SER A 1 389 ? -16.523 -5.389 33.872 1.00 80.06 389 SER A C 1
ATOM 2964 O O . SER A 1 389 ? -17.459 -5.792 34.575 1.00 80.06 389 SER A O 1
ATOM 2966 N N . GLY A 1 390 ? -15.322 -5.976 33.891 1.00 57.34 390 GLY A N 1
ATOM 2967 C CA . GLY A 1 390 ? -15.001 -7.216 34.613 1.00 57.34 390 GLY A CA 1
ATOM 2968 C C . GLY A 1 390 ? -15.089 -7.142 36.146 1.00 57.34 390 GLY A C 1
ATOM 2969 O O . GLY A 1 390 ? -14.953 -8.157 36.826 1.00 57.34 390 GLY A O 1
ATOM 2970 N N . GLN A 1 391 ? -15.371 -5.972 36.726 1.00 45.56 391 GLN A N 1
ATOM 2971 C CA . GLN A 1 391 ? -15.448 -5.774 38.182 1.00 45.56 391 GLN A CA 1
ATOM 2972 C C . GLN A 1 391 ? -16.781 -6.247 38.811 1.00 45.56 391 GLN A C 1
ATOM 2974 O O . GLN A 1 391 ? -17.037 -5.993 39.989 1.00 45.56 391 GLN A O 1
ATOM 2979 N N . GLY A 1 392 ? -17.640 -6.942 38.053 1.00 37.81 392 GLY A N 1
ATOM 2980 C CA . GLY A 1 392 ? -18.986 -7.347 38.484 1.00 37.81 392 GLY A CA 1
ATOM 2981 C C . GLY A 1 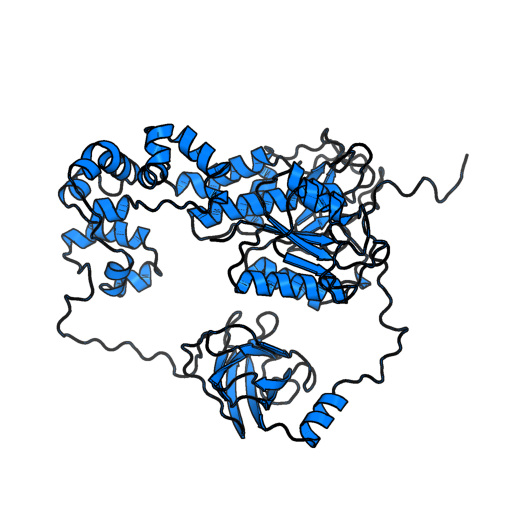392 ? -19.238 -8.841 38.731 1.00 37.81 392 GLY A C 1
ATOM 2982 O O . GLY A 1 392 ? -20.312 -9.179 39.230 1.00 37.81 392 GLY A O 1
ATOM 2983 N N . LEU A 1 393 ? -18.312 -9.755 38.422 1.00 36.62 393 LEU A N 1
ATOM 2984 C CA . LEU A 1 393 ? -18.588 -11.199 38.501 1.00 36.62 393 LEU A CA 1
ATOM 2985 C C . LEU A 1 393 ? -17.975 -11.848 39.747 1.00 36.62 393 LEU A C 1
ATOM 2987 O O . LEU A 1 393 ? -16.889 -12.421 39.729 1.00 36.62 393 LEU A O 1
ATOM 2991 N N . SER A 1 394 ? -18.740 -11.830 40.841 1.00 30.41 394 SER A N 1
ATOM 2992 C CA . SER A 1 394 ? -18.561 -12.818 41.907 1.00 30.41 394 SER A CA 1
ATOM 2993 C C . SER A 1 394 ? -19.294 -14.118 41.545 1.00 30.41 394 SER A C 1
ATOM 2995 O O . SER A 1 394 ? -20.509 -14.222 41.639 1.00 30.41 394 SER A O 1
ATOM 2997 N N . HIS A 1 395 ? -18.499 -15.111 41.148 1.00 28.53 395 HIS A N 1
ATOM 2998 C CA . HIS A 1 395 ? -18.689 -16.538 41.422 1.00 28.53 395 HIS A CA 1
ATOM 2999 C C . HIS A 1 395 ? -19.994 -17.230 40.960 1.00 28.53 395 HIS A C 1
ATOM 3001 O O . HIS A 1 395 ? -20.921 -17.425 41.744 1.00 28.53 395 HIS A O 1
ATOM 3007 N N . ALA A 1 396 ? -19.970 -17.796 39.750 1.00 24.94 396 ALA A N 1
ATOM 3008 C CA . ALA A 1 396 ? -20.504 -19.137 39.484 1.00 24.94 396 ALA A CA 1
ATOM 3009 C C . ALA A 1 396 ? -19.791 -19.716 38.253 1.00 24.94 396 ALA A C 1
ATOM 3011 O O . ALA A 1 396 ? -19.898 -19.180 37.156 1.00 24.94 396 ALA A O 1
ATOM 3012 N N . GLY A 1 397 ? -18.998 -20.764 38.475 1.00 29.47 397 GLY A N 1
ATOM 3013 C CA . GLY A 1 397 ? -18.117 -21.336 37.469 1.00 29.47 397 GLY A CA 1
ATOM 3014 C C . GLY A 1 397 ? -18.846 -22.043 36.333 1.00 29.47 397 GLY A C 1
ATOM 3015 O O . GLY A 1 397 ? -19.782 -22.805 36.563 1.00 29.47 397 GLY A O 1
ATOM 3016 N N . PHE A 1 398 ? -18.298 -21.865 35.139 1.00 26.75 398 PHE A N 1
ATOM 3017 C CA . PHE A 1 398 ? -18.221 -22.895 34.118 1.00 26.75 398 PHE A CA 1
ATOM 3018 C C . PHE A 1 398 ? -16.772 -22.920 33.633 1.00 26.75 398 PHE A C 1
ATOM 3020 O O . PHE A 1 398 ? -16.181 -21.878 33.364 1.00 26.75 398 PHE A O 1
ATOM 3027 N N . ALA A 1 399 ? -16.173 -24.107 33.676 1.00 24.80 399 ALA A N 1
ATOM 3028 C CA . ALA A 1 399 ? -14.819 -24.344 33.202 1.00 24.80 399 ALA A CA 1
ATOM 3029 C C . ALA A 1 399 ? -14.769 -24.136 31.680 1.00 24.80 399 ALA A C 1
ATOM 3031 O O . ALA A 1 399 ? -15.716 -24.564 31.015 1.00 24.80 399 ALA A O 1
ATOM 3032 N N . PRO A 1 400 ? -13.701 -23.537 31.124 1.00 30.23 400 PRO A N 1
ATOM 3033 C CA . PRO A 1 400 ? -13.444 -23.669 29.702 1.00 30.23 400 PRO A CA 1
ATOM 3034 C C . PRO A 1 400 ? -13.166 -25.146 29.405 1.00 30.23 400 PRO A C 1
ATOM 3036 O O . PRO A 1 400 ? -12.459 -25.832 30.153 1.00 30.23 400 PRO A O 1
ATOM 3039 N N . GLU A 1 401 ? -13.813 -25.643 28.357 1.00 27.34 401 GLU A N 1
ATOM 3040 C CA . GLU A 1 401 ? -13.508 -26.937 27.765 1.00 27.34 401 GLU A CA 1
ATOM 3041 C C . GLU A 1 401 ? -12.027 -26.967 27.372 1.00 27.34 401 GLU A C 1
ATOM 3043 O O . GLU A 1 401 ? -11.452 -25.959 26.968 1.00 27.34 401 GLU A O 1
ATOM 3048 N N . ALA A 1 402 ? -11.395 -28.116 27.597 1.00 28.67 402 ALA A N 1
ATOM 3049 C CA . ALA A 1 402 ? -9.986 -28.323 27.322 1.00 28.67 402 ALA A CA 1
ATOM 3050 C C . ALA A 1 402 ? -9.722 -28.202 25.815 1.00 28.67 402 ALA A C 1
ATOM 3052 O O . ALA A 1 402 ? -10.199 -29.037 25.048 1.00 28.67 402 ALA A O 1
ATOM 3053 N N . GLU A 1 403 ? -8.945 -27.196 25.423 1.00 35.75 403 GLU A N 1
ATOM 3054 C CA . GLU A 1 403 ? -8.191 -27.240 24.173 1.00 35.75 403 GLU A CA 1
ATOM 3055 C C . GLU A 1 403 ? -7.085 -28.295 24.328 1.00 35.75 403 GLU A C 1
ATOM 3057 O O . GLU A 1 403 ? -6.491 -28.446 25.403 1.00 35.75 403 GLU A O 1
ATOM 3062 N N . ASP A 1 404 ? -6.892 -29.098 23.284 1.00 37.62 404 ASP A N 1
ATOM 3063 C CA . ASP A 1 404 ? -5.931 -30.196 23.248 1.00 37.62 404 ASP A CA 1
ATOM 3064 C C . ASP A 1 404 ? -4.521 -29.646 23.507 1.00 37.62 404 ASP A C 1
ATOM 3066 O O . ASP A 1 404 ? -4.101 -28.665 22.899 1.00 37.62 404 ASP A O 1
ATOM 3070 N N . GLY A 1 405 ? -3.792 -30.240 24.451 1.00 44.34 405 GLY A N 1
ATOM 3071 C CA . GLY A 1 405 ? -2.501 -29.738 24.943 1.00 44.34 405 GLY A CA 1
ATOM 3072 C C . GLY A 1 405 ? -1.337 -29.928 23.964 1.00 44.34 405 GLY A C 1
ATOM 3073 O O . GLY A 1 405 ? -0.228 -30.226 24.409 1.00 44.34 405 GLY A O 1
ATOM 3074 N N . THR A 1 406 ? -1.600 -29.835 22.662 1.00 52.19 406 THR A N 1
ATOM 3075 C CA . THR A 1 406 ? -0.653 -30.069 21.567 1.00 52.19 406 THR A CA 1
ATOM 3076 C C . THR A 1 406 ? -0.390 -28.840 20.702 1.00 52.19 406 THR A C 1
ATOM 3078 O O . THR A 1 406 ? 0.619 -28.852 20.011 1.00 52.19 406 THR A O 1
ATOM 3081 N N . GLU A 1 407 ? -1.238 -27.809 20.750 1.00 63.41 407 GLU A N 1
ATOM 3082 C CA . GLU A 1 407 ? -1.069 -26.597 19.935 1.00 63.41 407 GLU A CA 1
ATOM 3083 C C . GLU A 1 407 ? -0.134 -25.589 20.621 1.00 63.41 407 GLU A C 1
ATOM 3085 O O . GLU A 1 407 ? -0.332 -25.250 21.797 1.00 63.41 407 GLU A O 1
ATOM 3090 N N . LEU A 1 408 ? 0.884 -25.099 19.907 1.00 74.38 408 LEU A N 1
ATOM 3091 C CA . LEU A 1 408 ? 1.780 -24.053 20.399 1.00 74.38 408 LEU A CA 1
ATOM 3092 C C . LEU A 1 408 ? 1.416 -22.713 19.754 1.00 74.38 408 LEU A C 1
ATOM 3094 O O . LEU A 1 408 ? 1.080 -22.624 18.584 1.00 74.38 408 LEU A O 1
ATOM 3098 N N . SER A 1 409 ? 1.469 -21.628 20.529 1.00 73.00 409 SER A N 1
ATOM 3099 C CA . SER A 1 409 ? 1.156 -20.302 19.988 1.00 73.00 409 SER A CA 1
ATOM 3100 C C . SER A 1 409 ? 2.360 -19.699 19.268 1.00 73.00 409 SER A C 1
ATOM 3102 O O . SER A 1 409 ? 3.459 -19.735 19.821 1.00 73.00 409 SER A O 1
ATOM 3104 N N . ARG A 1 410 ? 2.122 -18.979 18.170 1.00 75.06 410 ARG A N 1
ATOM 3105 C CA . ARG A 1 410 ? 3.102 -18.165 17.420 1.00 75.06 410 ARG A CA 1
ATOM 3106 C C . ARG A 1 410 ? 3.622 -16.895 18.125 1.00 75.06 410 ARG A C 1
ATOM 3108 O O . ARG A 1 410 ? 3.743 -15.838 17.514 1.00 75.06 410 ARG A O 1
ATOM 3115 N N . SER A 1 411 ? 3.794 -16.928 19.444 1.00 68.81 411 SER A N 1
ATOM 3116 C CA . SER A 1 411 ? 4.199 -15.748 20.215 1.00 68.81 411 SER A CA 1
ATOM 3117 C C . SER A 1 411 ? 4.973 -16.106 21.477 1.00 68.81 411 SER A C 1
ATOM 3119 O O . SER A 1 411 ? 5.044 -17.265 21.890 1.00 68.81 411 SER A O 1
ATOM 3121 N N . THR A 1 412 ? 5.472 -15.075 22.159 1.00 68.50 412 THR A N 1
ATOM 3122 C CA . THR A 1 412 ? 6.133 -15.183 23.467 1.00 68.50 412 THR A CA 1
ATOM 3123 C C . THR A 1 412 ? 5.226 -15.734 24.577 1.00 68.50 412 THR A C 1
ATOM 3125 O O . THR A 1 412 ? 5.718 -16.123 25.633 1.00 68.50 412 THR A O 1
ATOM 3128 N N . ALA A 1 413 ? 3.911 -15.839 24.342 1.00 71.44 413 ALA A N 1
ATOM 3129 C CA . ALA A 1 413 ? 2.966 -16.516 25.231 1.00 71.44 413 ALA A CA 1
ATOM 3130 C C . ALA A 1 413 ? 2.972 -18.055 25.091 1.00 71.44 413 ALA A C 1
ATOM 3132 O O . ALA A 1 413 ? 2.154 -18.725 25.727 1.00 71.44 413 ALA A O 1
ATOM 3133 N N . THR A 1 414 ? 3.866 -18.622 24.270 1.00 80.69 414 THR A N 1
ATOM 3134 C CA . THR A 1 414 ? 3.944 -20.069 24.044 1.00 80.69 414 THR A CA 1
ATOM 3135 C C . THR A 1 414 ? 4.180 -20.858 25.330 1.00 80.69 414 THR A C 1
ATOM 3137 O O . THR A 1 414 ? 4.925 -20.460 26.226 1.00 80.69 414 THR A O 1
ATOM 3140 N N . HIS A 1 415 ? 3.567 -22.038 25.394 1.00 82.56 415 HIS A N 1
ATOM 3141 C CA . HIS A 1 415 ? 3.826 -23.030 26.435 1.00 82.56 415 HIS A CA 1
ATOM 3142 C C . HIS A 1 415 ? 4.909 -24.044 26.014 1.00 82.56 415 HIS A C 1
ATOM 3144 O O . HIS A 1 415 ? 5.268 -24.923 26.802 1.00 82.56 415 HIS A O 1
ATOM 3150 N N . GLY A 1 416 ? 5.429 -23.936 24.785 1.00 85.44 416 GLY A N 1
ATOM 3151 C CA . GLY A 1 416 ? 6.499 -24.772 24.251 1.00 85.44 416 GLY A CA 1
ATOM 3152 C C . GLY A 1 416 ? 7.849 -24.400 24.855 1.00 85.44 416 GLY A C 1
ATOM 3153 O O . GLY A 1 416 ? 8.198 -23.226 24.951 1.00 85.44 416 GLY A O 1
ATOM 3154 N N . HIS A 1 417 ? 8.637 -25.399 25.254 1.00 91.31 417 HIS A N 1
ATOM 3155 C CA . HIS A 1 417 ? 9.984 -25.186 25.784 1.00 91.31 417 HIS A CA 1
ATOM 3156 C C . HIS A 1 417 ? 10.945 -26.282 25.315 1.00 91.31 417 HIS A C 1
ATOM 3158 O O . HIS A 1 417 ? 10.631 -27.470 25.419 1.00 91.31 417 HIS A O 1
ATOM 3164 N N . VAL A 1 418 ? 12.150 -25.896 24.891 1.00 94.44 418 VAL A N 1
ATOM 3165 C CA . VAL A 1 418 ? 13.248 -26.819 24.567 1.00 94.44 418 VAL A CA 1
ATOM 3166 C C . VAL A 1 418 ? 14.559 -26.288 25.142 1.00 94.44 418 VAL A C 1
ATOM 3168 O O . VAL A 1 418 ? 15.045 -25.233 24.768 1.00 94.44 418 VAL A O 1
ATOM 3171 N N . GLY A 1 419 ? 15.141 -27.004 26.102 1.00 91.31 419 GLY A N 1
ATOM 3172 C CA . GLY A 1 419 ? 16.425 -26.625 26.690 1.00 91.31 419 GLY A CA 1
ATOM 3173 C C . GLY A 1 419 ? 17.623 -27.130 25.883 1.00 91.31 419 GLY A C 1
ATOM 3174 O O . GLY A 1 419 ? 17.526 -28.085 25.114 1.00 91.31 419 GLY A O 1
ATOM 3175 N N . VAL A 1 420 ? 18.802 -26.552 26.125 1.00 92.19 420 VAL A N 1
ATOM 3176 C CA . VAL A 1 420 ? 20.060 -27.044 25.540 1.00 92.19 420 VAL A CA 1
ATOM 3177 C C . VAL A 1 420 ? 20.327 -28.493 25.974 1.00 92.19 420 VAL A C 1
ATOM 3179 O O . VAL A 1 420 ? 20.380 -28.810 27.163 1.00 92.19 420 VAL A O 1
ATOM 3182 N N . GLY A 1 421 ? 20.530 -29.374 24.996 1.00 89.94 421 GLY A N 1
ATOM 3183 C CA . GLY A 1 421 ? 20.654 -30.823 25.154 1.00 89.94 421 GLY A CA 1
ATOM 3184 C C . GLY A 1 421 ? 19.321 -31.579 25.121 1.00 89.94 421 GLY A C 1
ATOM 3185 O O . GLY A 1 421 ? 19.305 -32.770 25.436 1.00 89.94 421 GLY A O 1
ATOM 3186 N N . GLN A 1 422 ? 18.213 -30.910 24.793 1.00 93.06 422 GLN A N 1
ATOM 3187 C CA . GLN A 1 422 ? 16.883 -31.507 24.685 1.00 93.06 422 GLN A CA 1
ATOM 3188 C C . GLN A 1 422 ? 16.386 -31.509 23.237 1.00 93.06 422 GLN A C 1
ATOM 3190 O O . GLN A 1 422 ? 16.911 -30.817 22.366 1.00 93.06 422 GLN A O 1
ATOM 3195 N N . SER A 1 423 ? 15.345 -32.302 23.006 1.00 93.12 423 SER A N 1
ATOM 3196 C CA . SER A 1 423 ? 14.560 -32.293 21.778 1.00 93.12 423 SER A CA 1
ATOM 3197 C C . SER A 1 423 ? 13.075 -32.187 22.102 1.00 93.12 423 SER A C 1
ATOM 3199 O O . SER A 1 423 ? 12.636 -32.584 23.186 1.00 93.12 423 SER A O 1
ATOM 3201 N N . ALA A 1 424 ? 12.324 -31.649 21.152 1.00 92.12 424 ALA A N 1
ATOM 3202 C CA . ALA A 1 424 ? 10.877 -31.559 21.154 1.00 92.12 424 ALA A CA 1
ATOM 3203 C C . ALA A 1 424 ? 10.342 -31.996 19.783 1.00 92.12 424 ALA A C 1
ATOM 3205 O O . ALA A 1 424 ? 11.025 -31.861 18.771 1.00 92.12 424 ALA A O 1
ATOM 3206 N N . SER A 1 425 ? 9.122 -32.523 19.751 1.00 92.00 425 SER A N 1
ATOM 3207 C CA . SER A 1 425 ? 8.443 -32.895 18.510 1.00 92.00 425 SER A CA 1
ATOM 3208 C C . SER A 1 425 ? 6.990 -32.450 18.592 1.00 92.00 425 SER A C 1
ATOM 3210 O O . SER A 1 425 ? 6.342 -32.682 19.615 1.00 92.00 425 SER A O 1
ATOM 3212 N N . ALA A 1 426 ? 6.487 -31.864 17.513 1.00 91.12 426 ALA A N 1
ATOM 3213 C CA . ALA A 1 426 ? 5.079 -31.530 17.331 1.00 91.12 426 ALA A CA 1
ATOM 3214 C C . ALA A 1 426 ? 4.721 -31.649 15.841 1.00 91.12 426 ALA A C 1
ATOM 3216 O O . ALA A 1 426 ? 5.323 -32.457 15.119 1.00 91.12 426 ALA A O 1
ATOM 3217 N N . SER A 1 427 ? 3.679 -30.962 15.382 1.00 90.44 427 SER A N 1
ATOM 3218 C CA . SER A 1 427 ? 3.258 -30.975 13.983 1.00 90.44 427 SER A CA 1
ATOM 3219 C C . SER A 1 427 ? 2.623 -29.654 13.611 1.00 90.44 427 SER A C 1
ATOM 3221 O O . SER A 1 427 ? 1.736 -29.220 14.325 1.00 90.44 427 SER A O 1
ATOM 3223 N N . ILE A 1 428 ? 2.995 -29.129 12.444 1.00 86.81 428 ILE A N 1
ATOM 3224 C CA . ILE A 1 428 ? 2.287 -28.019 11.810 1.00 86.81 428 ILE A CA 1
ATOM 3225 C C . ILE A 1 428 ? 0.972 -28.577 11.266 1.00 86.81 428 ILE A C 1
ATOM 3227 O O . ILE A 1 428 ? 0.977 -29.423 10.359 1.00 86.81 428 ILE A O 1
ATOM 3231 N N . GLY A 1 429 ? -0.140 -28.196 11.890 1.00 75.50 429 GLY A N 1
ATOM 3232 C CA . GLY A 1 429 ? -1.467 -28.777 11.695 1.00 75.50 429 GLY A CA 1
ATOM 3233 C C . GLY A 1 429 ? -2.247 -28.186 10.520 1.00 75.50 429 GLY A C 1
ATOM 3234 O O . GLY A 1 429 ? -3.072 -28.881 9.916 1.00 75.50 429 GLY A O 1
ATOM 3235 N N . ALA A 1 430 ? -1.968 -26.933 10.163 1.00 68.81 430 ALA A N 1
ATOM 3236 C CA . ALA A 1 430 ? -2.620 -26.206 9.079 1.00 68.81 430 ALA A CA 1
ATOM 3237 C C . ALA A 1 430 ? -1.667 -25.195 8.422 1.00 68.81 430 ALA A C 1
ATOM 3239 O O . ALA A 1 430 ? -0.611 -24.879 8.953 1.00 68.81 430 ALA A O 1
ATOM 3240 N N . ASP A 1 431 ? -2.047 -24.690 7.251 1.00 59.94 431 ASP A N 1
ATOM 3241 C CA . ASP A 1 431 ? -1.355 -23.556 6.633 1.00 59.94 431 ASP A CA 1
ATOM 3242 C C . ASP A 1 431 ? -1.432 -22.323 7.556 1.00 59.94 431 ASP A C 1
ATOM 3244 O O . ASP A 1 431 ? -2.507 -22.008 8.076 1.00 59.94 431 ASP A O 1
ATOM 3248 N N . GLY A 1 432 ? -0.295 -21.663 7.783 1.00 59.56 432 GLY A N 1
ATOM 3249 C CA . GLY A 1 432 ? -0.148 -20.531 8.703 1.00 59.56 432 GLY A CA 1
ATOM 3250 C C . GLY A 1 432 ? 0.013 -20.887 10.189 1.00 59.56 432 GLY A C 1
ATOM 3251 O O . GLY A 1 432 ? 0.171 -19.970 11.001 1.00 59.56 432 GLY A O 1
ATOM 3252 N N . ASP A 1 433 ? -0.018 -22.173 10.551 1.00 78.38 433 ASP A N 1
ATOM 3253 C CA . ASP A 1 433 ? 0.345 -22.648 11.890 1.00 78.38 433 ASP A CA 1
ATOM 3254 C C . ASP A 1 433 ? 1.865 -22.540 12.104 1.00 78.38 433 ASP A C 1
ATOM 3256 O O . ASP A 1 433 ? 2.653 -22.874 11.221 1.00 78.38 433 ASP A O 1
ATOM 3260 N N . ARG A 1 434 ? 2.262 -22.021 13.268 1.00 81.44 434 ARG A N 1
ATOM 3261 C CA . ARG A 1 434 ? 3.651 -21.722 13.628 1.00 81.44 434 ARG A CA 1
ATOM 3262 C C . ARG A 1 434 ? 3.878 -22.008 15.098 1.00 81.44 434 ARG A C 1
ATOM 3264 O O . ARG A 1 434 ? 3.350 -21.322 15.977 1.00 81.44 434 ARG A O 1
ATOM 3271 N N . ASP A 1 435 ? 4.771 -22.947 15.349 1.00 89.94 435 ASP A N 1
ATOM 3272 C CA . ASP A 1 435 ? 5.054 -23.436 16.685 1.00 89.94 435 ASP A CA 1
ATOM 3273 C C . ASP A 1 435 ? 6.269 -22.717 17.280 1.00 89.94 435 ASP A C 1
ATOM 3275 O O . ASP A 1 435 ? 7.378 -22.812 16.754 1.00 89.94 435 ASP A O 1
ATOM 3279 N N . TRP A 1 436 ? 6.096 -22.019 18.407 1.00 92.62 436 TRP A N 1
ATOM 3280 C CA . TRP A 1 436 ? 7.211 -21.379 19.117 1.00 92.62 436 TRP A CA 1
ATOM 3281 C C . TRP A 1 436 ? 7.657 -22.196 20.334 1.00 92.62 436 TRP A C 1
ATOM 3283 O O . TRP A 1 436 ? 6.834 -22.606 21.156 1.00 92.62 436 TRP A O 1
ATOM 3293 N N . TYR A 1 437 ? 8.971 -22.345 20.520 1.00 94.50 437 TYR A N 1
ATOM 3294 C CA . TYR A 1 437 ? 9.586 -22.933 21.714 1.00 94.50 437 TYR A CA 1
ATOM 3295 C C . TYR A 1 437 ? 10.501 -21.942 22.430 1.00 94.50 437 TYR A C 1
ATOM 3297 O O . TYR A 1 437 ? 11.451 -21.433 21.842 1.00 94.50 437 TYR A O 1
ATOM 3305 N N . ALA A 1 438 ? 10.285 -21.734 23.727 1.00 92.25 438 ALA A N 1
ATOM 3306 C CA . ALA A 1 438 ? 11.189 -20.956 24.567 1.00 92.25 438 ALA A CA 1
ATOM 3307 C C . ALA A 1 438 ? 12.449 -21.757 24.952 1.00 92.25 438 ALA A C 1
ATOM 3309 O O . ALA A 1 438 ? 12.375 -22.943 25.293 1.00 92.25 438 ALA A O 1
ATOM 3310 N N . THR A 1 439 ? 13.604 -21.090 24.965 1.00 95.81 439 THR A N 1
ATOM 3311 C CA . THR A 1 439 ? 14.879 -21.604 25.485 1.00 95.81 439 THR A CA 1
ATOM 3312 C C . THR A 1 439 ? 15.632 -20.522 26.258 1.00 95.81 439 THR A C 1
ATOM 3314 O O . THR A 1 439 ? 15.677 -19.365 25.857 1.00 95.81 439 THR A O 1
ATOM 3317 N N . GLU A 1 440 ? 16.293 -20.898 27.350 1.00 94.06 440 GLU A N 1
ATOM 3318 C CA . GLU A 1 440 ? 17.141 -19.995 28.138 1.00 94.06 440 GLU A CA 1
ATOM 3319 C C . GLU A 1 440 ? 18.606 -20.109 27.706 1.00 94.06 440 GLU A C 1
ATOM 3321 O O . GLU A 1 440 ? 19.189 -21.197 27.775 1.00 94.06 440 GLU A O 1
ATOM 3326 N N . LEU A 1 441 ? 19.219 -18.993 27.300 1.00 93.62 441 LEU A N 1
ATOM 3327 C CA . LEU A 1 441 ? 20.624 -18.930 26.884 1.00 93.62 441 LEU A CA 1
ATOM 3328 C C . LEU A 1 441 ? 21.409 -17.891 27.695 1.00 93.62 441 LEU A C 1
ATOM 3330 O O . LEU A 1 441 ? 20.878 -16.906 28.205 1.00 93.62 441 LEU A O 1
ATOM 3334 N N . THR A 1 442 ? 22.717 -18.105 27.812 1.00 92.44 442 THR A N 1
ATOM 3335 C CA . THR A 1 442 ? 23.641 -17.159 28.455 1.00 92.44 442 THR A CA 1
ATOM 3336 C C . THR A 1 442 ? 24.407 -16.336 27.418 1.00 92.44 442 THR A C 1
ATOM 3338 O O . THR A 1 442 ? 24.661 -16.801 26.311 1.00 92.44 442 THR A O 1
ATOM 3341 N N . ALA A 1 443 ? 24.807 -15.109 27.768 1.00 86.88 443 ALA A N 1
ATOM 3342 C CA . ALA A 1 443 ? 25.536 -14.226 26.855 1.00 86.88 443 ALA A CA 1
ATOM 3343 C C . ALA A 1 443 ? 26.831 -14.881 26.335 1.00 86.88 443 ALA A C 1
ATOM 3345 O O . ALA A 1 443 ? 27.656 -15.361 27.116 1.00 86.88 443 ALA A O 1
ATOM 3346 N N . GLY A 1 444 ? 27.018 -14.865 25.017 1.00 80.31 444 GLY A N 1
ATOM 3347 C CA . GLY A 1 444 ? 28.130 -15.497 24.311 1.00 80.31 444 GLY A CA 1
ATOM 3348 C C . GLY A 1 444 ? 28.020 -17.019 24.176 1.00 80.31 444 GLY A C 1
ATOM 3349 O O . GLY A 1 444 ? 28.957 -17.645 23.682 1.00 80.31 444 GLY A O 1
ATOM 3350 N N . GLN A 1 445 ? 26.919 -17.637 24.614 1.00 92.94 445 GLN A N 1
ATOM 3351 C CA . GLN A 1 445 ? 26.694 -19.068 24.442 1.00 92.94 445 GLN A CA 1
ATOM 3352 C C . GLN A 1 445 ? 26.289 -19.369 23.001 1.00 92.94 445 GLN A C 1
ATOM 3354 O O . GLN A 1 445 ? 25.264 -18.884 22.524 1.00 92.94 445 GLN A O 1
ATOM 3359 N N . THR A 1 446 ? 27.078 -20.205 22.328 1.00 91.06 446 THR A N 1
ATOM 3360 C CA . THR A 1 446 ? 26.736 -20.735 21.005 1.00 91.06 446 THR A CA 1
ATOM 3361 C C . THR A 1 446 ? 26.021 -22.075 21.136 1.00 91.06 446 THR A C 1
ATOM 3363 O O . THR A 1 446 ? 26.512 -22.989 21.804 1.00 91.06 446 THR A O 1
ATOM 3366 N N . VAL A 1 447 ? 24.876 -22.204 20.482 1.00 93.88 447 VAL A N 1
ATOM 3367 C CA . VAL A 1 447 ? 24.076 -23.425 20.379 1.00 93.88 447 VAL A CA 1
ATOM 3368 C C . VAL A 1 447 ? 23.903 -23.811 18.918 1.00 93.88 447 VAL A C 1
ATOM 3370 O O . VAL A 1 447 ? 24.049 -22.980 18.025 1.00 93.88 447 VAL A O 1
ATOM 3373 N N . VAL A 1 448 ? 23.614 -25.085 18.687 1.00 94.75 448 VAL A N 1
ATOM 3374 C CA . VAL A 1 448 ? 23.248 -25.623 17.381 1.00 94.75 448 VAL A CA 1
ATOM 3375 C C . VAL A 1 448 ? 21.815 -26.120 17.463 1.00 94.75 448 VAL A C 1
ATOM 3377 O O . VAL A 1 448 ? 21.500 -26.964 18.306 1.00 94.75 448 VAL A O 1
ATOM 3380 N N . VAL A 1 449 ? 20.969 -25.585 16.594 1.00 95.50 449 VAL A N 1
ATOM 3381 C CA . VAL A 1 449 ? 19.557 -25.919 16.464 1.00 95.50 449 VAL A CA 1
ATOM 3382 C C . VAL A 1 449 ? 19.384 -26.768 15.212 1.00 95.50 449 VAL A C 1
ATOM 3384 O O . VAL A 1 449 ? 19.755 -26.341 14.125 1.00 95.50 449 VAL A O 1
ATOM 3387 N N . GLN A 1 450 ? 18.850 -27.974 15.356 1.00 95.12 450 GLN A N 1
ATOM 3388 C CA . GLN A 1 450 ? 18.513 -28.857 14.243 1.00 95.12 450 GLN A CA 1
ATOM 3389 C C . GLN A 1 450 ? 17.006 -29.050 14.214 1.00 95.12 450 GLN A C 1
ATOM 3391 O O . GLN A 1 450 ? 16.432 -29.569 15.171 1.00 95.12 450 GLN A O 1
ATOM 3396 N N . LEU A 1 451 ? 16.377 -28.667 13.113 1.00 96.50 451 LEU A N 1
ATOM 3397 C CA . LEU A 1 451 ? 14.957 -28.852 12.884 1.00 96.50 451 LEU A CA 1
ATOM 3398 C C . LEU A 1 451 ? 14.775 -29.859 11.753 1.00 96.50 451 LEU A C 1
ATOM 3400 O O . LEU A 1 451 ? 15.074 -29.582 10.596 1.00 96.50 451 LEU A O 1
ATOM 3404 N N . ARG A 1 452 ? 14.307 -31.054 12.109 1.00 96.19 452 ARG A N 1
ATOM 3405 C CA . ARG A 1 452 ? 14.248 -32.195 11.199 1.00 96.19 452 ARG A CA 1
ATOM 3406 C C . ARG A 1 452 ? 12.822 -32.540 10.806 1.00 96.19 452 ARG A C 1
ATOM 3408 O O . ARG A 1 452 ? 12.000 -32.858 11.668 1.00 96.19 452 ARG A O 1
ATOM 3415 N N . GLY A 1 453 ? 12.564 -32.533 9.505 1.00 91.50 453 GLY A N 1
ATOM 3416 C CA . GLY A 1 453 ? 11.316 -32.940 8.882 1.00 91.50 453 GLY A CA 1
ATOM 3417 C C . GLY A 1 453 ? 11.466 -34.299 8.203 1.00 91.50 453 GLY A C 1
ATOM 3418 O O . GLY A 1 453 ? 12.069 -35.233 8.741 1.00 91.50 453 GLY A O 1
ATOM 3419 N N . ALA A 1 454 ? 10.901 -34.427 7.007 1.00 85.31 454 ALA A N 1
ATOM 3420 C CA . ALA A 1 454 ? 10.920 -35.661 6.232 1.00 85.31 454 ALA A CA 1
ATOM 3421 C C . ALA A 1 454 ? 12.329 -36.050 5.755 1.00 85.31 454 ALA A C 1
ATOM 3423 O O . ALA A 1 454 ? 12.616 -37.241 5.620 1.00 85.31 454 ALA A O 1
ATOM 3424 N N . SER A 1 455 ? 13.207 -35.075 5.491 1.00 78.75 455 SER A N 1
ATOM 3425 C CA . SER A 1 455 ? 14.501 -35.324 4.846 1.00 78.75 455 SER A CA 1
ATOM 3426 C C . SER A 1 455 ? 15.554 -35.886 5.809 1.00 78.75 455 SER A C 1
ATOM 3428 O O . SER A 1 455 ? 16.315 -36.776 5.431 1.00 78.75 455 SER A O 1
ATOM 3430 N N . GLY A 1 456 ? 15.574 -35.426 7.058 1.00 83.88 456 GLY A N 1
ATOM 3431 C CA . GLY A 1 456 ? 16.432 -35.919 8.141 1.00 83.88 456 GLY A CA 1
ATOM 3432 C C . GLY A 1 456 ? 15.758 -36.946 9.048 1.00 83.88 456 GLY A C 1
ATOM 3433 O O . GLY A 1 456 ? 16.222 -37.170 10.169 1.00 83.88 456 GLY A O 1
ATOM 3434 N N . GLU A 1 457 ? 14.662 -37.555 8.577 1.00 92.56 457 GLU A N 1
ATOM 3435 C CA . GLU A 1 457 ? 13.885 -38.585 9.283 1.00 92.56 457 GLU A CA 1
ATOM 3436 C C . GLU A 1 457 ? 13.387 -38.137 10.679 1.00 92.56 457 GLU A C 1
ATOM 3438 O O . GLU A 1 457 ? 13.198 -38.958 11.579 1.00 92.56 457 GLU A O 1
ATOM 3443 N N . GLY A 1 458 ? 13.177 -36.829 10.874 1.00 88.62 458 GLY A N 1
ATOM 3444 C CA . GLY A 1 458 ? 12.678 -36.227 12.117 1.00 88.62 458 GLY A CA 1
ATOM 3445 C C . GLY A 1 458 ? 11.156 -36.086 12.190 1.00 88.62 458 GLY A C 1
ATOM 3446 O O . GLY A 1 458 ? 10.621 -35.786 13.257 1.00 88.62 458 GLY A O 1
ATOM 3447 N N . GLY A 1 459 ? 10.449 -36.336 11.089 1.00 93.19 459 GLY A N 1
ATOM 3448 C CA . GLY A 1 459 ? 8.992 -36.290 11.020 1.00 93.19 459 GLY A CA 1
ATOM 3449 C C . GLY A 1 459 ? 8.472 -36.416 9.587 1.00 93.19 459 GLY A C 1
ATOM 3450 O O . GLY A 1 459 ? 9.116 -37.039 8.744 1.00 93.19 459 GLY A O 1
ATOM 3451 N N . THR A 1 460 ? 7.288 -35.870 9.309 1.00 92.94 460 THR A N 1
ATOM 3452 C CA . THR A 1 460 ? 6.663 -35.866 7.973 1.00 92.94 460 THR A CA 1
ATOM 3453 C C . THR A 1 460 ? 6.577 -34.485 7.330 1.00 92.94 460 THR A C 1
ATOM 3455 O O . THR A 1 460 ? 6.155 -34.406 6.178 1.00 92.94 460 THR A O 1
ATOM 3458 N N . LEU A 1 461 ? 6.934 -33.418 8.050 1.00 87.88 461 LEU A N 1
ATOM 3459 C CA . LEU A 1 461 ? 6.960 -32.054 7.535 1.00 87.88 461 LEU A CA 1
ATOM 3460 C C . LEU A 1 461 ? 7.963 -31.984 6.387 1.00 87.88 461 LEU A C 1
ATOM 3462 O O . LEU A 1 461 ? 9.130 -32.332 6.546 1.00 87.88 461 LEU A O 1
ATOM 3466 N N . PHE A 1 462 ? 7.479 -31.634 5.200 1.00 74.56 462 PHE A N 1
ATOM 3467 C CA . PHE A 1 462 ? 8.258 -31.788 3.974 1.00 74.56 462 PHE A CA 1
ATOM 3468 C C . PHE A 1 462 ? 9.411 -30.783 3.860 1.00 74.56 462 PHE A C 1
ATOM 3470 O O . PHE A 1 462 ? 10.436 -31.108 3.261 1.00 74.56 462 PHE A O 1
ATOM 3477 N N . ASP A 1 463 ? 9.216 -29.587 4.409 1.00 77.44 463 ASP A N 1
ATOM 3478 C CA . ASP A 1 463 ? 10.086 -28.426 4.217 1.00 77.44 463 ASP A CA 1
ATOM 3479 C C . ASP A 1 463 ? 10.007 -27.532 5.470 1.00 77.44 463 ASP A C 1
ATOM 3481 O O . ASP A 1 463 ? 9.170 -26.627 5.516 1.00 77.44 463 ASP A O 1
ATOM 3485 N N . PRO A 1 464 ? 10.706 -27.907 6.558 1.00 86.06 464 PRO A N 1
ATOM 3486 C CA . PRO A 1 464 ? 10.649 -27.178 7.820 1.00 86.06 464 PRO A CA 1
ATOM 3487 C C . PRO A 1 464 ? 11.564 -25.939 7.840 1.00 86.06 464 PRO A C 1
ATOM 3489 O O . PRO A 1 464 ? 12.781 -26.063 7.724 1.00 86.06 464 PRO A O 1
ATOM 3492 N N . ASP A 1 465 ? 10.990 -24.772 8.122 1.00 83.44 465 ASP A N 1
ATOM 3493 C CA . ASP A 1 465 ? 11.709 -23.506 8.281 1.00 83.44 465 ASP A CA 1
ATOM 3494 C C . ASP A 1 465 ? 11.951 -23.202 9.769 1.00 83.44 465 ASP A C 1
ATOM 3496 O O . ASP A 1 465 ? 11.057 -23.369 10.605 1.00 83.44 465 ASP A O 1
ATOM 3500 N N . LEU A 1 466 ? 13.162 -22.747 10.112 1.00 87.69 466 LEU A N 1
ATOM 3501 C CA . LEU A 1 466 ? 13.553 -22.393 11.478 1.00 87.69 466 LEU A CA 1
ATOM 3502 C C . LEU A 1 466 ? 13.875 -20.902 11.594 1.00 87.69 466 LEU A C 1
ATOM 3504 O O . LEU A 1 466 ? 14.742 -20.394 10.882 1.00 87.69 466 LEU A O 1
ATOM 3508 N N . PHE A 1 467 ? 13.296 -20.239 12.596 1.00 84.94 467 PHE A N 1
ATOM 3509 C CA . PHE A 1 467 ? 13.653 -18.870 12.984 1.00 84.94 467 PHE A CA 1
ATOM 3510 C C . PHE A 1 467 ? 13.976 -18.780 14.481 1.00 84.94 467 PHE A C 1
ATOM 3512 O O . PHE A 1 467 ? 13.530 -19.592 15.291 1.00 84.94 467 PHE A O 1
ATOM 3519 N N . VAL A 1 468 ? 14.767 -17.779 14.859 1.00 78.69 468 VAL A N 1
ATOM 3520 C CA . VAL A 1 468 ? 15.158 -17.467 16.238 1.00 78.69 468 VAL A CA 1
ATOM 3521 C C . VAL A 1 468 ? 14.763 -16.031 16.544 1.00 78.69 468 VAL A C 1
ATOM 3523 O O . VAL A 1 468 ? 15.079 -15.140 15.760 1.00 78.69 468 VAL A O 1
ATOM 3526 N N . TYR A 1 469 ? 14.157 -15.806 17.707 1.00 70.88 469 TYR A N 1
ATOM 3527 C CA . TYR A 1 469 ? 13.748 -14.497 18.214 1.00 70.88 469 TYR A CA 1
ATOM 3528 C C . TYR A 1 469 ? 14.319 -14.234 19.613 1.00 70.88 469 TYR A C 1
ATOM 3530 O O . TYR A 1 469 ? 14.618 -15.172 20.359 1.00 70.88 469 TYR A O 1
ATOM 3538 N N . ASP A 1 470 ? 14.480 -12.964 19.976 1.00 72.56 470 ASP A N 1
ATOM 3539 C CA . ASP A 1 470 ? 14.864 -12.522 21.317 1.00 72.56 470 ASP A CA 1
ATOM 3540 C C . ASP A 1 470 ? 13.682 -12.531 22.310 1.00 72.56 470 ASP A C 1
ATOM 3542 O O . ASP A 1 470 ? 12.567 -12.937 21.983 1.00 72.56 470 ASP A O 1
ATOM 3546 N N . ALA A 1 471 ? 13.930 -12.094 23.548 1.00 74.94 471 ALA A N 1
ATOM 3547 C CA . ALA A 1 471 ? 12.941 -12.109 24.627 1.00 74.94 471 ALA A CA 1
ATOM 3548 C C . ALA A 1 471 ? 11.712 -11.216 24.367 1.00 74.94 471 ALA A C 1
ATOM 3550 O O . ALA A 1 471 ? 10.642 -11.497 24.911 1.00 74.94 471 ALA A O 1
ATOM 3551 N N . ASP A 1 472 ? 11.869 -10.167 23.557 1.00 66.50 472 ASP A N 1
ATOM 3552 C CA . ASP A 1 472 ? 10.810 -9.225 23.191 1.00 66.50 472 ASP A CA 1
ATOM 3553 C C . ASP A 1 472 ? 10.072 -9.669 21.911 1.00 66.50 472 ASP A C 1
ATOM 3555 O O . ASP A 1 472 ? 9.078 -9.058 21.522 1.00 66.50 472 ASP A O 1
ATOM 3559 N N . GLY A 1 473 ? 10.509 -10.772 21.290 1.00 57.28 473 GLY A N 1
ATOM 3560 C CA . GLY A 1 473 ? 9.943 -11.309 20.056 1.00 57.28 473 GLY A CA 1
ATOM 3561 C C . GLY A 1 473 ? 10.549 -10.705 18.789 1.00 57.28 473 GLY A C 1
ATOM 3562 O O . GLY A 1 473 ? 9.979 -10.889 17.716 1.00 57.28 473 GLY A O 1
ATOM 3563 N N . HIS A 1 474 ? 11.689 -10.010 18.873 1.00 57.50 474 HIS A N 1
ATOM 3564 C CA . HIS A 1 474 ? 12.396 -9.531 17.685 1.00 57.50 474 HIS A CA 1
ATOM 3565 C C . HIS A 1 474 ? 13.210 -10.646 17.052 1.00 57.50 474 HIS A C 1
ATOM 3567 O O . HIS A 1 474 ? 13.852 -11.444 17.732 1.00 57.50 474 HIS A O 1
ATOM 3573 N N . TYR A 1 475 ? 13.209 -10.685 15.730 1.00 64.56 475 TYR A N 1
ATOM 3574 C CA . TYR A 1 475 ? 13.917 -11.688 14.958 1.00 64.56 475 TYR A CA 1
ATOM 3575 C C . TYR A 1 475 ? 15.448 -11.551 15.078 1.00 64.56 475 TYR A C 1
ATOM 3577 O O . TYR A 1 475 ? 15.996 -10.451 15.099 1.00 64.56 475 TYR A O 1
ATOM 3585 N N . MET A 1 476 ? 16.148 -12.685 15.143 1.00 61.62 476 MET A N 1
ATOM 3586 C CA . MET A 1 476 ? 17.588 -12.767 15.402 1.00 61.62 476 MET A CA 1
ATOM 3587 C C . MET A 1 476 ? 18.361 -13.573 14.352 1.00 61.62 476 MET A C 1
ATOM 3589 O O . MET A 1 476 ? 19.489 -13.208 14.018 1.00 61.62 476 MET A O 1
ATOM 3593 N N . ALA A 1 477 ? 17.823 -14.707 13.896 1.00 62.88 477 ALA A N 1
ATOM 3594 C CA . ALA A 1 477 ? 18.494 -15.618 12.964 1.00 62.88 477 ALA A CA 1
ATOM 3595 C C . ALA A 1 477 ? 17.507 -16.624 12.357 1.00 62.88 477 ALA A C 1
ATOM 3597 O O . ALA A 1 477 ? 16.434 -16.841 12.908 1.00 62.88 477 ALA A O 1
ATOM 3598 N N . TYR A 1 478 ? 17.896 -17.287 11.271 1.00 70.56 478 TYR A N 1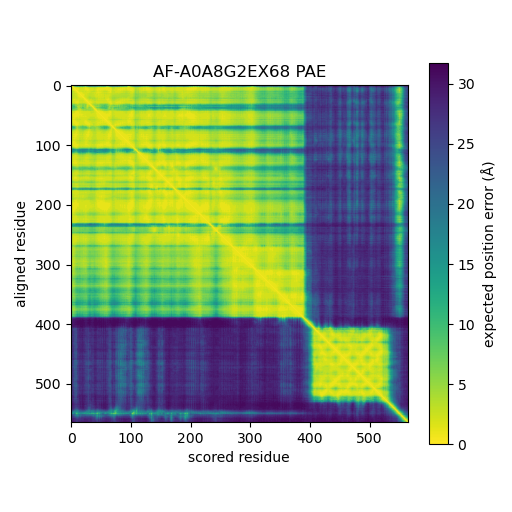
ATOM 3599 C CA . TYR A 1 478 ? 17.095 -18.308 10.598 1.00 70.56 478 TYR A CA 1
ATOM 3600 C C . TYR A 1 478 ? 17.974 -19.344 9.914 1.00 70.56 478 TYR A C 1
ATOM 3602 O O . TYR A 1 478 ? 19.148 -19.080 9.644 1.00 70.56 478 TYR A O 1
ATOM 3610 N N . ASP A 1 479 ? 17.381 -20.487 9.598 1.00 67.25 479 ASP A N 1
ATOM 3611 C CA . ASP A 1 479 ? 17.896 -21.433 8.615 1.00 67.25 479 ASP A CA 1
ATOM 3612 C C . ASP A 1 479 ? 16.723 -22.208 7.992 1.00 67.25 479 ASP A C 1
ATOM 3614 O O . ASP A 1 479 ? 15.735 -22.473 8.674 1.00 67.25 479 ASP A O 1
ATOM 3618 N N . PHE A 1 480 ? 16.813 -22.546 6.705 1.00 56.81 480 PHE A N 1
ATOM 3619 C CA . PHE A 1 480 ? 15.736 -23.233 5.972 1.00 56.81 480 PHE A CA 1
ATOM 3620 C C . PHE A 1 480 ? 16.160 -24.623 5.495 1.00 56.81 480 PHE A C 1
ATOM 3622 O O . PHE A 1 480 ? 15.402 -25.577 5.580 1.00 56.81 480 PHE A O 1
ATOM 3629 N N . ASP A 1 481 ? 17.389 -24.755 5.000 1.00 72.62 481 ASP A N 1
ATOM 3630 C CA . ASP A 1 481 ? 17.861 -25.961 4.318 1.00 72.62 481 ASP A CA 1
ATOM 3631 C C . ASP A 1 481 ? 19.316 -26.325 4.656 1.00 72.62 481 ASP A C 1
ATOM 3633 O O . ASP A 1 481 ? 19.941 -27.127 3.958 1.00 72.62 481 ASP A O 1
ATOM 3637 N N . GLY A 1 482 ? 19.877 -25.771 5.737 1.00 66.06 482 GLY A N 1
ATOM 3638 C CA . GLY A 1 482 ? 21.243 -26.055 6.184 1.00 66.06 482 GLY A CA 1
ATOM 3639 C C . GLY A 1 482 ? 21.445 -27.478 6.725 1.00 66.06 482 GLY A C 1
ATOM 3640 O O . GLY A 1 482 ? 22.576 -27.893 7.000 1.00 66.06 482 GLY A O 1
ATOM 3641 N N . GLY A 1 483 ? 20.361 -28.235 6.912 1.00 73.06 483 GLY A N 1
ATOM 3642 C CA . GLY A 1 483 ? 20.328 -29.617 7.376 1.00 73.06 483 GLY A CA 1
ATOM 3643 C C . GLY A 1 483 ? 20.254 -30.653 6.248 1.00 73.06 483 GLY A C 1
ATOM 3644 O O . GLY A 1 483 ? 20.718 -30.466 5.126 1.00 73.06 483 GLY A O 1
ATOM 3645 N N . ALA A 1 484 ? 19.713 -31.833 6.559 1.00 71.88 484 ALA A N 1
ATOM 3646 C CA . ALA A 1 484 ? 19.562 -32.890 5.565 1.00 71.88 484 ALA A CA 1
ATOM 3647 C C . ALA A 1 484 ? 18.441 -32.538 4.578 1.00 71.88 484 ALA A C 1
ATOM 3649 O O . ALA A 1 484 ? 17.288 -32.422 4.973 1.00 71.88 484 ALA A O 1
ATOM 3650 N N . GLY A 1 485 ? 18.747 -32.446 3.283 1.00 80.12 485 GLY A N 1
ATOM 3651 C CA . GLY A 1 485 ? 17.738 -32.197 2.251 1.00 80.12 485 GLY A CA 1
ATOM 3652 C C . GLY A 1 485 ? 17.116 -30.807 2.369 1.00 80.12 485 GLY A C 1
ATOM 3653 O O . GLY A 1 485 ? 17.709 -29.855 1.886 1.00 80.12 485 GLY A O 1
ATOM 3654 N N . ARG A 1 486 ? 15.909 -30.726 2.935 1.00 72.75 486 ARG A N 1
ATOM 3655 C CA . ARG A 1 486 ? 15.172 -29.474 3.191 1.00 72.75 486 ARG A CA 1
ATOM 3656 C C . ARG A 1 486 ? 15.014 -29.163 4.681 1.00 72.75 486 ARG A C 1
ATOM 3658 O O . ARG A 1 486 ? 14.179 -28.365 5.057 1.00 72.75 486 ARG A O 1
ATOM 3665 N N . ASP A 1 487 ? 15.727 -29.890 5.531 1.00 81.06 487 ASP A N 1
ATOM 3666 C CA . ASP A 1 487 ? 15.694 -29.660 6.970 1.00 81.06 487 ASP A CA 1
ATOM 3667 C C . ASP A 1 487 ? 16.584 -28.466 7.339 1.00 81.06 487 ASP A C 1
ATOM 3669 O O . ASP A 1 487 ? 17.605 -28.251 6.686 1.00 81.06 487 ASP A O 1
ATOM 3673 N N . ALA A 1 488 ? 16.279 -27.766 8.430 1.00 82.06 488 ALA A N 1
ATOM 3674 C CA . ALA A 1 488 ? 17.076 -26.636 8.899 1.00 82.06 488 ALA A CA 1
ATOM 3675 C C . ALA A 1 488 ? 18.120 -27.034 9.966 1.00 82.06 488 ALA A C 1
ATOM 3677 O O . ALA A 1 488 ? 17.901 -27.903 10.820 1.00 82.06 488 ALA A O 1
ATOM 3678 N N . HIS A 1 489 ? 19.279 -26.380 9.938 1.00 85.81 489 HIS A N 1
ATOM 3679 C CA . HIS A 1 489 ? 20.406 -26.578 10.841 1.00 85.81 489 HIS A CA 1
ATOM 3680 C C . HIS A 1 489 ? 21.182 -25.268 11.064 1.00 85.81 489 HIS A C 1
ATOM 3682 O O . HIS A 1 489 ? 22.021 -24.862 10.265 1.00 85.81 489 HIS A O 1
ATOM 3688 N N . LEU A 1 490 ? 20.946 -24.630 12.209 1.00 85.50 490 LEU A N 1
ATOM 3689 C CA . LEU A 1 490 ? 21.443 -23.292 12.528 1.00 85.50 490 LEU A CA 1
ATOM 3690 C C . LEU A 1 490 ? 22.431 -23.302 13.698 1.00 85.50 490 LEU A C 1
ATOM 3692 O O . LEU A 1 490 ? 22.147 -23.861 14.756 1.00 85.50 490 LEU A O 1
ATOM 3696 N N . ALA A 1 491 ? 23.550 -22.586 13.570 1.00 86.31 491 ALA A N 1
ATOM 3697 C CA . ALA A 1 491 ? 24.382 -22.201 14.710 1.00 86.31 491 ALA A CA 1
ATOM 3698 C C . ALA A 1 491 ? 24.032 -20.781 15.178 1.00 86.31 491 ALA A C 1
ATOM 3700 O O . ALA A 1 491 ? 24.224 -19.815 14.442 1.00 86.31 491 ALA A O 1
ATOM 3701 N N . PHE A 1 492 ? 23.580 -20.638 16.423 1.00 84.69 492 PHE A N 1
ATOM 3702 C CA . PHE A 1 492 ? 23.181 -19.354 17.003 1.00 84.69 492 PHE A CA 1
ATOM 3703 C C . PHE A 1 492 ? 24.040 -19.002 18.219 1.00 84.69 492 PHE A C 1
ATOM 3705 O O . PHE A 1 492 ? 24.255 -19.842 19.090 1.00 84.69 492 PHE A O 1
ATOM 3712 N N . THR A 1 493 ? 24.528 -17.759 18.303 1.00 87.56 493 THR A N 1
ATOM 3713 C CA . THR A 1 493 ? 25.254 -17.249 19.480 1.00 87.56 493 THR A CA 1
ATOM 3714 C C . THR A 1 493 ? 24.439 -16.161 20.156 1.00 87.56 493 THR A C 1
ATOM 3716 O O . THR A 1 493 ? 24.242 -15.099 19.574 1.00 87.56 493 THR A O 1
ATOM 3719 N N . ALA A 1 494 ? 24.016 -16.402 21.397 1.00 82.50 494 ALA A N 1
ATOM 3720 C CA . ALA A 1 494 ? 23.219 -15.444 22.154 1.00 82.50 494 ALA A CA 1
ATOM 3721 C C . ALA A 1 494 ? 24.045 -14.182 22.481 1.00 82.50 494 ALA A C 1
ATOM 3723 O O . ALA A 1 494 ? 25.051 -14.290 23.190 1.00 82.50 494 ALA A O 1
ATOM 3724 N N . PRO A 1 495 ? 23.675 -12.980 22.000 1.00 70.38 495 PRO A N 1
ATOM 3725 C CA . PRO A 1 495 ? 24.428 -11.757 22.294 1.00 70.38 495 PRO A CA 1
ATOM 3726 C C . PRO A 1 495 ? 24.342 -11.344 23.772 1.00 70.38 495 PRO A C 1
ATOM 3728 O O . PRO A 1 495 ? 25.297 -10.794 24.323 1.00 70.38 495 PRO A O 1
ATOM 3731 N N . VAL A 1 496 ? 23.218 -11.637 24.429 1.00 77.81 496 VAL A N 1
ATOM 3732 C CA . VAL A 1 496 ? 22.956 -11.353 25.846 1.00 77.81 496 VAL A CA 1
ATOM 3733 C C . VAL A 1 496 ? 22.368 -12.591 26.526 1.00 77.81 496 VAL A C 1
ATOM 3735 O O . VAL A 1 496 ? 22.036 -13.571 25.870 1.00 77.81 496 VAL A O 1
ATOM 3738 N N . ALA A 1 497 ? 22.306 -12.593 27.858 1.00 88.62 497 ALA A N 1
ATOM 3739 C CA . ALA A 1 497 ? 21.653 -13.674 28.590 1.00 88.62 497 ALA A CA 1
ATOM 3740 C C . ALA A 1 497 ? 20.147 -13.404 28.665 1.00 88.62 497 ALA A C 1
ATOM 3742 O O . ALA A 1 497 ? 19.760 -12.279 28.983 1.00 88.62 497 ALA A O 1
ATOM 3743 N N . GLY A 1 498 ? 19.328 -14.426 28.435 1.00 87.94 498 GLY A N 1
ATOM 3744 C CA . GLY A 1 498 ? 17.875 -14.326 28.505 1.00 87.94 498 GLY A CA 1
ATOM 3745 C C . GLY A 1 498 ? 17.165 -15.456 27.769 1.00 87.94 498 GLY A C 1
ATOM 3746 O O . GLY A 1 498 ? 17.796 -16.390 27.262 1.00 87.94 498 GLY A O 1
ATOM 3747 N N . THR A 1 499 ? 15.845 -15.332 27.712 1.00 92.38 499 THR A N 1
ATOM 3748 C CA . THR A 1 499 ? 14.970 -16.205 26.936 1.00 92.38 499 THR A CA 1
ATOM 3749 C C . THR A 1 499 ? 15.068 -15.859 25.450 1.00 92.38 499 THR A C 1
ATOM 3751 O O . THR A 1 499 ? 15.043 -14.689 25.075 1.00 92.38 499 THR A O 1
ATOM 3754 N N . TYR A 1 500 ? 15.158 -16.885 24.614 1.00 88.50 500 TYR A N 1
ATOM 3755 C CA . TYR A 1 500 ? 15.047 -16.818 23.160 1.00 88.50 500 TYR A CA 1
ATOM 3756 C C . TYR A 1 500 ? 13.926 -17.756 22.713 1.00 88.50 500 TYR A C 1
ATOM 3758 O O . TYR A 1 500 ? 13.657 -18.755 23.387 1.00 88.50 500 TYR A O 1
ATOM 3766 N N . TYR A 1 501 ? 13.297 -17.461 21.580 1.00 91.12 501 TYR A N 1
ATOM 3767 C CA . TYR A 1 501 ? 12.238 -18.294 21.012 1.00 91.12 501 TYR A CA 1
ATOM 3768 C C . TYR A 1 501 ? 12.682 -18.898 19.685 1.00 91.12 501 TYR A C 1
ATOM 3770 O O . TYR A 1 501 ? 13.299 -18.220 18.870 1.00 91.12 501 TYR A O 1
ATOM 3778 N N . LEU A 1 502 ? 12.391 -20.181 19.492 1.00 95.31 502 LEU A N 1
ATOM 3779 C CA . LEU A 1 502 ? 12.633 -20.926 18.261 1.00 95.31 502 LEU A CA 1
ATOM 3780 C C . LEU A 1 502 ? 11.283 -21.159 17.582 1.00 95.31 502 LEU A C 1
ATOM 3782 O O . LEU A 1 502 ? 10.453 -21.873 18.144 1.00 95.31 502 LEU A O 1
ATOM 3786 N N . GLU A 1 503 ? 11.061 -20.547 16.424 1.00 94.12 503 GLU A N 1
ATOM 3787 C CA . GLU A 1 503 ? 9.864 -20.768 15.605 1.00 94.12 503 GLU A CA 1
ATOM 3788 C C . GLU A 1 503 ? 10.118 -21.899 14.616 1.00 94.12 503 GLU A C 1
ATOM 3790 O O . GLU A 1 503 ? 11.153 -21.927 13.947 1.00 94.12 503 GLU A O 1
ATOM 3795 N N . VAL A 1 504 ? 9.145 -22.799 14.520 1.00 93.81 504 VAL A N 1
ATOM 3796 C CA . VAL A 1 504 ? 9.041 -23.814 13.480 1.00 93.81 504 VAL A CA 1
ATOM 3797 C C . VAL A 1 504 ? 7.866 -23.459 12.576 1.00 93.81 504 VAL A C 1
ATOM 3799 O O . VAL A 1 504 ? 6.741 -23.323 13.056 1.00 93.81 504 VAL A O 1
ATOM 3802 N N . ASP A 1 505 ? 8.136 -23.341 11.280 1.00 84.56 505 ASP A N 1
ATOM 3803 C CA . ASP A 1 505 ? 7.135 -23.132 10.231 1.00 84.56 505 ASP A CA 1
ATOM 3804 C C . ASP A 1 505 ? 7.289 -24.210 9.143 1.00 84.56 505 ASP A C 1
ATOM 3806 O O . ASP A 1 505 ? 8.317 -24.885 9.034 1.00 84.56 505 ASP A O 1
ATOM 3810 N N . GLY A 1 506 ? 6.247 -24.406 8.343 1.00 76.38 506 GLY A N 1
ATOM 3811 C CA . GLY A 1 506 ? 6.277 -25.237 7.149 1.00 76.38 506 GLY A CA 1
ATOM 3812 C C . GLY A 1 506 ? 6.235 -24.385 5.888 1.00 76.38 506 GLY A C 1
ATOM 3813 O O . GLY A 1 506 ? 5.206 -23.786 5.572 1.00 76.38 506 GLY A O 1
ATOM 3814 N N . TYR A 1 507 ? 7.318 -24.387 5.108 1.00 63.34 507 TYR A N 1
ATOM 3815 C CA . TYR A 1 507 ? 7.442 -23.553 3.912 1.00 63.34 507 TYR A CA 1
ATOM 3816 C C . TYR A 1 507 ? 6.246 -23.730 2.956 1.00 63.34 507 TYR A C 1
ATOM 3818 O O . TYR A 1 507 ? 5.896 -24.853 2.590 1.00 63.34 507 TYR A O 1
ATOM 3826 N N . LEU A 1 508 ? 5.632 -22.622 2.514 1.00 50.06 508 LEU A N 1
ATOM 3827 C CA . LEU A 1 508 ? 4.423 -22.597 1.664 1.00 50.06 508 LEU A CA 1
ATOM 3828 C C . LEU A 1 508 ? 3.215 -23.352 2.252 1.00 50.06 508 LEU A C 1
ATOM 3830 O O . LEU A 1 508 ? 2.449 -23.973 1.506 1.00 50.06 508 LEU A O 1
ATOM 3834 N N . GLY A 1 509 ? 3.058 -23.326 3.575 1.00 55.41 509 GLY A N 1
ATOM 3835 C CA . GLY A 1 509 ? 1.929 -23.962 4.251 1.00 55.41 509 GLY A CA 1
ATOM 3836 C C . GLY A 1 509 ? 2.027 -25.483 4.280 1.00 55.41 509 GLY A C 1
ATOM 3837 O O . GLY A 1 509 ? 1.015 -26.180 4.408 1.00 55.41 509 GLY A O 1
ATOM 3838 N N . HIS A 1 510 ? 3.231 -26.036 4.097 1.00 70.62 510 HIS A N 1
ATOM 3839 C CA . HIS A 1 510 ? 3.431 -27.466 4.254 1.00 70.62 510 HIS A CA 1
ATOM 3840 C C . HIS A 1 510 ? 3.123 -27.874 5.694 1.00 70.62 510 HIS A C 1
ATOM 3842 O O . HIS A 1 510 ? 3.658 -27.329 6.647 1.00 70.62 510 HIS A O 1
ATOM 3848 N N . THR A 1 511 ? 2.285 -28.890 5.842 1.00 85.25 511 THR A N 1
ATOM 3849 C CA . THR A 1 511 ? 1.917 -29.445 7.142 1.00 85.25 511 THR A CA 1
ATOM 3850 C C . THR A 1 511 ? 2.631 -30.768 7.382 1.00 85.25 511 THR A C 1
ATOM 3852 O O . THR A 1 511 ? 3.062 -31.460 6.450 1.00 85.25 511 THR A O 1
ATOM 3855 N N . GLY A 1 512 ? 2.758 -31.150 8.649 1.00 86.25 512 GLY A N 1
ATOM 3856 C CA . GLY A 1 512 ? 3.366 -32.418 9.034 1.00 86.25 512 GLY A CA 1
ATOM 3857 C C . GLY A 1 512 ? 4.136 -32.348 10.342 1.00 86.25 512 GLY A C 1
ATOM 3858 O O . GLY A 1 512 ? 4.313 -31.284 10.927 1.00 86.25 512 GLY A O 1
ATOM 3859 N N . SER A 1 513 ? 4.600 -33.508 10.805 1.00 94.69 513 SER A N 1
ATOM 3860 C CA . SER A 1 513 ? 5.366 -33.602 12.045 1.00 94.69 513 SER A CA 1
ATOM 3861 C C . SER A 1 513 ? 6.833 -33.239 11.863 1.00 94.69 513 SER A C 1
ATOM 3863 O O . SER A 1 513 ? 7.403 -33.465 10.797 1.00 94.69 513 SER A O 1
ATOM 3865 N N . TYR A 1 514 ? 7.471 -32.751 12.917 1.00 96.56 514 TYR A N 1
ATOM 3866 C CA . TYR A 1 514 ? 8.896 -32.424 12.924 1.00 96.56 514 TYR A CA 1
ATOM 3867 C C . TYR A 1 514 ? 9.533 -32.782 14.270 1.00 96.56 514 TYR A C 1
ATOM 3869 O O . TYR A 1 514 ? 8.847 -33.074 15.254 1.00 96.56 514 TYR A O 1
ATOM 3877 N N . THR A 1 515 ? 10.863 -32.739 14.319 1.00 97.38 515 THR A N 1
ATOM 3878 C CA . THR A 1 515 ? 11.641 -32.824 15.558 1.00 97.38 515 THR A CA 1
ATOM 3879 C C . THR A 1 515 ? 12.642 -31.678 15.622 1.00 97.38 515 THR A C 1
ATOM 3881 O O . THR A 1 515 ? 13.528 -31.580 14.776 1.00 97.38 515 THR A O 1
ATOM 3884 N N . LEU A 1 516 ? 12.520 -30.845 16.652 1.00 97.25 516 LEU A N 1
ATOM 3885 C CA . LEU A 1 516 ? 13.434 -29.760 16.986 1.00 97.25 516 LEU A CA 1
ATOM 3886 C C . LEU A 1 516 ? 14.421 -30.235 18.056 1.00 97.25 516 LEU A C 1
ATOM 3888 O O . LEU A 1 516 ? 14.023 -30.752 19.098 1.00 97.25 516 LEU A O 1
ATOM 3892 N N . GLU A 1 517 ? 15.713 -30.055 17.825 1.00 96.81 517 GLU A N 1
ATOM 3893 C CA . GLU A 1 517 ? 16.776 -30.452 18.742 1.00 96.81 517 GLU A CA 1
ATOM 3894 C C . GLU A 1 517 ? 17.740 -29.291 18.967 1.00 96.81 517 GLU A C 1
ATOM 3896 O O . GLU A 1 517 ? 18.271 -28.712 18.022 1.00 96.81 517 GLU A O 1
ATOM 3901 N N . LEU A 1 518 ? 17.994 -28.971 20.235 1.00 96.56 518 LEU A N 1
ATOM 3902 C CA . LEU A 1 518 ? 18.895 -27.895 20.622 1.00 96.56 518 LEU A CA 1
ATOM 3903 C C . LEU A 1 518 ? 20.110 -28.483 21.328 1.00 96.56 518 LEU A C 1
ATOM 3905 O O . LEU A 1 518 ? 19.977 -29.153 22.348 1.00 96.56 518 LEU A O 1
ATOM 3909 N N . THR A 1 519 ? 21.314 -28.218 20.832 1.00 94.31 519 THR A N 1
ATOM 3910 C CA . THR A 1 519 ? 22.560 -28.760 21.393 1.00 94.31 519 THR A CA 1
ATOM 3911 C C . THR A 1 519 ? 23.583 -27.669 21.672 1.00 94.31 519 THR A C 1
ATOM 3913 O O . THR A 1 519 ? 23.574 -26.596 21.075 1.00 94.31 519 THR A O 1
ATOM 3916 N N . GLN A 1 520 ? 24.485 -27.926 22.619 1.00 92.94 520 GLN A N 1
ATOM 3917 C CA . GLN A 1 520 ? 25.607 -27.029 22.874 1.00 92.94 520 GLN A CA 1
ATOM 3918 C C . GLN A 1 520 ? 26.607 -27.134 21.717 1.00 92.94 520 GLN A C 1
ATOM 3920 O O . GLN A 1 520 ? 27.058 -28.238 21.405 1.00 92.94 520 GLN A O 1
ATOM 3925 N N . ALA A 1 521 ? 27.008 -26.002 21.132 1.00 87.00 521 ALA A N 1
ATOM 3926 C CA . ALA A 1 521 ? 27.998 -26.019 20.063 1.00 87.00 521 ALA A CA 1
ATOM 3927 C C . ALA A 1 521 ? 29.348 -26.555 20.570 1.00 87.00 521 ALA A C 1
ATOM 3929 O O . ALA A 1 521 ? 29.858 -26.146 21.618 1.00 87.00 521 ALA A O 1
ATOM 3930 N N . THR A 1 522 ? 29.939 -27.465 19.803 1.00 81.69 522 THR A N 1
ATOM 3931 C CA . THR A 1 522 ? 31.292 -27.995 19.991 1.00 81.69 522 THR A CA 1
ATOM 3932 C C . THR A 1 522 ? 32.142 -27.663 18.771 1.00 81.69 522 THR A C 1
ATOM 3934 O O . THR A 1 522 ? 31.618 -27.374 17.700 1.00 81.69 522 THR A O 1
ATOM 3937 N N . ALA A 1 523 ? 33.468 -27.749 18.896 1.00 65.62 523 ALA A N 1
ATOM 3938 C CA . ALA A 1 523 ? 34.350 -27.554 17.745 1.00 65.62 523 ALA A CA 1
ATOM 3939 C C . ALA A 1 523 ? 34.022 -28.510 16.580 1.00 65.62 523 ALA A C 1
ATOM 3941 O O . ALA A 1 523 ? 34.159 -28.111 15.436 1.00 65.62 523 ALA A O 1
ATOM 3942 N N . ALA A 1 524 ? 33.557 -29.732 16.873 1.00 55.62 524 ALA A N 1
ATOM 3943 C CA . ALA A 1 524 ? 33.152 -30.705 15.860 1.00 55.62 524 ALA A CA 1
ATOM 3944 C C . ALA A 1 524 ? 31.808 -30.347 15.204 1.00 55.62 524 ALA A C 1
ATOM 3946 O O . ALA A 1 524 ? 31.715 -30.362 13.987 1.00 55.62 524 ALA A O 1
ATOM 3947 N N . SER A 1 525 ? 30.794 -29.947 15.982 1.00 57.25 525 SER A N 1
ATOM 3948 C CA . SER A 1 525 ? 29.492 -29.563 15.409 1.00 57.25 525 SER A CA 1
ATOM 3949 C C . SER A 1 525 ? 29.579 -28.288 14.566 1.00 57.25 525 SER A C 1
ATOM 3951 O O . SER A 1 525 ? 28.869 -28.153 13.582 1.00 57.25 525 SER A O 1
ATOM 3953 N N . MET A 1 526 ? 30.469 -27.358 14.928 1.00 59.44 526 MET A N 1
ATOM 3954 C CA . MET A 1 526 ? 30.740 -26.163 14.124 1.00 59.44 526 MET A CA 1
ATOM 3955 C C . MET A 1 526 ? 31.534 -26.483 12.845 1.00 59.44 526 MET A C 1
ATOM 3957 O O . MET A 1 526 ? 31.376 -25.776 11.857 1.00 59.44 526 MET A O 1
ATOM 3961 N N . ASP A 1 527 ? 32.369 -27.530 12.856 1.00 47.41 527 ASP A N 1
ATOM 3962 C CA . ASP A 1 527 ? 33.097 -28.025 11.674 1.00 47.41 527 ASP A CA 1
ATOM 3963 C C . ASP A 1 527 ? 32.144 -28.751 10.710 1.00 47.41 527 ASP A C 1
ATOM 3965 O O . ASP A 1 527 ? 32.216 -28.535 9.508 1.00 47.41 527 ASP A O 1
ATOM 3969 N N . ASP A 1 528 ? 31.177 -29.516 11.229 1.00 47.16 528 ASP A N 1
ATOM 3970 C CA . ASP A 1 528 ? 30.116 -30.145 10.429 1.00 47.16 528 ASP A CA 1
ATOM 3971 C C . ASP A 1 528 ? 29.167 -29.103 9.803 1.00 47.16 528 ASP A C 1
ATOM 3973 O O . ASP A 1 528 ? 28.812 -29.231 8.634 1.00 47.16 528 ASP A O 1
ATOM 3977 N N . LEU A 1 529 ? 28.818 -28.029 10.528 1.00 51.50 529 LEU A N 1
ATOM 3978 C CA . LEU A 1 529 ? 28.113 -26.868 9.959 1.00 51.50 529 LEU A CA 1
ATOM 3979 C C . LEU A 1 529 ? 28.955 -26.164 8.885 1.00 51.50 529 LEU A C 1
ATOM 3981 O O . LEU A 1 529 ? 28.425 -25.799 7.844 1.00 51.50 529 LEU A O 1
ATOM 3985 N N . ALA A 1 530 ? 30.267 -26.016 9.098 1.00 41.03 530 ALA A N 1
ATOM 3986 C CA . ALA A 1 530 ? 31.184 -25.433 8.117 1.00 41.03 530 ALA A CA 1
ATOM 3987 C C . ALA A 1 530 ? 31.441 -26.343 6.898 1.00 41.03 530 ALA A C 1
ATOM 3989 O O . ALA A 1 530 ? 31.784 -25.834 5.833 1.00 41.03 530 ALA A O 1
ATOM 3990 N N . ALA A 1 531 ? 31.272 -27.661 7.044 1.00 35.88 531 ALA A N 1
ATOM 3991 C CA . ALA A 1 531 ? 31.404 -28.667 5.990 1.00 35.88 531 ALA A CA 1
ATOM 3992 C C . ALA A 1 531 ? 30.088 -28.931 5.232 1.00 35.88 531 ALA A C 1
ATOM 3994 O O . ALA A 1 531 ? 30.136 -29.379 4.087 1.00 35.88 531 ALA A O 1
ATOM 3995 N N . GLY A 1 532 ? 28.933 -28.644 5.848 1.00 34.97 532 GLY A N 1
ATOM 3996 C CA . GLY A 1 532 ? 27.616 -28.577 5.200 1.00 34.97 532 GLY A CA 1
ATOM 3997 C C . GLY A 1 532 ? 27.451 -27.339 4.315 1.00 34.97 532 GLY A C 1
ATOM 3998 O O . GLY A 1 532 ? 26.679 -27.360 3.359 1.00 34.97 532 GLY A O 1
ATOM 3999 N N . VAL A 1 533 ? 28.262 -26.299 4.545 1.00 34.84 533 VAL A N 1
ATOM 4000 C CA . VAL A 1 533 ? 28.538 -25.288 3.525 1.00 34.84 533 VAL A CA 1
ATOM 4001 C C . VAL A 1 533 ? 29.558 -25.881 2.555 1.00 34.84 533 VAL A C 1
ATOM 4003 O O . VAL A 1 533 ? 30.768 -25.785 2.765 1.00 34.84 533 VAL A O 1
ATOM 4006 N N . ASP A 1 534 ? 29.089 -26.494 1.468 1.00 31.45 534 ASP A N 1
ATOM 4007 C CA . ASP A 1 534 ? 29.945 -26.744 0.308 1.00 31.45 534 ASP A CA 1
ATOM 4008 C C . ASP A 1 534 ? 30.357 -25.392 -0.307 1.00 31.45 534 ASP A C 1
ATOM 4010 O O . ASP A 1 534 ? 29.808 -24.891 -1.284 1.00 31.45 534 ASP A O 1
ATOM 4014 N N . LEU A 1 535 ? 31.346 -24.759 0.325 1.00 35.19 535 LEU A N 1
ATOM 4015 C CA . LEU A 1 535 ? 32.086 -23.609 -0.180 1.00 35.19 535 LEU A CA 1
ATOM 4016 C C . LEU A 1 535 ? 33.137 -24.040 -1.220 1.00 35.19 535 LEU A C 1
ATOM 4018 O O . LEU A 1 535 ? 33.934 -23.203 -1.647 1.00 35.19 535 LEU A O 1
ATOM 4022 N N . ALA A 1 536 ? 33.156 -25.316 -1.626 1.00 27.53 536 ALA A N 1
ATOM 4023 C CA . ALA A 1 536 ? 34.095 -25.882 -2.588 1.00 27.53 536 ALA A CA 1
ATOM 4024 C C . ALA A 1 536 ? 33.475 -26.161 -3.971 1.00 27.53 536 ALA A C 1
ATOM 4026 O O . ALA A 1 536 ? 34.245 -26.302 -4.920 1.00 27.53 536 ALA A O 1
ATOM 4027 N N . ASP A 1 537 ? 32.147 -26.103 -4.128 1.00 29.86 537 ASP A N 1
ATOM 4028 C CA . ASP A 1 537 ? 31.482 -25.930 -5.436 1.00 29.86 537 ASP A CA 1
ATOM 4029 C C . ASP A 1 537 ? 31.171 -24.453 -5.754 1.00 29.86 537 ASP A C 1
ATOM 4031 O O . ASP A 1 537 ? 30.350 -24.110 -6.606 1.00 29.86 537 ASP A O 1
ATOM 4035 N N . ARG A 1 538 ? 31.903 -23.533 -5.106 1.00 37.09 538 ARG A N 1
ATOM 4036 C CA . ARG A 1 538 ? 32.142 -22.203 -5.670 1.00 37.09 538 ARG A CA 1
ATOM 4037 C C . ARG A 1 538 ? 33.100 -22.339 -6.845 1.00 37.09 538 ARG A C 1
ATOM 4039 O O . ARG A 1 538 ? 34.278 -22.001 -6.737 1.00 37.09 538 ARG A O 1
ATOM 4046 N N . ASP A 1 539 ? 32.575 -22.775 -7.982 1.00 29.38 539 ASP A N 1
ATOM 4047 C CA . ASP A 1 539 ? 33.060 -22.218 -9.233 1.00 29.38 539 ASP A CA 1
ATOM 4048 C C . ASP A 1 539 ? 32.585 -20.751 -9.271 1.00 29.38 539 ASP A C 1
ATOM 4050 O O . ASP A 1 539 ? 31.378 -20.492 -9.325 1.00 29.38 539 ASP A O 1
ATOM 4054 N N . PRO A 1 540 ? 33.490 -19.753 -9.246 1.00 33.81 540 PRO A N 1
ATOM 4055 C CA . PRO A 1 540 ? 33.128 -18.354 -9.473 1.00 33.81 540 PRO A CA 1
ATOM 4056 C C . PRO A 1 540 ? 32.509 -18.119 -10.865 1.00 33.81 540 PRO A C 1
ATOM 4058 O O . PRO A 1 540 ? 32.197 -16.981 -11.203 1.00 33.81 540 PRO A O 1
ATOM 4061 N N . ALA A 1 541 ? 32.359 -19.167 -11.684 1.00 31.09 541 ALA A N 1
ATOM 4062 C CA . ALA A 1 541 ? 31.769 -19.144 -13.011 1.00 31.09 541 ALA A CA 1
ATOM 4063 C C . ALA A 1 541 ? 30.379 -19.816 -13.151 1.00 31.09 541 ALA A C 1
ATOM 4065 O O . ALA A 1 541 ? 29.911 -19.916 -14.287 1.00 31.09 541 ALA A O 1
ATOM 4066 N N . THR A 1 542 ? 29.675 -20.241 -12.084 1.00 30.62 542 THR A N 1
ATOM 4067 C CA . THR A 1 542 ? 28.360 -20.933 -12.237 1.00 30.62 542 THR A CA 1
ATOM 4068 C C . THR A 1 542 ? 27.138 -20.338 -11.530 1.00 30.62 542 THR A C 1
ATOM 4070 O O . THR A 1 542 ? 26.052 -20.900 -11.653 1.00 30.62 542 THR A O 1
ATOM 4073 N N . PHE A 1 543 ? 27.220 -19.135 -10.962 1.00 33.84 543 PHE A N 1
ATOM 4074 C CA . PHE A 1 543 ? 26.028 -18.292 -10.779 1.00 33.84 543 PHE A CA 1
ATOM 4075 C C . PHE A 1 543 ? 26.270 -16.978 -11.499 1.00 33.84 543 PHE A C 1
ATOM 4077 O O . PHE A 1 543 ? 26.716 -16.001 -10.910 1.00 33.84 543 PHE A O 1
ATOM 4084 N N . ALA A 1 544 ? 26.079 -17.020 -12.818 1.00 31.41 544 ALA A N 1
ATOM 4085 C CA . ALA A 1 544 ? 26.302 -15.883 -13.694 1.00 31.41 544 ALA A CA 1
ATOM 4086 C C . ALA A 1 544 ? 25.596 -14.640 -13.141 1.00 31.41 544 ALA A C 1
ATOM 4088 O O . ALA A 1 544 ? 24.403 -14.708 -12.825 1.00 31.41 544 ALA A O 1
ATOM 4089 N N . ASP A 1 545 ? 26.330 -13.523 -13.082 1.00 35.91 545 ASP A N 1
ATOM 4090 C CA . ASP A 1 545 ? 25.749 -12.184 -13.100 1.00 35.91 545 ASP A CA 1
ATOM 4091 C C . ASP A 1 545 ? 24.553 -12.213 -14.045 1.00 35.91 545 ASP A C 1
ATOM 4093 O O . ASP A 1 545 ? 24.665 -12.569 -15.227 1.00 35.91 545 ASP A O 1
ATOM 4097 N N . VAL A 1 546 ? 23.376 -11.936 -13.502 1.00 36.12 546 VAL A N 1
ATOM 4098 C CA . VAL A 1 546 ? 22.180 -12.006 -14.311 1.00 36.12 546 VAL A CA 1
ATOM 4099 C C . VAL A 1 546 ? 22.189 -10.790 -15.228 1.00 36.12 546 VAL A C 1
ATOM 4101 O O . VAL A 1 546 ? 22.278 -9.659 -14.758 1.00 36.12 546 VAL A O 1
ATOM 4104 N N . GLN A 1 547 ? 22.019 -10.993 -16.537 1.00 40.28 547 GLN A N 1
ATOM 4105 C CA . GLN A 1 547 ? 21.579 -9.911 -17.420 1.00 40.28 547 GLN A CA 1
ATOM 4106 C C . GLN A 1 547 ? 20.105 -9.570 -17.116 1.00 40.28 547 GLN A C 1
ATOM 4108 O O . GLN A 1 547 ? 19.212 -9.853 -17.915 1.00 40.28 547 GLN A O 1
ATOM 4113 N N . VAL A 1 548 ? 19.838 -9.026 -15.925 1.00 46.53 548 VAL A N 1
ATOM 4114 C CA . VAL A 1 548 ? 18.663 -8.198 -15.649 1.00 46.53 548 VAL A CA 1
ATOM 4115 C C . VAL A 1 548 ? 19.136 -6.792 -15.963 1.00 46.53 548 VAL A C 1
ATOM 4117 O O . VAL A 1 548 ? 20.120 -6.325 -15.388 1.00 46.53 548 VAL A O 1
ATOM 4120 N N . ALA A 1 549 ? 18.490 -6.150 -16.924 1.00 48.88 549 ALA A N 1
ATOM 4121 C CA . ALA A 1 549 ? 18.777 -4.760 -17.214 1.00 48.88 549 ALA A CA 1
ATOM 4122 C C . ALA A 1 549 ? 17.859 -3.902 -16.343 1.00 48.88 549 ALA A C 1
ATOM 4124 O O . ALA A 1 549 ? 16.661 -4.191 -16.230 1.00 48.88 549 ALA A O 1
ATOM 4125 N N . LEU A 1 550 ? 18.399 -2.818 -15.784 1.00 51.28 550 LEU A N 1
ATOM 4126 C CA . LEU A 1 550 ? 17.554 -1.653 -15.552 1.00 51.28 550 LEU A CA 1
ATOM 4127 C C . LEU A 1 550 ? 16.898 -1.326 -16.887 1.00 51.28 550 LEU A C 1
ATOM 4129 O O . LEU A 1 550 ? 17.553 -1.351 -17.936 1.00 51.28 550 LEU A O 1
ATOM 4133 N N . LEU A 1 551 ? 15.597 -1.082 -16.864 1.00 51.78 551 LEU A N 1
ATOM 4134 C CA . LEU A 1 551 ? 14.868 -0.720 -18.066 1.00 51.78 551 LEU A CA 1
ATOM 4135 C C . LEU A 1 551 ? 15.189 0.755 -18.352 1.00 51.78 551 LEU A C 1
ATOM 4137 O O . LEU A 1 551 ? 14.413 1.642 -18.038 1.00 51.78 551 LEU A O 1
ATOM 4141 N N . SER A 1 552 ? 16.396 0.998 -18.865 1.00 46.09 552 SER A N 1
ATOM 4142 C CA . SER A 1 552 ? 17.027 2.316 -18.970 1.00 46.09 552 SER A CA 1
ATOM 4143 C C . SER A 1 552 ? 16.283 3.300 -19.870 1.00 46.09 552 SER A C 1
ATOM 4145 O O . SER A 1 552 ? 15.585 2.893 -20.800 1.00 46.09 552 SER A O 1
ATOM 4147 N N . ASP A 1 553 ? 16.586 4.580 -19.654 1.00 40.97 553 ASP A N 1
ATOM 4148 C CA . ASP A 1 553 ? 16.141 5.760 -20.393 1.00 40.97 553 ASP A CA 1
ATOM 4149 C C . ASP A 1 553 ? 16.372 5.614 -21.901 1.00 40.97 553 ASP A C 1
ATOM 4151 O O . ASP A 1 553 ? 17.484 5.757 -22.422 1.00 40.97 553 ASP A O 1
ATOM 4155 N N . GLY A 1 554 ? 15.284 5.370 -22.622 1.00 40.56 554 GLY A N 1
ATOM 4156 C CA . GLY A 1 554 ? 15.251 5.466 -24.072 1.00 40.56 554 GLY A CA 1
ATOM 4157 C C . GLY A 1 554 ? 15.395 4.140 -24.828 1.00 40.56 554 GLY A C 1
ATOM 4158 O O . GLY A 1 554 ? 15.879 3.127 -24.323 1.00 40.56 554 GLY A O 1
ATOM 4159 N N . PRO A 1 555 ? 14.938 4.130 -26.090 1.00 35.69 555 PRO A N 1
ATOM 4160 C CA . PRO A 1 555 ? 14.915 2.927 -26.896 1.00 35.69 555 PRO A CA 1
ATOM 4161 C C . PRO A 1 555 ? 16.319 2.441 -27.229 1.00 35.69 555 PRO A C 1
ATOM 4163 O O . PRO A 1 555 ? 17.203 3.233 -27.565 1.00 35.69 555 PRO A O 1
ATOM 4166 N N . LEU A 1 556 ? 16.487 1.118 -27.280 1.00 35.72 556 LEU A N 1
ATOM 4167 C CA . LEU A 1 556 ? 17.527 0.525 -28.111 1.00 35.72 556 LEU A CA 1
ATOM 4168 C C . LEU A 1 556 ? 17.385 1.133 -29.512 1.00 35.72 556 LEU A C 1
ATOM 4170 O O . LEU A 1 556 ? 16.407 0.890 -30.219 1.00 35.72 556 LEU A O 1
ATOM 4174 N N . SER A 1 557 ? 18.340 1.993 -29.865 1.00 31.11 557 SER A N 1
ATOM 4175 C CA . SER A 1 557 ? 18.476 2.618 -31.175 1.00 31.11 557 SER A CA 1
ATOM 4176 C C . SER A 1 557 ? 18.259 1.569 -32.269 1.00 31.11 557 SER A C 1
ATOM 4178 O O . SER A 1 557 ? 19.083 0.676 -32.439 1.00 31.11 557 SER A O 1
ATOM 4180 N N . THR A 1 558 ? 17.138 1.710 -32.973 1.00 33.22 558 THR A N 1
ATOM 4181 C CA . THR A 1 558 ? 16.805 1.224 -34.319 1.00 33.22 558 THR A CA 1
ATOM 4182 C C . THR A 1 558 ? 17.742 0.189 -34.966 1.00 33.22 558 THR A C 1
ATOM 4184 O O . THR A 1 558 ? 18.873 0.511 -35.324 1.00 33.22 558 THR A O 1
ATOM 4187 N N . ASP A 1 559 ? 17.138 -0.962 -35.291 1.00 29.73 559 ASP A N 1
ATOM 4188 C CA . ASP A 1 559 ? 17.414 -1.825 -36.454 1.00 29.73 559 ASP A CA 1
ATOM 4189 C C . ASP A 1 559 ? 18.482 -2.946 -36.329 1.00 29.73 559 ASP A C 1
ATOM 4191 O O . ASP A 1 559 ? 19.669 -2.710 -36.557 1.00 29.73 559 ASP A O 1
ATOM 4195 N N . PRO A 1 560 ? 18.084 -4.217 -36.081 1.00 30.50 560 PRO A N 1
ATOM 4196 C CA . PRO A 1 560 ? 18.967 -5.367 -36.279 1.00 30.50 560 PRO A CA 1
ATOM 4197 C C . PRO A 1 560 ? 19.031 -5.859 -37.741 1.00 30.50 560 PRO A C 1
ATOM 4199 O O . PRO A 1 560 ? 19.808 -6.768 -38.034 1.00 30.50 560 PRO A O 1
ATOM 4202 N N . PHE A 1 561 ? 18.260 -5.289 -38.676 1.00 30.06 561 PHE A N 1
ATOM 4203 C CA . PHE A 1 561 ? 18.218 -5.707 -40.080 1.00 30.06 561 PHE A CA 1
ATOM 4204 C C . PHE A 1 561 ? 18.121 -4.519 -41.038 1.00 30.06 561 PHE A C 1
ATOM 4206 O O . PHE A 1 561 ? 17.077 -4.283 -41.645 1.00 30.06 561 PHE A O 1
ATOM 4213 N N . GLY A 1 562 ? 19.260 -3.863 -41.273 1.00 34.53 562 GLY A N 1
ATOM 4214 C CA . GLY A 1 562 ? 19.403 -2.891 -42.351 1.00 34.53 562 GLY A CA 1
ATOM 4215 C C . GLY A 1 562 ? 18.888 -3.437 -43.682 1.00 34.53 562 GLY A C 1
ATOM 4216 O O . GLY A 1 562 ? 19.572 -4.223 -44.340 1.00 34.53 562 GLY A O 1
ATOM 4217 N N . LEU A 1 563 ? 17.700 -2.989 -44.092 1.00 28.83 563 LEU A N 1
ATOM 4218 C CA . LEU A 1 563 ? 17.160 -3.159 -45.435 1.00 28.83 563 LEU A CA 1
ATOM 4219 C C . LEU A 1 563 ? 16.338 -1.926 -45.854 1.00 28.83 563 LEU A C 1
ATOM 4221 O O . LEU A 1 563 ? 15.149 -1.818 -45.559 1.00 28.83 563 LEU A O 1
ATOM 4225 N N . LEU A 1 564 ? 17.041 -1.126 -46.671 1.00 30.70 564 LEU A N 1
ATOM 4226 C CA . LEU A 1 564 ? 16.660 -0.050 -47.604 1.00 30.70 564 LEU A CA 1
ATOM 4227 C C . LEU A 1 564 ? 16.551 1.380 -47.068 1.00 30.70 564 LEU A C 1
ATOM 4229 O O . LEU A 1 564 ? 15.487 1.764 -46.542 1.00 30.70 564 LEU A O 1
#

Mean predicted aligned error: 14.8 Å

Foldseek 3Di:
DAFAAEEEEAQFAAPLLCVVLNDAPAADALPVGGRHSQLPPNDDLSSQLVVLLCVLPSLHHYHTQHQADNNLQFGDPRSLLVSLVVVLQCVVVVHNYQEYFALFFDAPVRQDPSNVQSQVSCQVSNHAAFYQQFQQAALAAAAGGGPPLQDPRHAYEWEDQVQQEGDRRTRDPFPRHLAYEHAAQPPHHQFGGSSSRRSSLSSLRSLLQLQQCLAPVDGDHSVRSSCLQQPLQPHQPHQQRSHPRDRRHGYGDSVSSNVSSCVPRPVVRDDLLLLCLQDVVSCVVQVNPSVVSVVCCSRPVSSVSHHRPRFLLLLCLQDPVSLVPPPRPSNVSSVCCSPPVVVVVRDRDFFQQQLCVQPVVVCVVCVSPSSVSSSCCSPPVVVVVRDRHPPPDDDDDDDPDDDDPQAFDPDLPGPAAAEAQGKDKGKQPWQPRKHKYKYWDAAFFKKKKWKFDVQNPFKPQPWKWKWKADNHRRTDDIFTCLDGGRIGIDIDTHNHTDMMMMMIDRPPTGIIMIMMHMHGDDPVSVVVSVVSPPPVPPPVPPPDRGSTRSSGRDDPPDDPPDDD

Secondary structure (DSSP, 8-state):
-PPPEEEEEES---HHHHHHH---SEEEETTTTBS-SSTT-S--HHHHHHHHHHHHHTTSEEEEEE-B-TTSS-B-HHHHHHHHHHHHHHHHTT--EEEEEE-EEB-GGG--HHHHHHHHHHHHTT-EEEEE--S--BTTB--PPPBTTTSTTEEEEEEE-SSSPBPTT----TTT--EEEE-BS-SSTT-BSHHHHHHHHHHHHHHHHHHHHHHHSPPPPHHHHHHHHHHTTTS--SPPPTTT------B--HHHHHHHHIIIIITTT--HHHHHHH-HHHHHHHTT-HHHHHHHIIIIITTTT------HHHHHHH-HHHHHHHTT-HHHHHHHIIIIIHHHT------HHHHHHH-HHHHHHHTT-HHHHHHHIIIIIHHHT--SSGGG------PPP---TTPPPSSTT--EE--TTEEEEEEE-STT--EEEEEEE-TT-EEEEEEE-TTTTS-S-SSEEEEEE-TTS-EEEEESSSSSTT-EEEEEE-SSSEEEEEEEEEGGG--EEEEEEEEE--HHHHHHHHHHS-TTS--TTSS--B-PEE--SS---S-SS---

Nearest PDB structures (foldseek):
  1spb-assembly1_S  TM=8.227E-01  e=1.872E-12  Bacillus amyloliquefaciens
  1suc-assembly1_A  TM=8.313E-01  e=4.261E-12  Bacillus amyloliquefaciens
  2sni-assembly1_E  TM=7.832E-01  e=6.061E-12  Bacillus amyloliquefaciens
  1sub-assembly1_A  TM=7.559E-01  e=1.551E-11  Bacillus amyloliquefaciens
  1s02-assembly1_A  TM=7.909E-01  e=8.035E-11  Bacillus amyloliquefaciens

pLDDT: mean 82.17, std 18.02, range [24.8, 98.81]